Protein AF-A0A9E6EVR5-F1 (afdb_monomer)

Solvent-accessible surface area (backbone atoms only — not comparable to full-atom values): 31188 Å² total; per-residue (Å²): 119,71,75,65,56,57,59,55,51,55,53,51,53,51,52,52,51,51,53,53,56,61,62,68,73,67,78,78,81,78,73,83,34,45,49,50,52,91,80,76,61,78,35,52,96,90,31,60,69,28,76,54,60,97,86,63,82,85,86,60,60,74,40,70,45,62,33,25,68,43,56,50,83,44,80,83,68,53,72,64,40,67,34,30,29,66,26,67,80,22,41,91,54,86,29,49,43,47,29,30,30,34,64,86,46,86,98,64,24,33,50,42,73,65,69,73,76,90,64,70,81,69,59,92,79,44,45,79,41,79,58,55,92,96,43,74,59,42,73,41,68,73,92,60,51,67,71,62,98,55,32,38,35,54,96,93,43,81,45,50,55,58,43,74,58,93,94,44,74,46,70,77,60,93,74,50,47,44,41,81,42,96,77,45,91,40,71,70,30,68,45,68,102,61,62,26,45,95,90,46,84,93,28,48,63,43,76,48,75,52,90,78,61,39,35,42,35,32,30,54,25,89,86,74,50,70,51,78,48,32,24,37,82,87,64,48,76,47,90,74,81,78,55,88,91,55,76,54,45,44,43,64,44,95,79,43,91,42,65,72,30,72,46,56,74,83,76,74,71,56,36,65,54,72,53,67,44,76,95,74,38,36,35,39,34,43,34,42,34,80,92,75,75,41,81,45,77,44,28,34,29,78,91,77,48,80,45,85,76,72,78,56,80,92,53,80,55,47,43,44,86,41,94,78,48,90,39,63,70,25,77,50,73,51,78,79,74,39,63,55,73,46,95,89,69,51,66,46,33,63,80,84,88,63,84,58,71,46,77,63,93,93,28,51,32,47,62,74,76,90,83,77,89,64,100,74,83,69,71,46,44,38,33,78,88,85,53,71,44,66,57,64,79,97,58,94,74,85,63,91,59,80,62,83,51,80,78,72,99,84,70,99,67,98,66,89,86,71,100,64,100,65,96,64,79,57,65,50,50,48,61,102,70,95,62,72,53,79,81,75,81,89,81,77,98,72,87,88,81,80,87,88,89,87,81,87,82,83,83,78,96,76,90,77,88,79,82,90,73,96,77,93,75,86,87,80,82,132

Mean predicted aligned error: 19.53 Å

Sequence (478 aa):
MTKKISFQIERSIMYVFFTFYFSLSAFHCSAQGVAINPTGTAADNSAMLDVSSSNQGILIPRVVLTSTTSASPITNPANKLMVYNTNTTLEGGNGSGIYIYDSTNATTGKWVYLTAPSNGPGTNGQVLTSGGAGATPTWTAPATYTAGTGLSLSSNTFNSVWTKTGNNIYKNNSGNVGIGTTAPSAKLQILLDGSPYLTTDSTSALSLFGGGNFRLNLGVQDQGVGWLQMRNWDNTAKNFVLNPLGGNVGIGLTNPYDLLTVIKPDGTGDPTFTIGNDQINKFGRISYSDGSDIFAIQGGAWGGTTRPLILQGGGGSVGIGTINPTAKLHVAGTSGVDGIKFPDGTLQTSAATGLNVYKSDGVTKLGPLAGVTGTACNNWIYWTGTGLYQLTTNDCTPYSSVTLYYRYANCSGTVYSDVSGTDGVVIFVRGSGTTYTDFGSQRTNGVCSNTYCNNCTKGNGSTLTSPCGPTGGPCVIK

Radius of gyration: 68.32 Å; Cα contacts (8 Å, |Δi|>4): 626; chains: 1; bounding box: 117×45×239 Å

pLDDT: mean 71.32, std 23.98, range [24.55, 96.69]

Foldseek 3Di:
DVVVVVVVVVVVVVVVVVVVVVVVPPPPPPLQADEAEPPPDRADPVHNYHYDDPPDDDQFAEDAAAEQQACPPPDPADQQDKYFHQAQDHHPDNRTGIWTWHPPPPDRTGTDHPDDLPEPDADQQWDFADPPPPDRTYTDNDCWDDPDPAWIDHRHDIDGLWDDDPNDIDGPDPDADEAVDPDDPDNYDQDDPAFQDLPDPVHFSDWDDDPDFWIWGWGAGPVGDTDIFIAGPNSHGDDDDDPPVDDADEDCDPDDPDNYHFDPVVLPFKRWDWDDDVVVQKIWIFIQGSVVRDTDTFIAGPPDGTDDDDDCVVDDADEAVDPDAPDNYHDDDDQPPAADADPVRDGDRDDPPDWDFDDDPNKTKTDDDPDDPDPDDDFIWIDPVPDIWTDGPDDTDDQPDWDKDFDDPDDDDDDDDDPDDDGDIWTWGDDPDDDTDTPDDDDDDDDDDDDDDDDDDDPDDDDDDDDDDDDDDDDDDD

Structure (mmCIF, N/CA/C/O backbone):
data_AF-A0A9E6EVR5-F1
#
_entry.id   AF-A0A9E6EVR5-F1
#
loop_
_atom_site.group_PDB
_atom_site.id
_atom_site.type_symbol
_atom_site.label_atom_id
_atom_site.label_alt_id
_atom_site.label_comp_id
_atom_site.label_asym_id
_atom_site.label_entity_id
_atom_site.label_seq_id
_atom_site.pdbx_PDB_ins_code
_atom_site.Cartn_x
_atom_site.Cartn_y
_atom_site.Cartn_z
_atom_site.occupancy
_atom_site.B_iso_or_equiv
_atom_site.auth_seq_id
_atom_site.auth_comp_id
_atom_site.auth_asym_id
_atom_site.auth_atom_id
_atom_site.pdbx_PDB_model_num
ATOM 1 N N . MET A 1 1 ? -26.620 -20.082 141.751 1.00 57.53 1 MET A N 1
ATOM 2 C CA . MET A 1 1 ? -26.436 -20.534 140.348 1.00 57.53 1 MET A CA 1
ATOM 3 C C . MET A 1 1 ? -27.390 -19.868 139.351 1.00 57.53 1 MET A C 1
ATOM 5 O O . MET A 1 1 ? -27.021 -19.717 138.197 1.00 57.53 1 MET A O 1
ATOM 9 N N . THR A 1 2 ? -28.560 -19.388 139.773 1.00 56.47 2 THR A N 1
ATOM 10 C CA . THR A 1 2 ? -29.634 -18.863 138.904 1.00 56.47 2 THR A CA 1
ATOM 11 C C . THR A 1 2 ? -29.325 -17.544 138.172 1.00 56.47 2 THR A C 1
ATOM 13 O O . THR A 1 2 ? -29.701 -17.397 137.016 1.00 56.47 2 THR A O 1
ATOM 16 N N . LYS A 1 3 ? -28.556 -16.609 138.756 1.00 55.44 3 LYS A N 1
ATOM 17 C CA . LYS A 1 3 ? -28.197 -15.334 138.084 1.00 55.44 3 LYS A CA 1
ATOM 18 C C . LYS A 1 3 ? -27.202 -15.474 136.917 1.00 55.44 3 LYS A C 1
ATOM 20 O O . LYS A 1 3 ? -27.209 -14.647 136.014 1.00 55.44 3 LYS A O 1
ATOM 25 N N . LYS A 1 4 ? -26.354 -16.513 136.911 1.00 56.00 4 LYS A N 1
ATOM 26 C CA . LYS A 1 4 ? -25.321 -16.717 135.871 1.00 56.00 4 LYS A CA 1
ATOM 27 C C . LYS A 1 4 ? -25.896 -17.278 134.565 1.00 56.00 4 LYS A C 1
ATOM 29 O O . LYS A 1 4 ? -25.347 -17.003 133.508 1.00 56.00 4 LYS A O 1
ATOM 34 N N . ILE A 1 5 ? -27.003 -18.019 134.637 1.00 60.00 5 ILE A N 1
ATOM 35 C CA . ILE A 1 5 ? -27.662 -18.622 133.468 1.00 60.00 5 ILE A CA 1
ATOM 36 C C . ILE A 1 5 ? -28.480 -17.568 132.701 1.00 60.00 5 ILE A C 1
ATOM 38 O O . ILE A 1 5 ? -28.388 -17.505 131.479 1.00 60.00 5 ILE A O 1
ATOM 42 N N . SER A 1 6 ? -29.170 -16.660 133.405 1.00 62.69 6 SER A N 1
ATOM 43 C CA . SER A 1 6 ? -29.941 -15.562 132.788 1.00 62.69 6 SER A CA 1
ATOM 44 C C . SER A 1 6 ? -29.074 -14.638 131.923 1.00 62.69 6 SER A C 1
ATOM 46 O O . SER A 1 6 ? -29.437 -14.306 130.801 1.00 62.69 6 SER A O 1
ATOM 48 N N . PHE A 1 7 ? -27.874 -14.289 132.400 1.00 64.75 7 PHE A N 1
ATOM 49 C CA . PHE A 1 7 ? -26.966 -13.383 131.687 1.00 64.75 7 PHE A CA 1
ATOM 50 C C . PHE A 1 7 ? -26.338 -14.005 130.423 1.00 64.75 7 PHE A C 1
ATOM 52 O O . PHE A 1 7 ? -25.921 -13.295 129.511 1.00 64.75 7 PHE A O 1
ATOM 59 N N . GLN A 1 8 ? -26.238 -15.336 130.348 1.00 68.31 8 GLN A N 1
ATOM 60 C CA . GLN A 1 8 ? -25.707 -16.032 129.165 1.00 68.31 8 GLN A CA 1
ATOM 61 C C . GLN A 1 8 ? -26.763 -16.205 128.067 1.00 68.31 8 GLN A C 1
ATOM 63 O O . GLN A 1 8 ? -26.422 -16.185 126.882 1.00 68.31 8 GLN A O 1
ATOM 68 N N . ILE A 1 9 ? -28.038 -16.308 128.446 1.00 72.62 9 ILE A N 1
ATOM 69 C CA . ILE A 1 9 ? -29.156 -16.419 127.505 1.00 72.62 9 ILE A CA 1
ATOM 70 C C . ILE A 1 9 ? -29.427 -15.067 126.829 1.00 72.62 9 ILE A C 1
ATOM 72 O O . ILE A 1 9 ? -29.521 -15.017 125.605 1.00 72.62 9 ILE A O 1
ATOM 76 N N . GLU A 1 10 ? -29.432 -13.960 127.578 1.00 72.44 10 GLU A N 1
ATOM 77 C CA . GLU A 1 10 ? -29.647 -12.619 127.004 1.00 72.44 10 GLU A CA 1
ATOM 78 C C . GLU A 1 10 ? -28.540 -12.206 126.022 1.00 72.44 10 GLU A C 1
ATOM 80 O O . GLU A 1 10 ? -28.831 -11.695 124.942 1.00 72.44 10 GLU A O 1
ATOM 85 N N . ARG A 1 11 ? -27.268 -12.515 126.325 1.00 71.75 11 ARG A N 1
ATOM 86 C CA . ARG A 1 11 ? -26.153 -12.287 125.386 1.00 71.75 11 ARG A CA 1
ATOM 87 C C . ARG A 1 11 ? -26.319 -13.091 124.099 1.00 71.75 11 ARG A C 1
ATOM 89 O O . ARG A 1 11 ? -26.082 -12.558 123.022 1.00 71.75 11 ARG A O 1
ATOM 96 N N . SER A 1 12 ? -26.732 -14.352 124.205 1.00 72.69 12 SER A N 1
ATOM 97 C CA . SER A 1 12 ? -26.894 -15.236 123.045 1.00 72.69 12 SER A CA 1
ATOM 98 C C . SER A 1 12 ? -28.053 -14.790 122.147 1.00 72.69 12 SER A C 1
ATOM 100 O O . SER A 1 12 ? -27.900 -14.766 120.929 1.00 72.69 12 SER A O 1
ATOM 102 N N . ILE A 1 13 ? -29.168 -14.340 122.731 1.00 76.56 13 ILE A N 1
ATOM 103 C CA . ILE A 1 13 ? -30.303 -13.773 121.985 1.00 76.56 13 ILE A CA 1
ATOM 104 C C . ILE A 1 13 ? -29.897 -12.467 121.288 1.00 76.56 13 ILE A C 1
ATOM 106 O O . ILE A 1 13 ? -30.236 -12.267 120.123 1.00 76.56 13 ILE A O 1
ATOM 110 N N . MET A 1 14 ? -29.108 -11.613 121.947 1.00 75.94 14 MET A N 1
ATOM 111 C CA . MET A 1 14 ? -28.633 -10.364 121.346 1.00 75.94 14 MET A CA 1
ATOM 112 C C . MET A 1 14 ? -27.657 -10.607 120.181 1.00 75.94 14 MET A C 1
ATOM 114 O O . MET A 1 14 ? -27.748 -9.923 119.165 1.00 75.94 14 MET A O 1
ATOM 118 N N . TYR A 1 15 ? -26.769 -11.607 120.280 1.00 76.81 15 TYR A N 1
ATOM 119 C CA . TYR A 1 15 ? -25.873 -11.982 119.177 1.00 76.81 15 TYR A CA 1
ATOM 120 C C . TYR A 1 15 ? -26.634 -12.541 117.977 1.00 76.81 15 TYR A C 1
ATOM 122 O O . TYR A 1 15 ? -26.307 -12.170 116.851 1.00 76.81 15 TYR A O 1
ATOM 130 N N . VAL A 1 16 ? -27.658 -13.371 118.203 1.00 79.88 16 VAL A N 1
ATOM 131 C CA . VAL A 1 16 ? -28.506 -13.925 117.134 1.00 79.88 16 VAL A CA 1
ATOM 132 C C . VAL A 1 16 ? -29.320 -12.824 116.452 1.00 79.88 16 VAL A C 1
ATOM 134 O O . VAL A 1 16 ? -29.363 -12.772 115.226 1.00 79.88 16 VAL A O 1
ATOM 137 N N . PHE A 1 17 ? -29.892 -11.883 117.209 1.00 77.12 17 PHE A N 1
ATOM 138 C CA . PHE A 1 17 ? -30.594 -10.737 116.622 1.00 77.12 17 PHE A CA 1
ATOM 139 C C . PHE A 1 17 ? -29.657 -9.813 115.835 1.00 77.12 17 PHE A C 1
ATOM 141 O O . PHE A 1 17 ? -30.022 -9.361 114.752 1.00 77.12 17 PHE A O 1
ATOM 148 N N . PHE A 1 18 ? -28.438 -9.567 116.325 1.00 73.56 18 PHE A N 1
ATOM 149 C CA . PHE A 1 18 ? -27.469 -8.719 115.628 1.00 73.56 18 PHE A CA 1
ATOM 150 C C . PHE A 1 18 ? -26.918 -9.387 114.357 1.00 73.56 18 PHE A C 1
ATOM 152 O O . PHE A 1 18 ? -26.769 -8.720 113.336 1.00 73.56 18 PHE A O 1
ATOM 159 N N . THR A 1 19 ? -26.687 -10.708 114.370 1.00 71.88 19 THR A N 1
ATOM 160 C CA . THR A 1 19 ? -26.302 -11.456 113.154 1.00 71.88 19 THR A CA 1
ATOM 161 C C . THR A 1 19 ? -27.446 -11.551 112.149 1.00 71.88 19 THR A C 1
ATOM 163 O O . THR A 1 19 ? -27.203 -11.401 110.953 1.00 71.88 19 THR A O 1
ATOM 166 N N . PHE A 1 20 ? -28.692 -11.707 112.603 1.00 72.44 20 PHE A N 1
ATOM 167 C CA . PHE A 1 20 ? -29.855 -11.695 111.717 1.00 72.44 20 PHE A CA 1
ATOM 168 C C . PHE A 1 20 ? -30.056 -10.312 111.070 1.00 72.44 20 PHE A C 1
ATOM 170 O O . PHE A 1 20 ? -30.204 -10.224 109.852 1.00 72.44 20 PHE A O 1
ATOM 177 N N . TYR A 1 21 ? -29.938 -9.223 111.841 1.00 70.56 21 TYR A N 1
ATOM 178 C CA . TYR A 1 21 ? -30.065 -7.849 111.333 1.00 70.56 21 TYR A CA 1
ATOM 179 C C . TYR A 1 21 ? -28.938 -7.463 110.356 1.00 70.56 21 TYR A C 1
ATOM 181 O O . TYR A 1 21 ? -29.200 -6.813 109.346 1.00 70.56 21 TYR A O 1
ATOM 189 N N . PHE A 1 22 ? -27.699 -7.910 110.601 1.00 63.31 22 PHE A N 1
ATOM 190 C CA . PHE A 1 22 ? -26.560 -7.667 109.702 1.00 63.31 22 PHE A CA 1
ATOM 191 C C . PHE A 1 22 ? -26.600 -8.540 108.432 1.00 63.31 22 PHE A C 1
ATOM 193 O O . PHE A 1 22 ? -26.067 -8.151 107.398 1.00 63.31 22 PHE A O 1
ATOM 200 N N . SER A 1 23 ? -27.267 -9.702 108.475 1.00 63.12 23 SER A N 1
ATOM 201 C CA . SER A 1 23 ? -27.481 -10.541 107.285 1.00 63.12 23 SER A CA 1
ATOM 202 C C . SER A 1 23 ? -28.567 -9.998 106.346 1.00 63.12 23 SER A C 1
ATOM 204 O O . SER A 1 23 ? -28.495 -10.219 105.139 1.00 63.12 23 SER A O 1
ATOM 206 N N . LEU A 1 24 ? -29.540 -9.238 106.869 1.00 58.09 24 LEU A N 1
ATOM 207 C CA . LEU A 1 24 ? -30.609 -8.637 106.062 1.00 58.09 24 LEU A CA 1
ATOM 208 C C . LEU A 1 24 ? -30.180 -7.356 105.318 1.00 58.09 24 LEU A C 1
ATOM 210 O O . LEU A 1 24 ? -30.825 -6.993 104.339 1.00 58.09 24 LEU A O 1
ATOM 214 N N . SER A 1 25 ? -29.097 -6.683 105.723 1.00 58.72 25 SER A N 1
ATOM 215 C CA . SER A 1 25 ? -28.634 -5.429 105.101 1.00 58.72 25 SER A CA 1
ATOM 216 C C . SER A 1 25 ? -27.645 -5.608 103.935 1.00 58.72 25 SER A C 1
ATOM 218 O O . SER A 1 25 ? -27.264 -4.621 103.306 1.00 58.72 25 SER A O 1
ATOM 220 N N . ALA A 1 26 ? -27.242 -6.843 103.607 1.00 57.56 26 ALA A N 1
ATOM 221 C CA . ALA A 1 26 ? -26.203 -7.127 102.607 1.00 57.56 26 ALA A CA 1
ATOM 222 C C . ALA A 1 26 ? -26.716 -7.483 101.193 1.00 57.56 26 ALA A C 1
ATOM 224 O O . ALA A 1 26 ? -25.910 -7.713 100.292 1.00 57.56 26 ALA A O 1
ATOM 225 N N . PHE A 1 27 ? -28.028 -7.493 100.944 1.00 46.66 27 PHE A N 1
ATOM 226 C CA . PHE A 1 27 ? -28.571 -7.795 99.613 1.00 46.66 27 PHE A CA 1
ATOM 227 C C . PHE A 1 27 ? -28.700 -6.541 98.738 1.00 46.66 27 PHE A C 1
ATOM 229 O O . PHE A 1 27 ? -29.797 -6.104 98.406 1.00 46.66 27 PHE A O 1
ATOM 236 N N . HIS A 1 28 ? -27.568 -5.984 98.304 1.00 52.06 28 HIS A N 1
ATOM 237 C CA . HIS A 1 28 ? -27.540 -5.157 97.095 1.00 52.06 28 HIS A CA 1
ATOM 238 C C . HIS A 1 28 ? -27.300 -6.070 95.889 1.00 52.06 28 HIS A C 1
ATOM 240 O O . HIS A 1 28 ? -26.169 -6.260 95.445 1.00 52.06 28 HIS A O 1
ATOM 246 N N . CYS A 1 29 ? -28.367 -6.671 95.359 1.00 55.53 29 CYS A N 1
ATOM 247 C CA . CYS A 1 29 ? -28.308 -7.310 94.048 1.00 55.53 29 CYS A CA 1
ATOM 248 C C . CYS A 1 29 ? -28.341 -6.205 92.982 1.00 55.53 29 CYS A C 1
ATOM 250 O O . CYS A 1 29 ? -29.402 -5.703 92.622 1.00 55.53 29 CYS A O 1
ATOM 252 N N . SER A 1 30 ? -27.166 -5.777 92.520 1.00 60.97 30 SER A N 1
ATOM 253 C CA . SER A 1 30 ? -27.043 -4.945 91.323 1.00 60.97 30 SER A CA 1
ATOM 254 C C . SER A 1 30 ? -27.077 -5.865 90.106 1.00 60.97 30 SER A C 1
ATOM 256 O O . SER A 1 30 ? -26.046 -6.375 89.664 1.00 60.97 30 SER A O 1
ATOM 258 N N . ALA A 1 31 ? -28.273 -6.134 89.589 1.00 58.78 31 ALA A N 1
ATOM 259 C CA . ALA A 1 31 ? -28.386 -6.597 88.215 1.00 58.78 31 ALA A CA 1
ATOM 260 C C . ALA A 1 31 ? -28.079 -5.395 87.308 1.00 58.78 31 ALA A C 1
ATOM 262 O O . ALA A 1 31 ? -28.807 -4.405 87.320 1.00 58.78 31 ALA A O 1
ATOM 263 N N . GLN A 1 32 ? -26.971 -5.459 86.565 1.00 72.81 32 GLN A N 1
ATOM 264 C CA . GLN A 1 32 ? -26.511 -4.365 85.697 1.00 72.81 32 GLN A CA 1
ATOM 265 C C . GLN A 1 32 ? -27.267 -4.310 84.357 1.00 72.81 32 GLN A C 1
ATOM 267 O O . GLN A 1 32 ? -27.103 -3.349 83.619 1.00 72.81 32 GLN A O 1
ATOM 272 N N . GLY A 1 33 ? -28.127 -5.289 84.058 1.00 82.06 33 GLY A N 1
ATOM 273 C CA . GLY A 1 33 ? -28.955 -5.327 82.853 1.00 82.06 33 GLY A CA 1
ATOM 274 C C . GLY A 1 33 ? -30.353 -5.876 83.133 1.00 82.06 33 GLY A C 1
ATOM 275 O O . GLY A 1 33 ? -30.556 -6.676 84.049 1.00 82.06 33 GLY A O 1
ATOM 276 N N . VAL A 1 34 ? -31.326 -5.428 82.341 1.00 89.94 34 VAL A N 1
ATOM 277 C CA . VAL A 1 34 ? -32.709 -5.911 82.378 1.00 89.94 34 VAL A CA 1
ATOM 278 C C . VAL A 1 34 ? -32.873 -6.987 81.313 1.00 89.94 34 VAL A C 1
ATOM 280 O O . VAL A 1 34 ? -32.786 -6.694 80.123 1.00 89.94 34 VAL A O 1
ATOM 283 N N . ALA A 1 35 ? -33.142 -8.220 81.736 1.00 91.12 35 ALA A N 1
ATOM 284 C CA . ALA A 1 35 ? -33.498 -9.308 80.833 1.00 91.12 35 ALA A CA 1
ATOM 285 C C . ALA A 1 35 ? -35.025 -9.451 80.767 1.00 91.12 35 ALA A C 1
ATOM 287 O O . ALA A 1 35 ? -35.681 -9.575 81.803 1.00 91.12 35 ALA A O 1
ATOM 288 N N . ILE A 1 36 ? -35.596 -9.462 79.564 1.00 93.00 36 ILE A N 1
ATOM 289 C CA . ILE A 1 36 ? -37.014 -9.751 79.322 1.00 93.00 36 ILE A CA 1
ATOM 290 C C . ILE A 1 36 ? -37.084 -10.976 78.414 1.00 93.00 36 ILE A C 1
ATOM 292 O O . ILE A 1 36 ? -36.949 -10.881 77.195 1.00 93.00 36 ILE A O 1
ATOM 296 N N . ASN A 1 37 ? -37.253 -12.149 79.020 1.00 91.25 37 ASN A N 1
ATOM 297 C CA . ASN A 1 37 ? -37.320 -13.423 78.312 1.00 91.25 37 ASN A CA 1
ATOM 298 C C . ASN A 1 37 ? -38.145 -14.456 79.106 1.00 91.25 37 ASN A C 1
ATOM 300 O O . ASN A 1 37 ? -38.268 -14.336 80.327 1.00 91.25 37 ASN A O 1
ATOM 304 N N . PRO A 1 38 ? -38.710 -15.479 78.443 1.00 89.31 38 PRO A N 1
ATOM 305 C CA . PRO A 1 38 ? -39.497 -16.522 79.105 1.00 89.31 38 PRO A CA 1
ATOM 306 C C . PRO A 1 38 ? -38.641 -17.603 79.791 1.00 89.31 38 PRO A C 1
ATOM 308 O O . PRO A 1 38 ? -39.185 -18.455 80.489 1.00 89.31 38 PRO A O 1
ATOM 311 N N . THR A 1 39 ? -37.322 -17.607 79.578 1.00 89.06 39 THR A N 1
ATOM 312 C CA . THR A 1 39 ? -36.395 -18.670 80.008 1.00 89.06 39 THR A CA 1
ATOM 313 C C . THR A 1 39 ? -35.682 -18.380 81.329 1.00 89.06 39 THR A C 1
ATOM 315 O O . THR A 1 39 ? -34.996 -19.256 81.848 1.00 89.06 39 THR A O 1
ATOM 318 N N . GLY A 1 40 ? -35.820 -17.169 81.874 1.00 86.81 40 GLY A N 1
ATOM 319 C CA . GLY A 1 40 ? -35.113 -16.728 83.079 1.00 86.81 40 GLY A CA 1
ATOM 320 C C . GLY A 1 40 ? -33.605 -16.551 82.883 1.00 86.81 40 GLY A C 1
ATOM 321 O O . GLY A 1 40 ? -32.858 -16.525 83.859 1.00 86.81 40 GLY A O 1
ATOM 322 N N . THR A 1 41 ? -33.136 -16.454 81.637 1.00 90.31 41 THR A N 1
ATOM 323 C CA . THR A 1 41 ? -31.716 -16.241 81.340 1.00 90.31 41 THR A CA 1
ATOM 324 C C . THR A 1 41 ? -31.311 -14.831 81.754 1.00 90.31 41 THR A C 1
ATOM 326 O O . THR A 1 41 ? -32.061 -13.878 81.526 1.00 90.31 41 THR A O 1
ATOM 329 N N . ALA A 1 42 ? -30.131 -14.700 82.365 1.00 88.31 42 ALA A N 1
ATOM 330 C CA . ALA A 1 42 ? -29.557 -13.394 82.670 1.00 88.31 42 ALA A CA 1
ATOM 331 C C . ALA A 1 42 ? -29.341 -12.590 81.378 1.00 88.31 42 ALA A C 1
ATOM 333 O O . ALA A 1 42 ? -29.126 -13.180 80.319 1.00 88.31 42 ALA A O 1
ATOM 334 N N . ALA A 1 43 ? -29.407 -11.261 81.483 1.00 91.44 43 ALA A N 1
ATOM 335 C CA . ALA A 1 43 ? -29.090 -10.379 80.366 1.00 91.44 43 ALA A CA 1
ATOM 336 C C . ALA A 1 43 ? -27.626 -10.572 79.952 1.00 91.44 43 ALA A C 1
ATOM 338 O O . ALA A 1 43 ? -26.765 -10.780 80.814 1.00 91.44 43 ALA A O 1
ATOM 339 N N . ASP A 1 44 ? -27.347 -10.479 78.653 1.00 91.25 44 ASP A N 1
ATOM 340 C CA . ASP A 1 44 ? -25.977 -10.451 78.147 1.00 91.25 44 ASP A CA 1
ATOM 341 C C . ASP A 1 44 ? -25.161 -9.324 78.811 1.00 91.25 44 ASP A C 1
ATOM 343 O O . ASP A 1 44 ? -25.645 -8.207 78.999 1.00 91.25 44 ASP A O 1
ATOM 347 N N . ASN A 1 45 ? -23.894 -9.597 79.141 1.00 89.19 45 ASN A N 1
ATOM 348 C CA . ASN A 1 45 ? -23.010 -8.640 79.820 1.00 89.19 45 ASN A CA 1
ATOM 349 C C . ASN A 1 45 ? -22.787 -7.338 79.024 1.00 89.19 45 ASN A C 1
ATOM 351 O O . ASN A 1 45 ? -22.360 -6.336 79.599 1.00 89.19 45 ASN A O 1
ATOM 355 N N . SER A 1 46 ? -23.035 -7.346 77.711 1.00 89.75 46 SER A N 1
ATOM 356 C CA . SER A 1 46 ? -22.937 -6.173 76.837 1.00 89.75 46 SER A CA 1
ATOM 357 C C . SER A 1 46 ? -24.236 -5.361 76.728 1.00 89.75 46 SER A C 1
ATOM 359 O O . SER A 1 46 ? -24.224 -4.274 76.145 1.00 89.75 46 SER A O 1
ATOM 361 N N . ALA A 1 47 ? -25.349 -5.844 77.293 1.00 90.38 47 ALA A N 1
ATOM 362 C CA . ALA A 1 47 ? -26.674 -5.264 77.113 1.00 90.38 47 ALA A CA 1
ATOM 363 C C . ALA A 1 47 ? -27.275 -4.741 78.428 1.00 90.38 47 ALA A C 1
ATOM 365 O O . ALA A 1 47 ? -27.412 -5.456 79.416 1.00 90.38 47 ALA A O 1
ATOM 366 N N . MET A 1 48 ? -27.720 -3.481 78.421 1.00 90.56 48 MET A N 1
ATOM 367 C CA . MET A 1 48 ? -28.522 -2.923 79.525 1.00 90.56 48 MET A CA 1
ATOM 368 C C . MET A 1 48 ? -30.002 -3.318 79.427 1.00 90.56 48 MET A C 1
ATOM 370 O O . MET A 1 48 ? -30.702 -3.351 80.437 1.00 90.56 48 MET A O 1
ATOM 374 N N . LEU A 1 49 ? -30.472 -3.645 78.220 1.00 91.56 49 LEU A N 1
ATOM 375 C CA . LEU A 1 49 ? -31.775 -4.244 77.950 1.00 91.56 49 LEU A CA 1
ATOM 376 C C . LEU A 1 49 ? -31.571 -5.397 76.963 1.00 91.56 49 LEU A C 1
ATOM 378 O O . LEU A 1 49 ? -31.194 -5.160 75.817 1.00 91.56 49 LEU A O 1
ATOM 382 N N . ASP A 1 50 ? -31.836 -6.617 77.414 1.00 93.12 50 ASP A N 1
ATOM 383 C CA . ASP A 1 50 ? -31.756 -7.842 76.621 1.00 93.12 50 ASP A CA 1
ATOM 384 C C . ASP A 1 50 ? -33.154 -8.460 76.516 1.00 93.12 50 ASP A C 1
ATOM 386 O O . ASP A 1 50 ? -33.781 -8.796 77.525 1.00 93.12 50 ASP A O 1
ATOM 390 N N . VAL A 1 51 ? -33.677 -8.561 75.296 1.00 93.88 51 VAL A N 1
ATOM 391 C CA . VAL A 1 51 ? -35.021 -9.081 75.033 1.00 93.88 51 VAL A CA 1
ATOM 392 C C . VAL A 1 51 ? -34.905 -10.298 74.134 1.00 93.88 51 VAL A C 1
ATOM 394 O O . VAL A 1 51 ? -34.500 -10.184 72.979 1.00 93.88 51 VAL A O 1
ATOM 397 N N . SER A 1 52 ? -35.326 -11.451 74.649 1.00 92.38 52 SER A N 1
ATOM 398 C CA . SER A 1 52 ? -35.348 -12.704 73.897 1.00 92.38 52 SER A CA 1
ATOM 399 C C . SER A 1 52 ? -36.766 -13.250 73.834 1.00 92.38 52 SER A C 1
ATOM 401 O O . SER A 1 52 ? -37.401 -13.539 74.850 1.00 92.38 52 SER A O 1
ATOM 403 N N . SER A 1 53 ? -37.279 -13.374 72.614 1.00 92.50 53 SER A N 1
ATOM 404 C CA . SER A 1 53 ? -38.567 -13.985 72.315 1.00 92.50 53 SER A CA 1
ATOM 405 C C . SER A 1 53 ? -38.524 -14.601 70.921 1.00 92.50 53 SER A C 1
ATOM 407 O O . SER A 1 53 ? -37.855 -14.093 70.025 1.00 92.50 53 SER A O 1
ATOM 409 N N . SER A 1 54 ? -39.248 -15.701 70.728 1.00 92.75 54 SER A N 1
ATOM 410 C CA . SER A 1 54 ? -39.389 -16.351 69.422 1.00 92.75 54 SER A CA 1
ATOM 411 C C . SER A 1 54 ? -40.472 -15.714 68.547 1.00 92.75 54 SER A C 1
ATOM 413 O O . SER A 1 54 ? -40.545 -16.013 67.357 1.00 92.75 54 SER A O 1
ATOM 415 N N . ASN A 1 55 ? -41.334 -14.868 69.123 1.00 91.50 55 ASN A N 1
ATOM 416 C CA . ASN A 1 55 ? -42.512 -14.328 68.439 1.00 91.50 55 ASN A CA 1
ATOM 417 C C . ASN A 1 55 ? -42.934 -12.910 68.875 1.00 91.50 55 ASN A C 1
ATOM 419 O O . ASN A 1 55 ? -43.911 -12.382 68.345 1.00 91.50 55 ASN A O 1
ATOM 423 N N . GLN A 1 56 ? -42.229 -12.283 69.817 1.00 91.44 56 GLN A N 1
ATOM 424 C CA . GLN A 1 56 ? -42.455 -10.903 70.257 1.00 91.44 56 GLN A CA 1
ATOM 425 C C . GLN A 1 56 ? -41.195 -10.064 70.028 1.00 91.44 56 GLN A C 1
ATOM 427 O O . GLN A 1 56 ? -40.093 -10.590 69.908 1.00 91.44 56 GLN A O 1
ATOM 432 N N . GLY A 1 57 ? -41.358 -8.745 69.968 1.00 89.19 57 GLY A N 1
ATOM 433 C CA . GLY A 1 57 ? -40.254 -7.806 69.787 1.00 89.19 57 GLY A CA 1
ATOM 434 C C . GLY A 1 57 ? -40.441 -6.547 70.622 1.00 89.19 57 GLY A C 1
ATOM 435 O O . GLY A 1 57 ? -41.353 -6.454 71.444 1.00 89.19 57 GLY A O 1
ATOM 436 N N . ILE A 1 58 ? -39.584 -5.558 70.388 1.00 93.12 58 ILE A N 1
ATOM 437 C CA . ILE A 1 58 ? -39.627 -4.275 71.091 1.00 93.12 58 ILE A CA 1
ATOM 438 C C . ILE A 1 58 ? -40.431 -3.272 70.261 1.00 93.12 58 ILE A C 1
ATOM 440 O O . ILE A 1 58 ? -40.075 -2.962 69.124 1.00 93.12 58 ILE A O 1
ATOM 444 N N . LEU A 1 59 ? -41.497 -2.718 70.845 1.00 91.94 59 LEU A N 1
ATOM 445 C CA . LEU A 1 59 ? -42.126 -1.507 70.325 1.00 91.94 59 LEU A CA 1
ATOM 446 C C . LEU A 1 59 ? -41.391 -0.285 70.878 1.00 91.94 59 LEU A C 1
ATOM 448 O O . LEU A 1 59 ? -41.489 0.030 72.060 1.00 91.94 59 LEU A O 1
ATOM 452 N N . ILE A 1 60 ? -40.668 0.406 70.004 1.00 94.00 60 ILE A N 1
ATOM 453 C CA . ILE A 1 60 ? -40.045 1.698 70.307 1.00 94.00 60 ILE A CA 1
ATOM 454 C C . ILE A 1 60 ? -41.067 2.847 70.226 1.00 94.00 60 ILE A C 1
ATOM 456 O O . ILE A 1 60 ? -42.125 2.675 69.607 1.00 94.00 60 ILE A O 1
ATOM 460 N N . PRO A 1 61 ? -40.777 4.025 70.818 1.00 96.19 61 PRO A N 1
ATOM 461 C CA . PRO A 1 61 ? -41.680 5.170 70.784 1.00 96.19 61 PRO A CA 1
ATOM 462 C C . PRO A 1 61 ? -42.151 5.508 69.366 1.00 96.19 61 PRO A C 1
ATOM 464 O O . PRO A 1 61 ? -41.344 5.687 68.450 1.00 96.19 61 PRO A O 1
ATOM 467 N N . ARG A 1 62 ? -43.475 5.591 69.194 1.00 96.38 62 ARG A N 1
ATOM 468 C CA . ARG A 1 62 ? -44.124 5.974 67.936 1.00 96.38 62 ARG A CA 1
ATOM 469 C C . ARG A 1 62 ? -44.335 7.480 67.925 1.00 96.38 62 ARG A C 1
ATOM 471 O O . ARG A 1 62 ? -45.034 8.003 68.788 1.00 96.38 62 ARG A O 1
ATOM 478 N N . VAL A 1 63 ? -43.730 8.168 66.967 1.00 95.62 63 VAL A N 1
ATOM 479 C CA . VAL A 1 63 ? -43.660 9.632 66.931 1.00 95.62 63 VAL A CA 1
ATOM 480 C C . VAL A 1 63 ? -44.089 10.127 65.556 1.00 95.62 63 VAL A C 1
ATOM 482 O O . VAL A 1 63 ? -43.745 9.526 64.548 1.00 95.62 63 VAL A O 1
ATOM 485 N N . VAL A 1 64 ? -44.839 11.226 65.492 1.00 95.19 64 VAL A N 1
ATOM 486 C CA . VAL A 1 64 ? -45.187 11.879 64.221 1.00 95.19 64 VAL A CA 1
ATOM 487 C C . VAL A 1 64 ? -44.103 12.916 63.915 1.00 95.19 64 VAL A C 1
ATOM 489 O O . VAL A 1 64 ? -44.191 14.054 64.371 1.00 95.19 64 VAL A O 1
ATOM 492 N N . LEU A 1 65 ? -43.046 12.530 63.195 1.00 93.75 65 LEU A N 1
ATOM 493 C CA . LEU A 1 65 ? -42.022 13.482 62.752 1.00 93.75 65 LEU A CA 1
ATOM 494 C C . LEU A 1 65 ? -42.603 14.397 61.665 1.00 93.75 65 LEU A C 1
ATOM 496 O O . LEU A 1 65 ? -43.440 13.976 60.867 1.00 93.75 65 LEU A O 1
ATOM 500 N N . THR A 1 66 ? -42.159 15.651 61.618 1.00 91.56 66 THR A N 1
ATOM 501 C CA . THR A 1 66 ? -42.646 16.637 60.632 1.00 91.56 66 THR A CA 1
ATOM 502 C C . THR A 1 66 ? -41.694 16.795 59.450 1.00 91.56 66 THR A C 1
ATOM 504 O O . THR A 1 66 ? -42.144 16.835 58.309 1.00 91.56 66 THR A O 1
ATOM 507 N N . SER A 1 67 ? -40.384 16.780 59.707 1.00 90.38 67 SER A N 1
ATOM 508 C CA . SER A 1 67 ? -39.330 16.829 58.693 1.00 90.38 67 SER A CA 1
ATOM 509 C C . SER A 1 67 ? -38.082 16.092 59.176 1.00 90.38 67 SER A C 1
ATOM 511 O O . SER A 1 67 ? -37.813 16.029 60.377 1.00 90.38 67 SER A O 1
ATOM 513 N N . THR A 1 68 ? -37.288 15.546 58.252 1.00 90.81 68 THR A N 1
ATOM 514 C CA . THR A 1 68 ? -36.008 14.906 58.604 1.00 90.81 68 THR A CA 1
ATOM 515 C C . THR A 1 68 ? -34.953 15.879 59.118 1.00 90.81 68 THR A C 1
ATOM 517 O O . THR A 1 68 ? -34.013 15.445 59.773 1.00 90.81 68 THR A O 1
ATOM 520 N N . THR A 1 69 ? -35.089 17.176 58.859 1.00 90.19 69 THR A N 1
ATOM 521 C CA . THR A 1 69 ? -34.142 18.214 59.300 1.00 90.19 69 THR A CA 1
ATOM 522 C C . THR A 1 69 ? -34.608 18.954 60.555 1.00 90.19 69 THR A C 1
ATOM 524 O O . THR A 1 69 ? -34.007 19.949 60.942 1.00 90.19 69 THR A O 1
ATOM 527 N N . SER A 1 70 ? -35.683 18.488 61.198 1.00 88.75 70 SER A N 1
ATOM 528 C CA . SER A 1 70 ? -36.234 19.087 62.413 1.00 88.75 70 SER A CA 1
ATOM 529 C C . SER A 1 70 ? -36.180 18.104 63.578 1.00 88.75 70 SER A C 1
ATOM 531 O O . SER A 1 70 ? -36.610 16.959 63.457 1.00 88.75 70 SER A O 1
ATOM 533 N N . ALA A 1 71 ? -35.701 18.559 64.738 1.00 87.25 71 ALA A N 1
ATOM 534 C CA . ALA A 1 71 ? -35.754 17.778 65.975 1.00 87.25 71 ALA A CA 1
ATOM 535 C C . ALA A 1 71 ? -37.200 17.583 66.483 1.00 87.25 71 ALA A C 1
ATOM 537 O O . ALA A 1 71 ? -37.517 16.557 67.086 1.00 87.25 71 ALA A O 1
ATOM 538 N N . SER A 1 72 ? -38.095 18.535 66.186 1.00 87.00 72 SER A N 1
ATOM 539 C CA . SER A 1 72 ? -39.513 18.489 66.565 1.00 87.00 72 SER A CA 1
ATOM 540 C C . SER A 1 72 ? -40.213 17.244 65.997 1.00 87.00 72 SER A C 1
ATOM 542 O O . SER A 1 72 ? -39.995 16.897 64.831 1.00 87.00 72 SER A O 1
ATOM 544 N N . PRO A 1 73 ? -41.081 16.569 66.774 1.00 90.94 73 PRO A N 1
ATOM 545 C CA . PRO A 1 73 ? -41.690 16.980 68.050 1.00 90.94 73 PRO A CA 1
ATOM 546 C C . PRO A 1 73 ? -40.881 16.622 69.305 1.00 90.94 73 PRO A C 1
ATOM 548 O O . PRO A 1 73 ? -41.363 16.821 70.418 1.00 90.94 73 PRO A O 1
ATOM 551 N N . ILE A 1 74 ? -39.674 16.076 69.155 1.00 92.62 74 ILE A N 1
ATOM 552 C CA . ILE A 1 74 ? -38.839 15.693 70.293 1.00 92.62 74 ILE A CA 1
ATOM 553 C C . ILE A 1 74 ? -37.906 16.857 70.618 1.00 92.62 74 ILE A C 1
ATOM 555 O O . ILE A 1 74 ? -37.108 17.290 69.792 1.00 92.62 74 ILE A O 1
ATOM 559 N N . THR A 1 75 ? -37.993 17.379 71.837 1.00 91.69 75 THR A N 1
ATOM 560 C CA . THR A 1 75 ? -37.083 18.429 72.304 1.00 91.69 75 THR A CA 1
ATOM 561 C C . THR A 1 75 ? -35.747 17.806 72.699 1.00 91.69 75 THR A C 1
ATOM 563 O O . THR A 1 75 ? -35.721 16.891 73.518 1.00 91.69 75 THR A O 1
ATOM 566 N N . ASN A 1 76 ? -34.638 18.311 72.149 1.00 88.25 76 ASN A N 1
ATOM 567 C CA . ASN A 1 76 ? -33.271 17.850 72.440 1.00 88.25 76 ASN A CA 1
ATOM 568 C C . ASN A 1 76 ? -33.083 16.316 72.339 1.00 88.25 76 ASN A C 1
ATOM 570 O O . ASN A 1 76 ? -32.630 15.696 73.305 1.00 88.25 76 ASN A O 1
ATOM 574 N N . PRO A 1 77 ? -33.435 15.675 71.206 1.00 91.62 77 PRO A N 1
ATOM 575 C CA . PRO A 1 77 ? -33.253 14.239 71.041 1.00 91.62 77 PRO A CA 1
ATOM 576 C C . PRO A 1 77 ? -31.773 13.867 71.210 1.00 91.62 77 PRO A C 1
ATOM 578 O O . PRO A 1 77 ? -30.880 14.520 70.666 1.00 91.62 77 PRO A O 1
ATOM 581 N N . ALA A 1 78 ? -31.512 12.807 71.977 1.00 92.88 78 ALA A N 1
ATOM 582 C CA . ALA A 1 78 ? -30.162 12.289 72.162 1.00 92.88 78 ALA A CA 1
ATOM 583 C C . ALA A 1 78 ? -29.579 11.800 70.825 1.00 92.88 78 ALA A C 1
ATOM 585 O O . ALA A 1 78 ? -30.308 11.316 69.954 1.00 92.88 78 ALA A O 1
ATOM 586 N N . ASN A 1 79 ? -28.255 11.886 70.663 1.00 91.88 79 ASN A N 1
ATOM 587 C CA . ASN A 1 79 ? -27.604 11.315 69.488 1.00 91.88 79 ASN A CA 1
ATOM 588 C C . ASN A 1 79 ? -27.893 9.812 69.425 1.00 91.88 79 ASN A C 1
ATOM 590 O O . ASN A 1 79 ? -27.752 9.103 70.419 1.00 91.88 79 ASN A O 1
ATOM 594 N N . LYS A 1 80 ? -28.288 9.341 68.247 1.00 92.69 80 LYS A N 1
ATOM 595 C CA . LYS A 1 80 ? -28.720 7.969 67.977 1.00 92.69 80 LYS A CA 1
ATOM 596 C C . LYS A 1 80 ? -29.997 7.532 68.706 1.00 92.69 80 LYS A C 1
ATOM 598 O O . LYS A 1 80 ? -30.257 6.336 68.807 1.00 92.69 80 LYS A O 1
ATOM 603 N N . LEU A 1 81 ? -30.842 8.478 69.131 1.00 94.06 81 LEU A N 1
ATOM 604 C CA . LEU A 1 81 ? -32.204 8.174 69.576 1.00 94.06 81 LEU A CA 1
ATOM 605 C C . LEU A 1 81 ? -32.991 7.498 68.445 1.00 94.06 81 LEU A C 1
ATOM 607 O O . LEU A 1 81 ? -33.074 8.037 67.342 1.00 94.06 81 LEU A O 1
ATOM 611 N N . MET A 1 82 ? -33.585 6.341 68.732 1.00 95.12 82 MET A N 1
ATOM 612 C CA . MET A 1 82 ? -34.361 5.559 67.771 1.00 95.12 82 MET A CA 1
ATOM 613 C C . MET A 1 82 ? -35.862 5.719 68.024 1.00 95.12 82 MET A C 1
ATOM 615 O O . MET A 1 82 ? -36.332 5.529 69.147 1.00 95.12 82 MET A O 1
ATOM 619 N N . VAL A 1 83 ? -36.620 6.039 66.977 1.00 95.50 83 VAL A N 1
ATOM 620 C CA . VAL A 1 83 ? -38.084 6.177 67.025 1.00 95.50 83 VAL A CA 1
ATOM 621 C C . VAL A 1 83 ? -38.730 5.521 65.815 1.00 95.50 83 VAL A C 1
ATOM 623 O O . VAL A 1 83 ? -38.115 5.394 64.757 1.00 95.50 83 VAL A O 1
ATOM 626 N N . TYR A 1 84 ? -39.993 5.128 65.956 1.00 95.31 84 TYR A N 1
ATOM 627 C CA . TYR A 1 84 ? -40.823 4.746 64.823 1.00 95.31 84 TYR A CA 1
ATOM 628 C C . TYR A 1 84 ? -41.638 5.960 64.366 1.00 95.31 84 TYR A C 1
ATOM 630 O O . TYR A 1 84 ? -42.568 6.381 65.055 1.00 95.31 84 TYR A O 1
ATOM 638 N N . ASN A 1 85 ? -41.301 6.530 63.211 1.00 94.50 85 ASN A N 1
ATOM 639 C CA . ASN A 1 85 ? -42.073 7.607 62.610 1.00 94.50 85 ASN A CA 1
ATOM 640 C C . ASN A 1 85 ? -43.403 7.083 62.049 1.00 94.50 85 ASN A C 1
ATOM 642 O O . ASN A 1 85 ? -43.412 6.160 61.233 1.00 94.50 85 ASN A O 1
ATOM 646 N N . THR A 1 86 ? -44.516 7.707 62.427 1.00 95.06 86 THR A N 1
ATOM 647 C CA . THR A 1 86 ? -45.856 7.388 61.908 1.00 95.06 86 THR A CA 1
ATOM 648 C C . THR A 1 86 ? -46.333 8.341 60.811 1.00 95.06 86 THR A C 1
ATOM 650 O O . THR A 1 86 ? -47.344 8.053 60.178 1.00 95.06 86 THR A O 1
ATOM 653 N N . ASN A 1 87 ? -45.617 9.434 60.522 1.00 92.94 87 ASN A N 1
ATOM 654 C CA . ASN A 1 87 ? -45.965 10.327 59.415 1.00 92.94 87 ASN A CA 1
ATOM 655 C C . ASN A 1 87 ? -45.630 9.673 58.062 1.00 92.94 87 ASN A C 1
ATOM 657 O O . ASN A 1 87 ? -44.458 9.562 57.700 1.00 92.94 87 ASN A O 1
ATOM 661 N N . THR A 1 88 ? -46.650 9.252 57.310 1.00 88.06 88 THR A N 1
ATOM 662 C CA . THR A 1 88 ? -46.503 8.608 55.991 1.00 88.06 88 THR A CA 1
ATOM 663 C C . THR A 1 88 ? -45.980 9.553 54.908 1.00 88.06 88 THR A C 1
ATOM 665 O O . THR A 1 88 ? -45.498 9.084 53.883 1.00 88.06 88 THR A O 1
ATOM 668 N N . THR A 1 89 ? -46.044 10.867 55.127 1.00 88.06 89 THR A N 1
ATOM 669 C CA . THR A 1 89 ? -45.634 11.915 54.179 1.00 88.06 89 THR A CA 1
ATOM 670 C C . THR A 1 89 ? -44.537 12.805 54.772 1.00 88.06 89 THR A C 1
ATOM 672 O O . THR A 1 89 ? -44.598 14.028 54.665 1.00 88.06 89 THR A O 1
ATOM 675 N N . LEU A 1 90 ? -43.557 12.208 55.460 1.00 88.12 90 LEU A N 1
ATOM 676 C CA . LEU A 1 90 ? -42.467 12.944 56.106 1.00 88.12 90 LEU A CA 1
ATOM 677 C C . LEU A 1 90 ? -41.643 13.760 55.097 1.00 88.12 90 LEU A C 1
ATOM 679 O O . LEU A 1 90 ? -41.063 13.200 54.166 1.00 88.12 90 LEU A O 1
ATOM 683 N N . GLU A 1 91 ? -41.506 15.064 55.335 1.00 86.50 91 GLU A N 1
ATOM 684 C CA . GLU A 1 91 ? -40.700 15.944 54.488 1.00 86.50 91 GLU A CA 1
ATOM 685 C C . GLU A 1 91 ? -39.205 15.557 54.523 1.00 86.50 91 GLU A C 1
ATOM 687 O O . GLU A 1 91 ? -38.593 15.386 55.584 1.00 86.50 91 GLU A O 1
ATOM 692 N N . GLY A 1 92 ? -38.603 15.391 53.339 1.00 79.62 92 GLY A N 1
ATOM 693 C CA . GLY A 1 92 ? -37.191 15.021 53.179 1.00 79.62 92 GLY A CA 1
ATOM 694 C C . GLY A 1 92 ? -36.837 13.587 53.605 1.00 79.62 92 GLY A C 1
ATOM 695 O O . GLY A 1 92 ? -35.651 13.266 53.702 1.00 79.62 92 GLY A O 1
ATOM 696 N N . GLY A 1 93 ? -37.829 12.728 53.876 1.00 79.00 93 GLY A N 1
ATOM 697 C CA . GLY A 1 93 ? -37.633 11.345 54.322 1.00 79.00 93 GLY A CA 1
ATOM 698 C C . GLY A 1 93 ? -38.491 10.320 53.577 1.00 79.00 93 GLY A C 1
ATOM 699 O O . GLY A 1 93 ? -39.265 10.655 52.692 1.00 79.00 93 GLY A O 1
ATOM 700 N N . ASN A 1 94 ? -38.362 9.048 53.965 1.00 82.81 94 ASN A N 1
ATOM 701 C CA . ASN A 1 94 ? -39.052 7.907 53.347 1.00 82.81 94 ASN A CA 1
ATOM 702 C C . ASN A 1 94 ? -40.388 7.538 54.037 1.00 82.81 94 ASN A C 1
ATOM 704 O O . ASN A 1 94 ? -40.721 6.360 54.148 1.00 82.81 94 ASN A O 1
ATOM 708 N N . GLY A 1 95 ? -41.152 8.524 54.524 1.00 85.56 95 GLY A N 1
ATOM 709 C CA . GLY A 1 95 ? -42.449 8.283 55.173 1.00 85.56 95 GLY A CA 1
ATOM 710 C C . GLY A 1 95 ? -42.352 7.554 56.523 1.00 85.56 95 GLY A C 1
ATOM 711 O O . GLY A 1 95 ? -41.518 7.889 57.363 1.00 85.56 95 GLY A O 1
ATOM 712 N N . SER A 1 96 ? -43.238 6.590 56.783 1.00 89.19 96 SER A N 1
ATOM 713 C CA . SER A 1 96 ? -43.254 5.852 58.054 1.00 89.19 96 SER A CA 1
ATOM 714 C C . SER A 1 96 ? -42.116 4.830 58.159 1.00 89.19 96 SER A C 1
ATOM 716 O O . SER A 1 96 ? -41.727 4.196 57.179 1.00 89.19 96 SER A O 1
ATOM 718 N N . GLY A 1 97 ? -41.610 4.612 59.371 1.00 90.38 97 GLY A N 1
ATOM 719 C CA . GLY A 1 97 ? -40.625 3.565 59.658 1.00 90.38 97 GLY A CA 1
ATOM 720 C C . GLY A 1 97 ? -39.648 3.963 60.754 1.00 90.38 97 GLY A C 1
ATOM 721 O O . GLY A 1 97 ? -39.907 4.893 61.511 1.00 90.38 97 GLY A O 1
ATOM 722 N N . ILE A 1 98 ? -38.534 3.244 60.873 1.00 93.12 98 ILE A N 1
ATOM 723 C CA . ILE A 1 98 ? -37.561 3.486 61.942 1.00 93.12 98 ILE A CA 1
ATOM 724 C C . ILE A 1 98 ? -36.621 4.619 61.535 1.00 93.12 98 ILE A C 1
ATOM 726 O O . ILE A 1 98 ? -36.011 4.584 60.467 1.00 93.12 98 ILE A O 1
ATOM 730 N N . TYR A 1 99 ? -36.482 5.610 62.408 1.00 93.31 99 TYR A N 1
ATOM 731 C CA . TYR A 1 99 ? -35.548 6.715 62.249 1.00 93.31 99 TYR A CA 1
ATOM 732 C C . TYR A 1 99 ? -34.602 6.781 63.439 1.00 93.31 99 TYR A C 1
ATOM 734 O O . TYR A 1 99 ? -34.999 6.558 64.583 1.00 93.31 99 TYR A O 1
ATOM 742 N N . ILE A 1 100 ? -33.352 7.119 63.148 1.00 94.19 100 ILE A N 1
ATOM 743 C CA . ILE A 1 100 ? -32.304 7.362 64.130 1.00 94.19 100 ILE A CA 1
ATOM 744 C C . ILE A 1 100 ? -31.930 8.837 64.050 1.00 94.19 100 ILE A C 1
ATOM 746 O O . ILE A 1 100 ? -31.627 9.345 62.968 1.00 94.19 100 ILE A O 1
ATOM 750 N N . TYR A 1 101 ? -31.941 9.527 65.184 1.00 93.75 101 TYR A N 1
ATOM 751 C CA . TYR A 1 101 ? -31.466 10.901 65.244 1.00 93.75 101 TYR A CA 1
ATOM 752 C C . TYR A 1 101 ? -29.945 10.942 65.114 1.00 93.75 101 TYR A C 1
ATOM 754 O O . TYR A 1 101 ? -29.229 10.211 65.796 1.00 93.75 101 TYR A O 1
ATOM 762 N N . ASP A 1 102 ? -29.432 11.810 64.258 1.00 91.81 102 ASP A N 1
ATOM 763 C CA . ASP A 1 102 ? -28.011 12.051 64.086 1.00 91.81 102 ASP A CA 1
ATOM 764 C C . ASP A 1 102 ? -27.697 13.512 64.392 1.00 91.81 102 ASP A C 1
ATOM 766 O O . ASP A 1 102 ? -27.953 14.406 63.583 1.00 91.81 102 ASP A O 1
ATOM 770 N N . SER A 1 103 ? -27.123 13.754 65.570 1.00 86.94 103 SER A N 1
ATOM 771 C CA . SER A 1 103 ? -26.723 15.096 65.994 1.00 86.94 103 SER A CA 1
ATOM 772 C C . SER A 1 103 ? -25.371 15.532 65.416 1.00 86.94 103 SER A C 1
ATOM 774 O O . SER A 1 103 ? -24.927 16.640 65.701 1.00 86.94 103 SER A O 1
ATOM 776 N N . THR A 1 104 ? -24.683 14.666 64.659 1.00 79.88 104 THR A N 1
ATOM 777 C CA . THR A 1 104 ? -23.349 14.932 64.084 1.00 79.88 104 THR A CA 1
ATOM 778 C C . THR A 1 104 ? -23.406 15.492 62.662 1.00 79.88 104 THR A C 1
ATOM 780 O O . THR A 1 104 ? -22.390 15.940 62.134 1.00 79.88 104 THR A O 1
ATOM 783 N N . ASN A 1 105 ? -24.594 15.515 62.048 1.00 68.44 105 ASN A N 1
ATOM 784 C CA . ASN A 1 105 ? -24.825 16.110 60.734 1.00 68.44 105 ASN A CA 1
ATOM 785 C C . ASN A 1 105 ? -25.217 17.601 60.863 1.00 68.44 105 ASN A C 1
ATOM 787 O O . ASN A 1 105 ? -25.976 17.971 61.758 1.00 68.44 105 ASN A O 1
ATOM 791 N N . ALA A 1 106 ? -24.650 18.455 60.005 1.00 53.00 106 ALA A N 1
ATOM 792 C CA . ALA A 1 106 ? -24.428 19.880 60.268 1.00 53.00 106 ALA A CA 1
ATOM 793 C C . ALA A 1 106 ? -25.692 20.730 60.561 1.00 53.00 106 ALA A C 1
ATOM 795 O O . ALA A 1 106 ? -26.757 20.542 59.981 1.00 53.00 106 ALA A O 1
ATOM 796 N N . THR A 1 107 ? -25.481 21.691 61.473 1.00 60.00 107 THR A N 1
ATOM 797 C CA . THR A 1 107 ? -26.295 22.841 61.935 1.00 60.00 107 THR A CA 1
ATOM 798 C C . THR A 1 107 ? -27.609 22.627 62.697 1.00 60.00 107 THR A C 1
ATOM 800 O O . THR A 1 107 ? -27.921 23.502 63.500 1.00 60.00 107 THR A O 1
ATOM 803 N N . THR A 1 108 ? -28.341 21.512 62.582 1.00 68.25 108 THR A N 1
ATOM 804 C CA . THR A 1 108 ? -29.566 21.288 63.410 1.00 68.25 108 THR A CA 1
ATOM 805 C C . THR A 1 108 ? -29.842 19.836 63.833 1.00 68.25 108 THR A C 1
ATOM 807 O O . THR A 1 108 ? -30.793 19.597 64.574 1.00 68.25 108 THR A O 1
ATOM 810 N N . GLY A 1 109 ? -28.983 18.879 63.453 1.00 81.44 109 GLY A N 1
ATOM 811 C CA . GLY A 1 109 ? -29.233 17.445 63.626 1.00 81.44 109 GLY A CA 1
ATOM 812 C C . GLY A 1 109 ? -30.299 16.918 62.656 1.00 81.44 109 GLY A C 1
ATOM 813 O O . GLY A 1 109 ? -31.144 17.661 62.163 1.00 81.44 109 GLY A O 1
ATOM 814 N N . LYS A 1 110 ? -30.228 15.630 62.308 1.00 90.06 110 LYS A N 1
ATOM 815 C CA . LYS A 1 110 ? -31.056 15.040 61.244 1.00 90.06 110 LYS A CA 1
ATOM 816 C C . LYS A 1 110 ? -31.622 13.686 61.647 1.00 90.06 110 LYS A C 1
ATOM 818 O O . LYS A 1 110 ? -30.907 12.848 62.181 1.00 90.06 110 LYS A O 1
ATOM 823 N N . TRP A 1 111 ? -32.872 13.414 61.293 1.00 91.69 111 TRP A N 1
ATOM 824 C CA . TRP A 1 111 ? -33.437 12.069 61.310 1.00 91.69 111 TRP A CA 1
ATOM 825 C C . TRP A 1 111 ? -32.980 11.274 60.088 1.00 91.69 111 TRP A C 1
ATOM 827 O O . TRP A 1 111 ? -33.307 11.594 58.942 1.00 91.69 111 TRP A O 1
ATOM 837 N N . VAL A 1 112 ? -32.225 10.210 60.339 1.00 90.38 112 VAL A N 1
ATOM 838 C CA . VAL A 1 112 ? -31.766 9.261 59.326 1.00 90.38 112 VAL A CA 1
ATOM 839 C C . VAL A 1 112 ? -32.715 8.075 59.316 1.00 90.38 112 VAL A C 1
ATOM 841 O O . VAL A 1 112 ? -32.916 7.422 60.337 1.00 90.38 112 VAL A O 1
ATOM 844 N N . TYR A 1 113 ? -33.306 7.799 58.157 1.00 88.88 113 TYR A N 1
ATOM 845 C CA . TYR A 1 113 ? -34.142 6.621 57.979 1.00 88.88 113 TYR A CA 1
ATOM 846 C C . TYR A 1 113 ? -33.281 5.361 58.034 1.00 88.88 113 TYR A C 1
ATOM 848 O O . TYR A 1 113 ? -32.344 5.216 57.245 1.00 88.88 113 TYR A O 1
ATOM 856 N N . LEU A 1 114 ? -33.601 4.444 58.943 1.00 87.50 114 LEU A N 1
ATOM 857 C CA . LEU A 1 114 ? -32.978 3.131 58.979 1.00 87.50 114 LEU A CA 1
ATOM 858 C C . LEU A 1 114 ? -33.677 2.248 57.943 1.00 87.50 114 LEU A C 1
ATOM 860 O O . LEU A 1 114 ? -34.626 1.529 58.248 1.00 87.50 114 LEU A O 1
ATOM 864 N N . THR A 1 115 ? -33.221 2.337 56.696 1.00 76.38 115 THR A N 1
ATOM 865 C CA . THR A 1 115 ? -33.674 1.427 55.645 1.00 76.38 115 THR A CA 1
ATOM 866 C C . THR A 1 115 ? -32.920 0.106 55.752 1.00 76.38 115 THR A C 1
ATOM 868 O O . THR A 1 115 ? -31.698 0.092 55.909 1.00 76.38 115 THR A O 1
ATOM 871 N N . ALA A 1 116 ? -33.616 -1.015 55.572 1.00 60.00 116 ALA A N 1
ATOM 872 C CA . ALA A 1 116 ? -32.954 -2.164 54.969 1.00 60.00 116 ALA A CA 1
ATOM 873 C C . ALA A 1 116 ? -32.584 -1.753 53.533 1.00 60.00 116 ALA A C 1
ATOM 875 O O . ALA A 1 116 ? -33.410 -1.098 52.887 1.00 60.00 116 ALA A O 1
ATOM 876 N N . PRO A 1 117 ? -31.388 -2.061 53.002 1.00 57.84 117 PRO A N 1
ATOM 877 C CA . PRO A 1 117 ? -31.169 -1.917 51.570 1.00 57.84 117 PRO A CA 1
ATOM 878 C C . PRO A 1 117 ? -32.267 -2.727 50.873 1.00 57.84 117 PRO A C 1
ATOM 880 O O . PRO A 1 117 ? -32.318 -3.949 50.996 1.00 57.84 117 PRO A O 1
ATOM 883 N N . SER A 1 118 ? -33.184 -2.041 50.190 1.00 55.12 118 SER A N 1
ATOM 884 C CA . SER A 1 118 ? -34.424 -2.612 49.643 1.00 55.12 118 SER A CA 1
ATOM 885 C C . SER A 1 118 ? -34.197 -3.671 48.566 1.00 55.12 118 SER A C 1
ATOM 887 O O . SER A 1 118 ? -35.151 -4.235 48.045 1.00 55.12 118 SER A O 1
ATOM 889 N N . ASN A 1 119 ? -32.944 -3.939 48.203 1.00 61.38 119 ASN A N 1
ATOM 890 C CA . ASN A 1 119 ? -32.626 -4.665 46.984 1.00 61.38 119 ASN A CA 1
ATOM 891 C C . ASN A 1 119 ? -32.004 -6.034 47.238 1.00 61.38 119 ASN A C 1
ATOM 893 O O . ASN A 1 119 ? -31.721 -6.736 46.272 1.00 61.38 119 ASN A O 1
ATOM 897 N N . GLY A 1 120 ? -31.759 -6.399 48.502 1.00 65.56 120 GLY A N 1
ATOM 898 C CA . GLY A 1 120 ? -30.992 -7.600 48.828 1.00 65.56 120 GLY A CA 1
ATOM 899 C C . GLY A 1 120 ? -29.625 -7.647 48.114 1.00 65.56 120 GLY A C 1
ATOM 900 O O . GLY A 1 120 ? -29.213 -6.691 47.441 1.00 65.56 120 GLY A O 1
ATOM 901 N N . PRO A 1 121 ? -28.875 -8.748 48.257 1.00 70.25 121 PRO A N 1
ATOM 902 C CA . PRO A 1 121 ? -27.768 -9.021 47.353 1.00 70.25 121 PRO A CA 1
ATOM 903 C C . PRO A 1 121 ? -28.322 -9.271 45.942 1.00 70.25 121 PRO A C 1
ATOM 905 O O . PRO A 1 121 ? -29.264 -10.045 45.771 1.00 70.25 121 PRO A O 1
ATOM 908 N N . GLY A 1 122 ? -27.744 -8.620 44.931 1.00 73.06 122 GLY A N 1
ATOM 909 C CA . GLY A 1 122 ? -28.043 -8.936 43.536 1.00 73.06 122 GLY A CA 1
ATOM 910 C C . GLY A 1 122 ? -27.705 -10.394 43.222 1.00 73.06 122 GLY A C 1
ATOM 911 O O . GLY A 1 122 ? -26.827 -10.996 43.843 1.00 73.06 122 GLY A O 1
ATOM 912 N N . THR A 1 123 ? -28.399 -10.973 42.251 1.00 79.00 123 THR A N 1
ATOM 913 C CA . THR A 1 123 ? -28.060 -12.291 41.703 1.00 79.00 123 THR A CA 1
ATOM 914 C C . THR A 1 123 ? -26.932 -12.177 40.673 1.00 79.00 123 THR A C 1
ATOM 916 O O . THR A 1 123 ? -26.661 -11.100 40.135 1.00 79.00 123 THR A O 1
ATOM 919 N N . ASN A 1 124 ? -26.239 -13.288 40.404 1.00 73.25 124 ASN A N 1
ATOM 920 C CA . ASN A 1 124 ? -25.132 -13.316 39.446 1.00 73.25 124 ASN A CA 1
ATOM 921 C C . ASN A 1 124 ? -25.583 -12.805 38.062 1.00 73.25 124 ASN A C 1
ATOM 923 O O . ASN A 1 124 ? -26.609 -13.238 37.544 1.00 73.25 124 ASN A O 1
ATOM 927 N N . GLY A 1 125 ? -24.807 -11.895 37.468 1.00 71.88 125 GLY A N 1
ATOM 928 C CA . GLY A 1 125 ? -25.115 -11.268 36.178 1.00 71.88 125 GLY A CA 1
ATOM 929 C C . GLY A 1 125 ? -25.992 -10.014 36.252 1.00 71.88 125 GLY A C 1
ATOM 930 O O . GLY A 1 125 ? -26.226 -9.393 35.217 1.00 71.88 125 GLY A O 1
ATOM 931 N N . GLN A 1 126 ? -26.451 -9.608 37.441 1.00 81.38 126 GLN A N 1
ATOM 932 C CA . GLN A 1 126 ? -27.127 -8.325 37.620 1.00 81.38 126 GLN A CA 1
ATOM 933 C C . GLN A 1 126 ? -26.137 -7.185 37.888 1.00 81.38 126 GLN A C 1
ATOM 935 O O . GLN A 1 126 ? -25.103 -7.373 38.527 1.00 81.38 126 GLN A O 1
ATOM 940 N N . VAL A 1 127 ? -26.487 -5.974 37.454 1.00 82.44 127 VAL A N 1
ATOM 941 C CA . VAL A 1 127 ? -25.781 -4.732 37.797 1.00 82.44 127 VAL A CA 1
ATOM 942 C C . VAL A 1 127 ? -26.722 -3.781 38.518 1.00 82.44 127 VAL A C 1
ATOM 944 O O . VAL A 1 127 ? -27.903 -3.683 38.191 1.00 82.44 127 VAL A O 1
ATOM 947 N N . LEU A 1 128 ? -26.191 -3.093 39.530 1.00 85.06 128 LEU A N 1
ATOM 948 C CA . LEU A 1 128 ? -26.923 -2.090 40.287 1.00 85.06 128 LEU A CA 1
ATOM 949 C C . LEU A 1 128 ? -26.979 -0.798 39.473 1.00 85.06 128 LEU A C 1
ATOM 951 O O . LEU A 1 128 ? -25.984 -0.086 39.336 1.00 85.06 128 LEU A O 1
ATOM 955 N N . THR A 1 129 ? -28.145 -0.494 38.927 1.00 82.88 129 THR A N 1
ATOM 956 C CA . THR A 1 129 ? -28.397 0.741 38.192 1.00 82.88 129 THR A CA 1
ATOM 957 C C . THR A 1 129 ? -28.955 1.802 39.131 1.00 82.88 129 THR A C 1
ATOM 959 O O . THR A 1 129 ? -29.902 1.547 39.874 1.00 82.88 129 THR A O 1
ATOM 962 N N . SER A 1 130 ? -28.369 3.002 39.107 1.00 81.00 130 SER A N 1
ATOM 963 C CA . SER A 1 130 ? -28.937 4.168 39.791 1.00 81.00 130 SER A CA 1
ATOM 964 C C . SER A 1 130 ? -30.271 4.540 39.144 1.00 81.00 130 SER A C 1
ATOM 966 O O . SER A 1 130 ? -30.343 4.667 37.924 1.00 81.00 130 SER A O 1
ATOM 968 N N . GLY A 1 131 ? -31.313 4.743 39.954 1.00 72.81 131 GLY A N 1
ATOM 969 C CA . GLY A 1 131 ? -32.590 5.290 39.486 1.00 72.81 131 GLY A CA 1
ATOM 970 C C . GLY A 1 131 ? -32.598 6.821 39.360 1.00 72.81 131 GLY A C 1
ATOM 971 O O . GLY A 1 131 ? -33.627 7.395 39.020 1.00 72.81 131 GLY A O 1
ATOM 972 N N . GLY A 1 132 ? -31.478 7.493 39.656 1.00 72.44 132 GLY A N 1
ATOM 973 C CA . GLY A 1 132 ? -31.421 8.948 39.810 1.00 72.44 132 GLY A CA 1
ATOM 974 C C . GLY A 1 132 ? -31.771 9.417 41.228 1.00 72.44 132 GLY A C 1
ATOM 975 O O . GLY A 1 132 ? -31.942 8.618 42.149 1.00 72.44 132 GLY A O 1
ATOM 976 N N . ALA A 1 133 ? -31.828 10.737 41.428 1.00 62.66 133 ALA A N 1
ATOM 977 C CA . ALA A 1 133 ? -32.102 11.330 42.736 1.00 62.66 133 ALA A CA 1
ATOM 978 C C . ALA A 1 133 ? -33.504 10.945 43.244 1.00 62.66 133 ALA A C 1
ATOM 980 O O . ALA A 1 133 ? -34.497 11.162 42.557 1.00 62.66 133 ALA A O 1
ATOM 981 N N . GLY A 1 134 ? -33.579 10.386 44.456 1.00 62.56 134 GLY A N 1
ATOM 982 C CA . GLY A 1 134 ? -34.839 10.002 45.106 1.00 62.56 134 GLY A CA 1
ATOM 983 C C . GLY A 1 134 ? -35.398 8.629 44.712 1.00 62.56 134 GLY A C 1
ATOM 984 O O . GLY A 1 134 ? -36.359 8.183 45.330 1.00 62.56 134 GLY A O 1
ATOM 985 N N . ALA A 1 135 ? -34.794 7.932 43.746 1.00 71.81 135 ALA A N 1
ATOM 986 C CA . ALA A 1 135 ? -35.183 6.575 43.375 1.00 71.81 135 ALA A CA 1
ATOM 987 C C . ALA A 1 135 ? -34.238 5.538 43.995 1.00 71.81 135 ALA A C 1
ATOM 989 O O . ALA A 1 135 ? -33.016 5.712 44.019 1.00 71.81 135 ALA A O 1
ATOM 990 N N . THR A 1 136 ? -34.793 4.422 44.468 1.00 70.94 136 THR A N 1
ATOM 991 C CA . THR A 1 136 ? -33.991 3.281 44.915 1.00 70.94 136 THR A CA 1
ATOM 992 C C . THR A 1 136 ? -33.209 2.712 43.727 1.00 70.94 136 THR A C 1
ATOM 994 O O . THR A 1 136 ? -33.808 2.483 42.672 1.00 70.94 136 THR A O 1
ATOM 997 N N . PRO A 1 137 ? -31.896 2.447 43.863 1.00 78.56 137 PRO A N 1
ATOM 998 C CA . PRO A 1 137 ? -31.152 1.699 42.856 1.00 78.56 137 PRO A CA 1
ATOM 999 C C . PRO A 1 137 ? -31.846 0.363 42.567 1.00 78.56 137 PRO A C 1
ATOM 1001 O O . PRO A 1 137 ? -32.531 -0.166 43.437 1.00 78.56 137 PRO A O 1
ATOM 1004 N N . THR A 1 138 ? -31.685 -0.204 41.380 1.00 83.94 138 THR A N 1
ATOM 1005 C CA . THR A 1 138 ? -32.313 -1.486 41.016 1.00 83.94 138 THR A CA 1
ATOM 1006 C C . THR A 1 138 ? -31.274 -2.447 40.466 1.00 83.94 138 THR A C 1
ATOM 1008 O O . THR A 1 138 ? -30.371 -2.044 39.739 1.00 83.94 138 THR A O 1
ATOM 1011 N N . TRP A 1 139 ? -31.373 -3.727 40.826 1.00 86.00 139 TRP A N 1
ATOM 1012 C CA . TRP A 1 139 ? -30.586 -4.774 40.181 1.00 86.00 139 TRP A CA 1
ATOM 1013 C C . TRP A 1 139 ? -31.237 -5.112 38.844 1.00 86.00 139 TRP A C 1
ATOM 1015 O O . TRP A 1 139 ? -32.342 -5.651 38.803 1.00 86.00 139 TRP A O 1
ATOM 1025 N N . THR A 1 140 ? -30.565 -4.793 37.747 1.00 82.56 140 THR A N 1
ATOM 1026 C CA . THR A 1 140 ? -31.028 -5.129 36.399 1.00 82.56 140 THR A CA 1
ATOM 1027 C C . THR A 1 140 ? -30.166 -6.241 35.823 1.00 82.56 140 THR A C 1
ATOM 1029 O O . THR A 1 140 ? -28.964 -6.281 36.067 1.00 82.56 140 THR A O 1
ATOM 1032 N N . ALA A 1 141 ? -30.776 -7.159 35.069 1.00 79.25 141 ALA A N 1
ATOM 1033 C CA . ALA A 1 141 ? -30.075 -8.146 34.246 1.00 79.25 141 ALA A CA 1
ATOM 1034 C C . ALA A 1 141 ? -30.096 -7.662 32.786 1.00 79.25 141 ALA A C 1
ATOM 1036 O O . ALA A 1 141 ? -30.983 -8.051 32.023 1.00 79.25 141 ALA A O 1
ATOM 1037 N N . PRO A 1 142 ? -29.211 -6.736 32.389 1.00 68.56 142 PRO A N 1
ATOM 1038 C CA . PRO A 1 142 ? -29.193 -6.251 31.018 1.00 68.56 142 PRO A CA 1
ATOM 1039 C C . PRO A 1 142 ? -28.857 -7.394 30.057 1.00 68.56 142 PRO A C 1
ATOM 1041 O O . PRO A 1 142 ? -27.861 -8.096 30.212 1.00 68.56 142 PRO A O 1
ATOM 1044 N N . ALA A 1 143 ? -29.706 -7.566 29.044 1.00 66.06 143 ALA A N 1
ATOM 1045 C CA . ALA A 1 143 ? -29.557 -8.615 28.037 1.00 66.06 143 ALA A CA 1
ATOM 1046 C C . ALA A 1 143 ? -28.315 -8.413 27.150 1.00 66.06 143 ALA A C 1
ATOM 1048 O O . ALA A 1 143 ? -27.815 -9.360 26.543 1.00 66.06 143 ALA A O 1
ATOM 1049 N N . THR A 1 144 ? -27.819 -7.179 27.029 1.00 62.16 144 THR A N 1
ATOM 1050 C CA . THR A 1 144 ? -26.609 -6.838 26.272 1.00 62.16 144 THR A CA 1
ATOM 1051 C C . THR A 1 144 ? -26.111 -5.474 26.741 1.00 62.16 144 THR A C 1
ATOM 1053 O O . THR A 1 144 ? -26.911 -4.545 26.849 1.00 62.16 144 THR A O 1
ATOM 1056 N N . TYR A 1 145 ? -24.808 -5.320 26.989 1.00 67.25 145 TYR A N 1
ATOM 1057 C CA . TYR A 1 145 ? -24.208 -3.981 27.027 1.00 67.25 145 TYR A CA 1
ATOM 1058 C C . TYR A 1 145 ? -23.563 -3.722 25.673 1.00 67.25 145 TYR A C 1
ATOM 1060 O O . TYR A 1 145 ? -22.638 -4.433 25.287 1.00 67.25 145 TYR A O 1
ATOM 1068 N N . THR A 1 146 ? -24.057 -2.728 24.943 1.00 59.22 146 THR A N 1
ATOM 1069 C CA . THR A 1 146 ? -23.623 -2.452 23.570 1.00 59.22 146 THR A CA 1
ATOM 1070 C C . THR A 1 146 ? -22.979 -1.070 23.512 1.00 59.22 146 THR A C 1
ATOM 1072 O O . THR A 1 146 ? -23.661 -0.063 23.692 1.00 59.22 146 THR A O 1
ATOM 1075 N N . ALA A 1 147 ? -21.672 -1.004 23.249 1.00 59.00 147 ALA A N 1
ATOM 1076 C CA . ALA A 1 147 ? -20.963 0.238 22.937 1.00 59.00 147 ALA A CA 1
ATOM 1077 C C . ALA A 1 147 ? -20.890 0.391 21.406 1.00 59.00 147 ALA A C 1
ATOM 1079 O O . ALA A 1 147 ? -19.837 0.238 20.789 1.00 59.00 147 ALA A O 1
ATOM 1080 N N . GLY A 1 148 ? -22.053 0.617 20.782 1.00 69.31 148 GLY A N 1
ATOM 1081 C CA . GLY A 1 148 ? -22.214 0.580 19.323 1.00 69.31 148 GLY A CA 1
ATOM 1082 C C . GLY A 1 148 ? -22.129 -0.837 18.733 1.00 69.31 148 GLY A C 1
ATOM 1083 O O . GLY A 1 148 ? -22.128 -1.830 19.449 1.00 69.31 148 GLY A O 1
ATOM 1084 N N . THR A 1 149 ? -22.057 -0.965 17.407 1.00 70.56 149 THR A N 1
ATOM 1085 C CA . THR A 1 149 ? -22.127 -2.271 16.714 1.00 70.56 149 THR A CA 1
ATOM 1086 C C . THR A 1 149 ? -20.846 -3.114 16.783 1.00 70.56 149 THR A C 1
ATOM 1088 O O . THR A 1 149 ? -20.855 -4.266 16.357 1.00 70.56 149 THR A O 1
ATOM 1091 N N . GLY A 1 150 ? -19.739 -2.562 17.293 1.00 73.44 150 GLY A N 1
ATOM 1092 C CA . GLY A 1 150 ? -18.420 -3.207 17.276 1.00 73.44 150 GLY A CA 1
ATOM 1093 C C . GLY A 1 150 ? -17.962 -3.816 18.601 1.00 73.44 150 GLY A C 1
ATOM 1094 O O . GLY A 1 150 ? -16.998 -4.581 18.594 1.00 73.44 150 GLY A O 1
ATOM 1095 N N . LEU A 1 151 ? -18.621 -3.482 19.715 1.00 83.19 151 LEU A N 1
ATOM 1096 C CA . LEU A 1 151 ? -18.279 -3.945 21.059 1.00 83.19 151 LEU A CA 1
ATOM 1097 C C . LEU A 1 151 ? -19.558 -4.299 21.823 1.00 83.19 151 LEU A C 1
ATOM 1099 O O . LEU A 1 151 ? -20.373 -3.427 22.130 1.00 83.19 151 LEU A O 1
ATOM 1103 N N . SER A 1 152 ? -19.714 -5.579 22.153 1.00 82.31 152 SER A N 1
ATOM 1104 C CA . SER A 1 152 ? -20.846 -6.079 22.939 1.00 82.31 152 SER A CA 1
ATOM 1105 C C . SER A 1 152 ? -20.354 -6.895 24.126 1.00 82.31 152 SER A C 1
ATOM 1107 O O . SER A 1 152 ? -19.524 -7.785 23.953 1.00 82.31 152 SER A O 1
ATOM 1109 N N . LEU A 1 153 ? -20.890 -6.651 25.315 1.00 76.50 153 LEU A N 1
ATOM 1110 C CA . LEU A 1 153 ? -20.680 -7.491 26.490 1.00 76.50 153 LEU A CA 1
ATOM 1111 C C . LEU A 1 153 ? -21.786 -8.549 26.546 1.00 76.50 153 LEU A C 1
ATOM 1113 O O . LEU A 1 153 ? -22.962 -8.208 26.698 1.00 76.50 153 LEU A O 1
ATOM 1117 N N . SER A 1 154 ? -21.400 -9.820 26.435 1.00 74.69 154 SER A N 1
ATOM 1118 C CA . SER A 1 154 ? -22.280 -10.963 26.697 1.00 74.69 154 SER A CA 1
ATOM 1119 C C . SER A 1 154 ? -21.804 -11.674 27.960 1.00 74.69 154 SER A C 1
ATOM 1121 O O . SER A 1 154 ? -20.670 -12.163 28.003 1.00 74.69 154 SER A O 1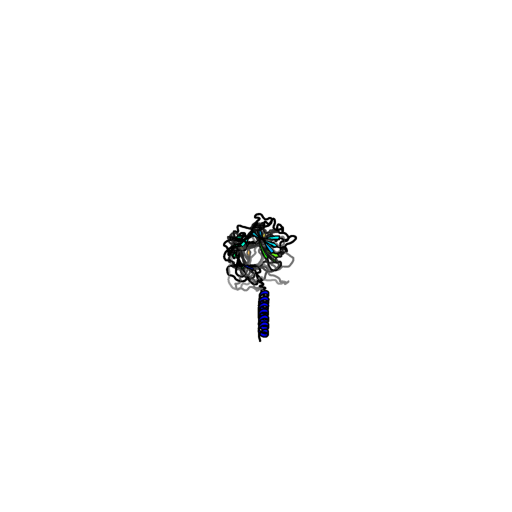
ATOM 1123 N N . SER A 1 155 ? -22.654 -11.733 28.985 1.00 76.00 155 SER A N 1
ATOM 1124 C CA . SER A 1 155 ? -22.293 -12.253 30.310 1.00 76.00 155 SER A CA 1
ATOM 1125 C C . SER A 1 155 ? -21.080 -11.509 30.894 1.00 76.00 155 SER A C 1
ATOM 1127 O O . SER A 1 155 ? -21.205 -10.358 31.298 1.00 76.00 155 SER A O 1
ATOM 1129 N N . ASN A 1 156 ? -19.905 -12.141 30.914 1.00 69.19 156 ASN A N 1
ATOM 1130 C CA . ASN A 1 156 ? -18.648 -11.599 31.435 1.00 69.19 156 ASN A CA 1
ATOM 1131 C C . ASN A 1 156 ? -17.577 -11.388 30.346 1.00 69.19 156 ASN A C 1
ATOM 1133 O O . ASN A 1 156 ? -16.423 -11.124 30.675 1.00 69.19 156 ASN A O 1
ATOM 1137 N N . THR A 1 157 ? -17.930 -11.532 29.063 1.00 72.94 157 THR A N 1
ATOM 1138 C CA . THR A 1 157 ? -16.979 -11.460 27.945 1.00 72.94 157 THR A CA 1
ATOM 1139 C C . THR A 1 157 ? -17.275 -10.265 27.047 1.00 72.94 157 THR A C 1
ATOM 1141 O O . THR A 1 157 ? -18.372 -10.138 26.500 1.00 72.94 157 THR A O 1
ATOM 1144 N N . PHE A 1 158 ? -16.278 -9.397 26.863 1.00 81.31 158 PHE A N 1
ATOM 1145 C CA . PHE A 1 158 ? -16.311 -8.365 25.831 1.00 81.31 158 PHE A CA 1
ATOM 1146 C C . PHE A 1 158 ? -16.049 -9.004 24.467 1.00 81.31 158 PHE A C 1
ATOM 1148 O O . PHE A 1 158 ? -14.930 -9.420 24.170 1.00 81.31 158 PHE A O 1
ATOM 1155 N N . ASN A 1 159 ? -17.080 -9.061 23.631 1.00 84.06 159 ASN A N 1
ATOM 1156 C CA . ASN A 1 159 ? -16.952 -9.448 22.235 1.00 84.06 159 ASN A CA 1
ATOM 1157 C C . ASN A 1 159 ? -16.644 -8.219 21.388 1.00 84.06 159 ASN A C 1
ATOM 1159 O O . ASN A 1 159 ? -17.249 -7.158 21.552 1.00 84.06 159 ASN A O 1
ATOM 1163 N N . SER A 1 160 ? -15.720 -8.400 20.454 1.00 88.56 160 SER A N 1
ATOM 1164 C CA . SER A 1 160 ? -15.305 -7.404 19.480 1.00 88.56 160 SER A CA 1
ATOM 1165 C C . SER A 1 160 ? -15.252 -8.051 18.104 1.00 88.56 160 SER A C 1
ATOM 1167 O O . SER A 1 160 ? -14.947 -9.239 17.982 1.00 88.56 160 SER A O 1
ATOM 1169 N N . VAL A 1 161 ? -15.484 -7.256 17.061 1.00 90.62 161 VAL A N 1
ATOM 1170 C CA . VAL A 1 161 ? -15.204 -7.653 15.670 1.00 90.62 161 VAL A CA 1
ATOM 1171 C C . VAL A 1 161 ? -13.698 -7.801 15.384 1.00 90.62 161 VAL A C 1
ATOM 1173 O O . VAL A 1 161 ? -13.305 -8.312 14.334 1.00 90.62 161 VAL A O 1
ATOM 1176 N N . TRP A 1 162 ? -12.850 -7.380 16.328 1.00 92.44 162 TRP A N 1
ATOM 1177 C CA . TRP A 1 162 ? -11.396 -7.525 16.322 1.00 92.44 162 TRP A CA 1
ATOM 1178 C C . TRP A 1 162 ? -10.944 -8.441 17.461 1.00 92.44 162 TRP A C 1
ATOM 1180 O O . TRP A 1 162 ? -11.257 -8.196 18.623 1.00 92.44 162 TRP A O 1
ATOM 1190 N N . THR A 1 163 ? -10.178 -9.484 17.146 1.00 91.00 163 THR A N 1
ATOM 1191 C CA . THR A 1 163 ? -9.626 -10.430 18.130 1.00 91.00 163 THR A CA 1
ATOM 1192 C C . THR A 1 163 ? -8.107 -10.340 18.178 1.00 91.00 163 THR A C 1
ATOM 1194 O O . THR A 1 163 ? -7.454 -10.224 17.140 1.00 91.00 163 THR A O 1
ATOM 1197 N N . LYS A 1 164 ? -7.539 -10.420 19.388 1.00 93.31 164 LYS A N 1
ATOM 1198 C CA . LYS A 1 164 ? -6.095 -10.541 19.619 1.00 93.31 164 LYS A CA 1
ATOM 1199 C C . LYS A 1 164 ? -5.701 -12.013 19.747 1.00 93.31 164 LYS A C 1
ATOM 1201 O O . LYS A 1 164 ? -6.290 -12.742 20.540 1.00 93.31 164 LYS A O 1
ATOM 1206 N N . THR A 1 165 ? -4.658 -12.438 19.040 1.00 93.94 165 THR A N 1
ATOM 1207 C CA . THR A 1 165 ? -4.022 -13.754 19.220 1.00 93.94 165 THR A CA 1
ATOM 1208 C C . THR A 1 165 ? -2.514 -13.567 19.313 1.00 93.94 165 THR A C 1
ATOM 1210 O O . THR A 1 165 ? -1.875 -13.106 18.368 1.00 93.94 165 THR A O 1
ATOM 1213 N N . GLY A 1 166 ? -1.938 -13.875 20.479 1.00 94.50 166 GLY A N 1
ATOM 1214 C CA . GLY A 1 166 ? -0.557 -13.493 20.783 1.00 94.50 166 GLY A CA 1
ATOM 1215 C C . GLY A 1 166 ? -0.401 -11.971 20.717 1.00 94.50 166 GLY A C 1
ATOM 1216 O O . GLY A 1 166 ? -1.105 -11.259 21.434 1.00 94.50 166 GLY A O 1
ATOM 1217 N N . ASN A 1 167 ? 0.473 -11.484 19.833 1.00 95.25 167 ASN A N 1
ATOM 1218 C CA . ASN A 1 167 ? 0.696 -10.054 19.571 1.00 95.25 167 ASN A CA 1
ATOM 1219 C C . ASN A 1 167 ? -0.083 -9.515 18.355 1.00 95.25 167 ASN A C 1
ATOM 1221 O O . ASN A 1 167 ? -0.001 -8.327 18.062 1.00 95.25 167 ASN A O 1
ATOM 1225 N N . ASN A 1 168 ? -0.839 -10.366 17.656 1.00 95.44 168 ASN A N 1
ATOM 1226 C CA . ASN A 1 168 ? -1.539 -10.003 16.425 1.00 95.44 168 ASN A CA 1
ATOM 1227 C C . ASN A 1 168 ? -2.989 -9.605 16.712 1.00 95.44 168 ASN A C 1
ATOM 1229 O O . ASN A 1 168 ? -3.622 -10.198 17.586 1.00 95.44 168 ASN A O 1
ATOM 1233 N N . ILE A 1 169 ? -3.531 -8.663 15.939 1.00 95.50 169 ILE A N 1
ATOM 1234 C CA . ILE A 1 169 ? -4.954 -8.295 15.927 1.00 95.50 169 ILE A CA 1
ATOM 1235 C C . ILE A 1 169 ? -5.502 -8.573 14.524 1.00 95.50 169 ILE A C 1
ATOM 1237 O O . ILE A 1 169 ? -4.870 -8.211 13.535 1.00 95.50 169 ILE A O 1
ATOM 1241 N N . TYR A 1 170 ? -6.669 -9.207 14.423 1.00 94.19 170 TYR A N 1
ATOM 1242 C CA . TYR A 1 170 ? -7.329 -9.498 13.144 1.00 94.19 170 TYR A CA 1
ATOM 1243 C C . TYR A 1 170 ? -8.851 -9.407 13.272 1.00 94.19 170 TYR A C 1
ATOM 1245 O O . TYR A 1 170 ? -9.393 -9.537 14.374 1.00 94.19 170 TYR A O 1
ATOM 1253 N N .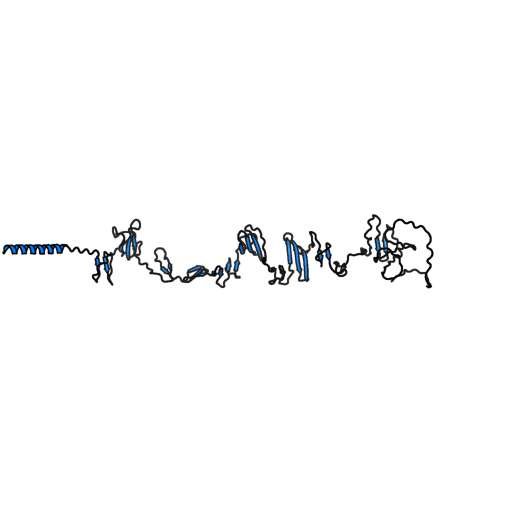 LYS A 1 171 ? -9.555 -9.188 12.151 1.00 93.62 171 LYS A N 1
ATOM 1254 C CA . LYS A 1 171 ? -11.024 -9.225 12.157 1.00 93.62 171 LYS A CA 1
ATOM 1255 C C . LYS A 1 171 ? -11.517 -10.669 12.215 1.00 93.62 171 LYS A C 1
ATOM 1257 O O . LYS A 1 171 ? -11.123 -11.481 11.375 1.00 93.62 171 LYS A O 1
ATOM 1262 N N . ASN A 1 172 ? -12.386 -10.978 13.173 1.00 91.69 172 ASN A N 1
ATOM 1263 C CA . ASN A 1 172 ? -12.881 -12.335 13.456 1.00 91.69 172 ASN A CA 1
ATOM 1264 C C . ASN A 1 172 ? -14.228 -12.657 12.782 1.00 91.69 172 ASN A C 1
ATOM 1266 O O . ASN A 1 172 ? -14.885 -13.633 13.131 1.00 91.69 172 ASN A O 1
ATOM 1270 N N . ASN A 1 173 ? -14.638 -11.842 11.812 1.00 91.06 173 ASN A N 1
ATOM 1271 C CA . ASN A 1 173 ? -15.858 -12.027 11.036 1.00 91.06 173 ASN A CA 1
ATOM 1272 C C . ASN A 1 173 ? -15.555 -12.162 9.527 1.00 91.06 173 ASN A C 1
ATOM 1274 O O . ASN A 1 173 ? -14.414 -11.997 9.066 1.00 91.06 173 ASN A O 1
ATOM 1278 N N . SER A 1 174 ? -16.593 -12.480 8.747 1.00 92.00 174 SER A N 1
ATOM 1279 C CA . SER A 1 174 ? -16.531 -12.637 7.285 1.00 92.00 174 SER A CA 1
ATOM 1280 C C . SER A 1 174 ? -16.573 -11.313 6.510 1.00 92.00 174 SER A C 1
ATOM 1282 O O . SER A 1 174 ? -16.263 -11.303 5.314 1.00 92.00 174 SER A O 1
ATOM 1284 N N . GLY A 1 175 ? -16.916 -10.211 7.185 1.00 93.38 175 GLY A N 1
ATOM 1285 C CA . GLY A 1 175 ? -17.014 -8.875 6.610 1.00 93.38 175 GLY A CA 1
ATOM 1286 C C . GLY A 1 175 ? -15.674 -8.304 6.139 1.00 93.38 175 GLY A C 1
ATOM 1287 O O . GLY A 1 175 ? -14.593 -8.850 6.389 1.00 93.38 175 GLY A O 1
ATOM 1288 N N . ASN A 1 176 ? -15.767 -7.185 5.428 1.00 96.00 176 ASN A N 1
ATOM 1289 C CA . ASN A 1 176 ? -14.635 -6.409 4.930 1.00 96.00 176 ASN A CA 1
ATOM 1290 C C . ASN A 1 176 ? -14.384 -5.189 5.838 1.00 96.00 176 ASN A C 1
ATOM 1292 O O . ASN A 1 176 ? -15.283 -4.745 6.551 1.00 96.00 176 ASN A O 1
ATOM 1296 N N . VAL A 1 177 ? -13.171 -4.636 5.800 1.00 95.56 177 VAL A N 1
ATOM 1297 C CA . VAL A 1 177 ? -12.794 -3.438 6.564 1.00 95.56 177 VAL A CA 1
ATOM 1298 C C . VAL A 1 177 ? -12.877 -2.222 5.646 1.00 95.56 177 VAL A C 1
ATOM 1300 O O . VAL A 1 177 ? -12.127 -2.124 4.676 1.00 95.56 177 VAL A O 1
ATOM 1303 N N . GLY A 1 178 ? -13.798 -1.310 5.946 1.00 94.44 178 GLY A N 1
ATOM 1304 C CA . GLY A 1 178 ? -13.921 -0.021 5.272 1.00 94.44 178 GLY A CA 1
ATOM 1305 C C . GLY A 1 178 ? -13.344 1.103 6.129 1.00 94.44 178 GLY A C 1
ATOM 1306 O O . GLY A 1 178 ? -13.644 1.186 7.318 1.00 94.44 178 GLY A O 1
ATOM 1307 N N . ILE A 1 179 ? -12.538 1.975 5.528 1.00 92.56 179 ILE A N 1
ATOM 1308 C CA . ILE A 1 179 ? -12.162 3.276 6.095 1.00 92.56 179 ILE A CA 1
ATOM 1309 C C . ILE A 1 179 ? -12.766 4.331 5.172 1.00 92.56 179 ILE A C 1
ATOM 1311 O O . ILE A 1 179 ? -12.509 4.289 3.974 1.00 92.56 179 ILE A O 1
ATOM 1315 N N . GLY A 1 180 ? -13.629 5.201 5.703 1.00 90.44 180 GLY A N 1
ATOM 1316 C CA . GLY A 1 180 ? -14.376 6.189 4.907 1.00 90.44 180 GLY A CA 1
ATOM 1317 C C . GLY A 1 180 ? -15.449 5.602 3.975 1.00 90.44 180 GLY A C 1
ATOM 1318 O O . GLY A 1 180 ? -16.026 6.314 3.166 1.00 90.44 180 GLY A O 1
ATOM 1319 N N . THR A 1 181 ? -15.760 4.307 4.085 1.00 92.06 181 THR A N 1
ATOM 1320 C CA . THR A 1 181 ? -16.883 3.668 3.380 1.00 92.06 181 THR A CA 1
ATOM 1321 C C . THR A 1 181 ? -17.578 2.651 4.276 1.00 92.06 181 THR A C 1
ATOM 1323 O O . THR A 1 181 ? -16.925 1.894 4.997 1.00 92.06 181 THR A O 1
ATOM 1326 N N . THR A 1 182 ? -18.908 2.607 4.217 1.00 93.69 182 THR A N 1
ATOM 1327 C CA . THR A 1 182 ? -19.734 1.590 4.888 1.00 93.69 182 THR A CA 1
ATOM 1328 C C . THR A 1 182 ? -20.052 0.394 3.987 1.00 93.69 182 THR A C 1
ATOM 1330 O O . THR A 1 182 ? -20.549 -0.617 4.479 1.00 93.69 182 THR A O 1
ATOM 1333 N N . ALA A 1 183 ? -19.725 0.471 2.691 1.00 94.75 183 ALA A N 1
ATOM 1334 C CA . ALA A 1 183 ? -19.958 -0.582 1.700 1.00 94.75 183 ALA A CA 1
ATOM 1335 C C . ALA A 1 183 ? -18.648 -1.017 1.000 1.00 94.75 183 ALA A C 1
ATOM 1337 O O . ALA A 1 183 ? -18.500 -0.841 -0.211 1.00 94.75 183 ALA A O 1
ATOM 1338 N N . PRO A 1 184 ? -17.664 -1.563 1.741 1.00 96.56 184 PRO A N 1
ATOM 1339 C CA . PRO A 1 184 ? -16.392 -1.999 1.170 1.00 96.56 184 PRO A CA 1
ATOM 1340 C C . PRO A 1 184 ? -16.541 -3.202 0.216 1.00 96.56 184 PRO A C 1
ATOM 1342 O O . PRO A 1 184 ? -16.968 -4.287 0.621 1.00 96.56 184 PRO A O 1
ATOM 1345 N N . SER A 1 185 ? -16.104 -3.039 -1.035 1.00 96.56 185 SER A N 1
ATOM 1346 C CA . SER A 1 185 ? -16.105 -4.071 -2.093 1.00 96.56 185 SER A CA 1
ATOM 1347 C C . SER A 1 185 ? -14.877 -4.994 -2.068 1.00 96.56 185 SER A C 1
ATOM 1349 O O . SER A 1 185 ? -14.917 -6.101 -2.602 1.00 96.56 185 SER A O 1
ATOM 1351 N N . ALA A 1 186 ? -13.801 -4.576 -1.397 1.00 96.69 186 ALA A N 1
ATOM 1352 C CA . ALA A 1 186 ? -12.575 -5.348 -1.191 1.00 96.69 186 ALA A CA 1
ATOM 1353 C C . ALA A 1 186 ? -12.343 -5.632 0.302 1.00 96.69 186 ALA A C 1
ATOM 1355 O O . ALA A 1 186 ? -12.908 -4.960 1.162 1.00 96.69 186 ALA A O 1
ATOM 1356 N N . LYS A 1 187 ? -11.483 -6.613 0.629 1.00 96.12 187 LYS A N 1
ATOM 1357 C CA . LYS A 1 187 ? -11.205 -7.032 2.023 1.00 96.12 187 LYS A CA 1
ATOM 1358 C C . LYS A 1 187 ? -10.753 -5.882 2.926 1.00 96.12 187 LYS A C 1
ATOM 1360 O O . LYS A 1 187 ? -11.150 -5.840 4.089 1.00 96.12 187 LYS A O 1
ATOM 1365 N N . LEU A 1 188 ? -9.964 -4.968 2.371 1.00 95.19 188 LEU A N 1
ATOM 1366 C CA . LEU A 1 188 ? -9.671 -3.655 2.923 1.00 95.19 188 LEU A CA 1
ATOM 1367 C C . LEU A 1 188 ? -9.949 -2.636 1.816 1.00 95.19 188 LEU A C 1
ATOM 1369 O O . LEU A 1 188 ? -9.339 -2.718 0.752 1.00 95.19 188 LEU A O 1
ATOM 1373 N N . GLN A 1 189 ? -10.859 -1.699 2.060 1.00 94.62 189 GLN A N 1
ATOM 1374 C CA . GLN A 1 189 ? -11.097 -0.561 1.178 1.00 94.62 189 GLN A CA 1
ATOM 1375 C C . GLN A 1 189 ? -10.919 0.725 1.976 1.00 94.62 189 GLN A C 1
ATOM 1377 O O . GLN A 1 189 ? -11.564 0.918 3.005 1.00 94.62 189 GLN A O 1
ATOM 1382 N N . ILE A 1 190 ? -10.057 1.606 1.478 1.00 91.69 190 ILE A N 1
ATOM 1383 C CA . ILE A 1 190 ? -9.880 2.952 2.013 1.00 91.69 190 ILE A CA 1
ATOM 1384 C C . ILE A 1 190 ? -10.451 3.910 0.977 1.00 91.69 190 ILE A C 1
ATOM 1386 O O . ILE A 1 190 ? -9.936 3.996 -0.136 1.00 91.69 190 ILE A O 1
ATOM 1390 N N . LEU A 1 191 ? -11.551 4.563 1.333 1.00 88.44 191 LEU A N 1
ATOM 1391 C CA . LEU A 1 191 ? -12.187 5.616 0.559 1.00 88.44 191 LEU A CA 1
ATOM 1392 C C . LEU A 1 191 ? -11.952 6.936 1.295 1.00 88.44 191 LEU A C 1
ATOM 1394 O O . LEU A 1 191 ? -12.153 7.017 2.503 1.00 88.44 191 LEU A O 1
ATOM 1398 N N . LEU A 1 192 ? -11.484 7.947 0.576 1.00 81.50 192 LEU A N 1
ATOM 1399 C CA . LEU A 1 192 ? -11.268 9.288 1.105 1.00 81.50 192 LEU A CA 1
ATOM 1400 C C . LEU A 1 192 ? -12.328 10.227 0.535 1.00 81.50 192 LEU A C 1
ATOM 1402 O O . LEU A 1 192 ? -12.699 10.099 -0.631 1.00 81.50 192 LEU A O 1
ATOM 1406 N N . ASP A 1 193 ? -12.741 11.213 1.327 1.00 69.56 193 ASP A N 1
ATOM 1407 C CA . ASP A 1 193 ? -13.567 12.326 0.858 1.00 69.56 193 ASP A CA 1
ATOM 1408 C C . ASP A 1 193 ? -12.665 13.348 0.131 1.00 69.56 193 ASP A C 1
ATOM 1410 O O . ASP A 1 193 ? -12.316 14.399 0.668 1.00 69.56 193 ASP A O 1
ATOM 1414 N N . GLY A 1 194 ? -12.200 12.996 -1.075 1.00 71.31 194 GLY A N 1
ATOM 1415 C CA . GLY A 1 194 ? -11.373 13.848 -1.943 1.00 71.31 194 GLY A CA 1
ATOM 1416 C C . GLY A 1 194 ? -10.254 13.110 -2.690 1.00 71.31 194 GLY A C 1
ATOM 1417 O O . GLY A 1 194 ? -9.810 12.041 -2.276 1.00 71.31 194 GLY A O 1
ATOM 1418 N N . SER A 1 195 ? -9.773 13.710 -3.786 1.00 68.19 195 SER A N 1
ATOM 1419 C CA . SER A 1 195 ? -8.709 13.157 -4.638 1.00 68.19 195 SER A CA 1
ATOM 1420 C C . SER A 1 195 ? -7.321 13.163 -3.965 1.00 68.19 195 SER A C 1
ATOM 1422 O O . SER A 1 195 ? -6.813 14.240 -3.640 1.00 68.19 195 SER A O 1
ATOM 1424 N N . PRO A 1 196 ? -6.643 12.006 -3.851 1.00 67.25 196 PRO A N 1
ATOM 1425 C CA . PRO A 1 196 ? -5.226 11.876 -3.510 1.00 67.25 196 PRO A CA 1
ATOM 1426 C C . PRO A 1 196 ? -4.291 12.658 -4.428 1.00 67.25 196 PRO A C 1
ATOM 1428 O O . PRO A 1 196 ? -3.903 12.168 -5.487 1.00 67.25 196 PRO A O 1
ATOM 1431 N N . TYR A 1 197 ? -3.857 13.843 -4.015 1.00 68.56 197 TYR A N 1
ATOM 1432 C CA . TYR A 1 197 ? -2.944 14.676 -4.782 1.00 68.56 197 TYR A CA 1
ATOM 1433 C C . TYR A 1 197 ? -1.489 14.470 -4.341 1.00 68.56 197 TYR A C 1
ATOM 1435 O O . TYR A 1 197 ? -1.163 14.462 -3.153 1.00 68.56 197 TYR A O 1
ATOM 1443 N N . LEU A 1 198 ? -0.579 14.330 -5.311 1.00 67.81 198 LEU A N 1
ATOM 1444 C CA . LEU A 1 198 ? 0.833 14.015 -5.058 1.00 67.81 198 LEU A CA 1
ATOM 1445 C C . LEU A 1 198 ? 1.523 15.056 -4.155 1.00 67.81 198 LEU A C 1
ATOM 1447 O O . LEU A 1 198 ? 2.462 14.712 -3.442 1.00 67.81 198 LEU A O 1
ATOM 1451 N N . THR A 1 199 ? 1.060 16.310 -4.142 1.00 60.38 199 THR A N 1
ATOM 1452 C CA . THR A 1 199 ? 1.741 17.424 -3.460 1.00 60.38 199 THR A CA 1
ATOM 1453 C C . THR A 1 199 ? 1.228 17.745 -2.054 1.00 60.38 199 THR A C 1
ATOM 1455 O O . THR A 1 199 ? 1.798 18.631 -1.422 1.00 60.38 199 THR A O 1
ATOM 1458 N N . THR A 1 200 ? 0.181 17.080 -1.546 1.00 62.09 200 THR A N 1
ATOM 1459 C CA . THR A 1 200 ? -0.353 17.361 -0.200 1.00 62.09 200 THR A CA 1
ATOM 1460 C C . THR A 1 200 ? -0.565 16.093 0.626 1.00 62.09 200 THR A C 1
ATOM 1462 O O . THR A 1 200 ? -1.229 15.138 0.224 1.00 62.09 200 THR A O 1
ATOM 1465 N N . ASP A 1 201 ? 0.010 16.108 1.826 1.00 57.53 201 ASP A N 1
ATOM 1466 C CA . ASP A 1 201 ? 0.047 15.011 2.798 1.00 57.53 201 ASP A CA 1
ATOM 1467 C C . ASP A 1 201 ? -1.333 14.459 3.165 1.00 57.53 201 ASP A C 1
ATOM 1469 O O . ASP A 1 201 ? -1.483 13.265 3.417 1.00 57.53 201 ASP A O 1
ATOM 1473 N N . SER A 1 202 ? -2.344 15.325 3.173 1.00 60.34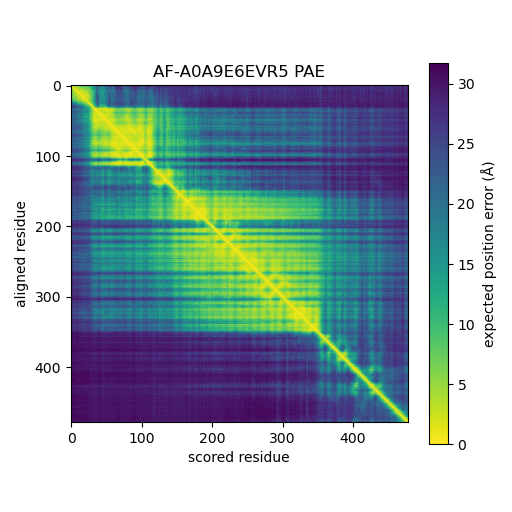 202 SER A N 1
ATOM 1474 C CA . SER A 1 202 ? -3.685 15.040 3.687 1.00 60.34 202 SER A CA 1
ATOM 1475 C C . SER A 1 202 ? -4.517 14.108 2.806 1.00 60.34 202 SER A C 1
ATOM 1477 O O . SER A 1 202 ? -5.668 13.846 3.136 1.00 60.34 202 SER A O 1
ATOM 1479 N N . THR A 1 203 ? -3.983 13.653 1.670 1.00 66.81 203 THR A N 1
ATOM 1480 C CA . THR A 1 203 ? -4.801 13.032 0.623 1.00 66.81 203 THR A CA 1
ATOM 1481 C C . THR A 1 203 ? -4.333 11.632 0.202 1.00 66.81 203 THR A C 1
ATOM 1483 O O . THR A 1 203 ? -5.010 10.988 -0.585 1.00 66.81 203 THR A O 1
ATOM 1486 N N . SER A 1 204 ? -3.230 11.078 0.730 1.00 79.75 204 SER A N 1
ATOM 1487 C CA . SER A 1 204 ? -2.869 9.677 0.423 1.00 79.75 204 SER A CA 1
ATOM 1488 C C . SER A 1 204 ? -3.896 8.695 0.997 1.00 79.75 204 SER A C 1
ATOM 1490 O O . SER A 1 204 ? -4.220 8.795 2.180 1.00 79.75 204 SER A O 1
ATOM 1492 N N . ALA A 1 205 ? -4.323 7.697 0.220 1.00 85.69 205 ALA A N 1
ATOM 1493 C CA . ALA A 1 205 ? -5.206 6.632 0.707 1.00 85.69 205 ALA A CA 1
ATOM 1494 C C . ALA A 1 205 ? -4.508 5.740 1.744 1.00 85.69 205 ALA A C 1
ATOM 1496 O O . ALA A 1 205 ? -5.117 5.325 2.724 1.00 85.69 205 ALA A O 1
ATOM 1497 N N . LEU A 1 206 ? -3.212 5.472 1.563 1.00 89.19 206 LEU A N 1
ATOM 1498 C CA . LEU A 1 206 ? -2.397 4.755 2.540 1.00 89.19 206 LEU A CA 1
ATOM 1499 C C . LEU A 1 206 ? -1.036 5.434 2.700 1.00 89.19 206 LEU A C 1
ATOM 1501 O O . LEU A 1 206 ? -0.346 5.722 1.721 1.00 89.19 206 LEU A O 1
ATOM 1505 N N . SER A 1 207 ? -0.643 5.641 3.955 1.00 89.25 207 SER A N 1
ATOM 1506 C CA . SER A 1 207 ? 0.678 6.118 4.357 1.00 89.25 207 SER A CA 1
ATOM 1507 C C . SER A 1 207 ? 1.345 5.091 5.269 1.00 89.25 207 SER A C 1
ATOM 1509 O O . SER A 1 207 ? 0.786 4.729 6.302 1.00 89.25 207 SER A O 1
ATOM 1511 N N . LEU A 1 208 ? 2.546 4.642 4.904 1.00 90.56 208 LEU A N 1
ATOM 1512 C CA . LEU A 1 208 ? 3.395 3.788 5.736 1.00 90.56 208 LEU A CA 1
ATOM 1513 C C . LEU A 1 208 ? 4.578 4.611 6.243 1.00 90.56 208 LEU A C 1
ATOM 1515 O O . LEU A 1 208 ? 5.314 5.179 5.437 1.00 90.56 208 LEU A O 1
ATOM 1519 N N . PHE A 1 209 ? 4.759 4.666 7.560 1.00 88.44 209 PHE A N 1
ATOM 1520 C CA . PHE A 1 209 ? 5.806 5.456 8.204 1.00 88.44 209 PHE A CA 1
ATOM 1521 C C . PHE A 1 209 ? 6.982 4.565 8.600 1.00 88.44 209 PHE A C 1
ATOM 1523 O O . PHE A 1 209 ? 6.797 3.525 9.233 1.00 88.44 209 PHE A O 1
ATOM 1530 N N . GLY A 1 210 ? 8.192 4.981 8.231 1.00 83.00 210 GLY A N 1
ATOM 1531 C CA . GLY A 1 210 ? 9.414 4.456 8.835 1.00 83.00 210 GLY A CA 1
ATOM 1532 C C . GLY A 1 210 ? 9.720 5.179 10.148 1.00 83.00 210 GLY A C 1
ATOM 1533 O O . GLY A 1 210 ? 9.094 6.184 10.476 1.00 83.00 210 GLY A O 1
ATOM 1534 N N . GLY A 1 211 ? 10.720 4.708 10.896 1.00 77.56 211 GLY A N 1
ATOM 1535 C CA . GLY A 1 211 ? 11.293 5.520 11.972 1.00 77.56 211 GLY A CA 1
ATOM 1536 C C . GLY A 1 211 ? 11.842 6.842 11.412 1.00 77.56 211 GLY A C 1
ATOM 1537 O O . GLY A 1 211 ? 12.551 6.839 10.406 1.00 77.56 211 GLY A O 1
ATOM 1538 N N . GLY A 1 212 ? 11.511 7.972 12.043 1.00 83.12 212 GLY A N 1
ATOM 1539 C CA . GLY A 1 212 ? 11.907 9.313 11.592 1.00 83.12 212 GLY A CA 1
ATOM 1540 C C . GLY A 1 212 ? 10.915 9.956 10.611 1.00 83.12 212 GLY A C 1
ATOM 1541 O O . GLY A 1 212 ? 9.710 9.758 10.715 1.00 83.12 212 GLY A O 1
ATOM 1542 N N . ASN A 1 213 ? 11.426 10.751 9.664 1.00 86.19 213 ASN A N 1
ATOM 1543 C CA . ASN A 1 213 ? 10.613 11.606 8.783 1.00 86.19 213 ASN A CA 1
ATOM 1544 C C . ASN A 1 213 ? 10.237 10.958 7.436 1.00 86.19 213 ASN A C 1
ATOM 1546 O O . ASN A 1 213 ? 9.792 11.674 6.543 1.00 86.19 213 ASN A O 1
ATOM 1550 N N . PHE A 1 214 ? 10.443 9.649 7.256 1.00 89.19 214 PHE A N 1
ATOM 1551 C CA . PHE A 1 214 ? 10.283 8.950 5.973 1.00 89.19 214 PHE A CA 1
ATOM 1552 C C . PHE A 1 214 ? 8.928 8.248 5.853 1.00 89.19 214 PHE A C 1
ATOM 1554 O O . PHE A 1 214 ? 8.452 7.631 6.809 1.00 89.19 214 PHE A O 1
ATOM 1561 N N . ARG A 1 215 ? 8.341 8.266 4.652 1.00 89.25 215 ARG A N 1
ATOM 1562 C CA . ARG A 1 215 ? 7.079 7.578 4.356 1.00 89.25 215 ARG A CA 1
ATOM 1563 C C . ARG A 1 215 ? 6.994 7.050 2.928 1.00 89.25 215 ARG A C 1
ATOM 1565 O O . ARG A 1 215 ? 7.545 7.651 2.003 1.00 89.25 215 ARG A O 1
ATOM 1572 N N . LEU A 1 216 ? 6.236 5.969 2.768 1.00 91.88 216 LEU A N 1
ATOM 1573 C CA . LEU A 1 216 ? 5.713 5.496 1.489 1.00 91.88 216 LEU A CA 1
ATOM 1574 C C . LEU A 1 216 ? 4.235 5.860 1.401 1.00 91.88 216 LEU A C 1
ATOM 1576 O O . LEU A 1 216 ? 3.458 5.555 2.308 1.00 91.88 216 LEU A O 1
ATOM 1580 N N . ASN A 1 217 ? 3.837 6.523 0.325 1.00 90.06 217 ASN A N 1
ATOM 1581 C CA . ASN A 1 217 ? 2.463 6.955 0.121 1.00 90.06 217 ASN A CA 1
ATOM 1582 C C . ASN A 1 217 ? 1.881 6.371 -1.158 1.00 90.06 217 ASN A C 1
ATOM 1584 O O . ASN A 1 217 ? 2.577 6.276 -2.168 1.00 90.06 217 ASN A O 1
ATOM 1588 N N . LEU A 1 218 ? 0.604 6.001 -1.076 1.00 90.19 218 LEU A N 1
ATOM 1589 C CA . LEU A 1 218 ? -0.178 5.408 -2.151 1.00 90.19 218 LEU A CA 1
ATOM 1590 C C . LEU A 1 218 ? -1.500 6.154 -2.293 1.00 90.19 218 LEU A C 1
ATOM 1592 O O . LEU A 1 218 ? -2.128 6.510 -1.290 1.00 90.19 218 LEU A O 1
ATOM 1596 N N . GLY A 1 219 ? -1.949 6.349 -3.527 1.00 87.88 219 GLY A N 1
ATOM 1597 C CA . GLY A 1 219 ? -3.230 6.983 -3.806 1.00 87.88 219 GLY A CA 1
ATOM 1598 C C . GLY A 1 219 ? -3.684 6.778 -5.243 1.00 87.88 219 GLY A C 1
ATOM 1599 O O . GLY A 1 219 ? -2.890 6.427 -6.113 1.00 87.88 219 GLY A O 1
ATOM 1600 N N . VAL A 1 220 ? -4.974 6.998 -5.478 1.00 86.31 220 VAL A N 1
ATOM 1601 C CA . VAL A 1 220 ? -5.599 6.988 -6.805 1.00 86.31 220 VAL A CA 1
ATOM 1602 C C . VAL A 1 220 ? -6.416 8.264 -6.940 1.00 86.31 220 VAL A C 1
ATOM 1604 O O . VAL A 1 220 ? -7.305 8.481 -6.130 1.00 86.31 220 VAL A O 1
ATOM 1607 N N . GLN A 1 221 ? -6.096 9.103 -7.923 1.00 82.31 221 GLN A N 1
ATOM 1608 C CA . GLN A 1 221 ? -6.822 10.341 -8.235 1.00 82.31 221 GLN A CA 1
ATOM 1609 C C . GLN A 1 221 ? -8.147 10.049 -8.955 1.00 82.31 221 GLN A C 1
ATOM 1611 O O . GLN A 1 221 ? -8.253 9.044 -9.658 1.00 82.31 221 GLN A O 1
ATOM 1616 N N . ASP A 1 222 ? -9.109 10.976 -8.888 1.00 77.00 222 ASP A N 1
ATOM 1617 C CA . ASP A 1 222 ? -10.427 10.850 -9.547 1.00 77.00 222 ASP A CA 1
ATOM 1618 C C . ASP A 1 222 ? -10.336 10.730 -11.079 1.00 77.00 222 ASP A C 1
ATOM 1620 O O . ASP A 1 222 ? -11.264 10.258 -11.728 1.00 77.00 222 ASP A O 1
ATOM 1624 N N . GLN A 1 223 ? -9.199 11.109 -11.670 1.00 78.94 223 GLN A N 1
ATOM 1625 C CA . GLN A 1 223 ? -8.908 10.954 -13.102 1.00 78.94 223 GLN A CA 1
ATOM 1626 C C . GLN A 1 223 ? -8.286 9.585 -13.449 1.00 78.94 223 GLN A C 1
ATOM 1628 O O . GLN A 1 223 ? -7.709 9.414 -14.520 1.00 78.94 223 GLN A O 1
ATOM 1633 N N . GLY A 1 224 ? -8.351 8.609 -12.535 1.00 82.69 224 GLY A N 1
ATOM 1634 C CA . GLY A 1 224 ? -7.865 7.242 -12.753 1.00 82.69 224 GLY A CA 1
ATOM 1635 C C . GLY A 1 224 ? -6.347 7.071 -12.644 1.00 82.69 224 GLY A C 1
ATOM 1636 O O . GLY A 1 224 ? -5.818 6.023 -13.010 1.00 82.69 224 GLY A O 1
ATOM 1637 N N . VAL A 1 225 ? -5.626 8.075 -12.137 1.00 84.12 225 VAL A N 1
ATOM 1638 C CA . VAL A 1 225 ? -4.166 8.014 -11.982 1.00 84.12 225 VAL A CA 1
ATOM 1639 C C . VAL A 1 225 ? -3.805 7.458 -10.607 1.00 84.12 225 VAL A C 1
ATOM 1641 O O . VAL A 1 225 ? -3.976 8.132 -9.589 1.00 84.12 225 VAL A O 1
ATOM 1644 N N . GLY A 1 226 ? -3.275 6.235 -10.580 1.00 88.38 226 GLY A N 1
ATOM 1645 C CA . GLY A 1 226 ? -2.646 5.642 -9.400 1.00 88.38 226 GLY A CA 1
ATOM 1646 C C . GLY A 1 226 ? -1.196 6.098 -9.234 1.00 88.38 226 GLY A C 1
ATOM 1647 O O . GLY A 1 226 ? -0.480 6.272 -10.219 1.00 88.38 226 GLY A O 1
ATOM 1648 N N . TRP A 1 227 ? -0.743 6.277 -7.995 1.00 88.62 227 TRP A N 1
ATOM 1649 C CA . TRP A 1 227 ? 0.636 6.661 -7.697 1.00 88.62 227 TRP A CA 1
ATOM 1650 C C . TRP A 1 227 ? 1.177 5.986 -6.434 1.00 88.62 227 TRP A C 1
ATOM 1652 O O . TRP A 1 227 ? 0.434 5.609 -5.525 1.00 88.62 227 TRP A O 1
ATOM 1662 N N . LEU A 1 228 ? 2.504 5.858 -6.399 1.00 91.88 228 LEU A N 1
ATOM 1663 C CA . LEU A 1 228 ? 3.300 5.301 -5.310 1.00 91.88 228 LEU A CA 1
ATOM 1664 C C . LEU A 1 228 ? 4.558 6.159 -5.155 1.00 91.88 228 LEU A C 1
ATOM 1666 O O . LEU A 1 228 ? 5.300 6.315 -6.122 1.00 91.88 228 LEU A O 1
ATOM 1670 N N . GLN A 1 229 ? 4.809 6.718 -3.971 1.00 92.00 229 GLN A N 1
ATOM 1671 C CA . GLN A 1 229 ? 5.931 7.643 -3.776 1.00 92.00 229 GLN A CA 1
ATOM 1672 C C . GLN A 1 229 ? 6.586 7.510 -2.398 1.00 92.00 229 GLN A C 1
ATOM 1674 O O . GLN A 1 229 ? 5.915 7.600 -1.368 1.00 92.00 229 GLN A O 1
ATOM 1679 N N . MET A 1 230 ? 7.918 7.392 -2.388 1.00 92.19 230 MET A N 1
ATOM 1680 C CA . MET A 1 230 ? 8.756 7.562 -1.195 1.00 92.19 230 MET A CA 1
ATOM 1681 C C . MET A 1 230 ? 9.099 9.040 -0.987 1.00 92.19 230 MET A C 1
ATOM 1683 O O . MET A 1 230 ? 9.562 9.706 -1.918 1.00 92.19 230 MET A O 1
ATOM 1687 N N . ARG A 1 231 ? 8.905 9.568 0.224 1.00 88.62 231 ARG A N 1
ATOM 1688 C CA . ARG A 1 231 ? 9.201 10.976 0.543 1.00 88.62 231 ARG A CA 1
ATOM 1689 C C . ARG A 1 231 ? 9.436 11.231 2.029 1.00 88.62 231 ARG A C 1
ATOM 1691 O O . ARG A 1 231 ? 9.177 10.368 2.865 1.00 88.62 231 ARG A O 1
ATOM 1698 N N . ASN A 1 232 ? 9.885 12.444 2.333 1.00 89.25 232 ASN A N 1
ATOM 1699 C CA . ASN A 1 232 ? 9.916 13.006 3.681 1.00 89.25 232 ASN A CA 1
ATOM 1700 C C . ASN A 1 232 ? 8.629 13.799 4.017 1.00 89.25 232 ASN A C 1
ATOM 1702 O O . ASN A 1 232 ? 7.769 13.995 3.151 1.00 89.25 232 ASN A O 1
ATOM 1706 N N . TRP A 1 233 ? 8.505 14.274 5.264 1.00 85.50 233 TRP A N 1
ATOM 1707 C CA . TRP A 1 233 ? 7.424 15.176 5.713 1.00 85.50 233 TRP A CA 1
ATOM 1708 C C . TRP A 1 233 ? 7.401 16.519 4.968 1.00 85.50 233 TRP A C 1
ATOM 1710 O O . TRP A 1 233 ? 6.344 17.061 4.678 1.00 85.50 233 TRP A O 1
ATOM 1720 N N . ASP A 1 234 ? 8.570 17.024 4.581 1.00 85.75 234 ASP A N 1
ATOM 1721 C CA . ASP A 1 234 ? 8.732 18.237 3.766 1.00 85.75 234 ASP A CA 1
ATOM 1722 C C . ASP A 1 234 ? 8.445 18.011 2.267 1.00 85.75 234 ASP A C 1
ATOM 1724 O O . ASP A 1 234 ? 8.744 18.864 1.438 1.00 85.75 234 ASP A O 1
ATOM 1728 N N . ASN A 1 235 ? 7.892 16.847 1.908 1.00 83.44 235 ASN A N 1
ATOM 1729 C CA . ASN A 1 235 ? 7.639 16.409 0.536 1.00 83.44 235 ASN A CA 1
ATOM 1730 C C . ASN A 1 235 ? 8.883 16.244 -0.352 1.00 83.44 235 ASN A C 1
ATOM 1732 O O . ASN A 1 235 ? 8.751 16.039 -1.559 1.00 83.44 235 ASN A O 1
ATOM 1736 N N . THR A 1 236 ? 10.087 16.195 0.227 1.00 88.25 236 THR A N 1
ATOM 1737 C CA . THR A 1 236 ? 11.294 15.832 -0.525 1.00 88.25 236 THR A CA 1
ATOM 1738 C C . THR A 1 236 ? 11.222 14.371 -0.972 1.00 88.25 236 THR A C 1
ATOM 1740 O O . THR A 1 236 ? 11.185 13.465 -0.131 1.00 88.25 236 THR A O 1
ATOM 1743 N N . ALA A 1 237 ? 11.252 14.131 -2.286 1.00 90.69 237 ALA A N 1
ATOM 1744 C CA . ALA A 1 237 ? 11.271 12.791 -2.870 1.00 90.69 237 ALA A CA 1
ATOM 1745 C C . ALA A 1 237 ? 12.486 11.974 -2.393 1.00 90.69 237 ALA A C 1
ATOM 1747 O O . ALA A 1 237 ? 13.584 12.504 -2.192 1.00 90.69 237 ALA A O 1
ATOM 1748 N N . LYS A 1 238 ? 12.280 10.668 -2.203 1.00 92.38 238 LYS A N 1
ATOM 1749 C CA . LYS A 1 238 ? 13.316 9.697 -1.832 1.00 92.38 238 LYS A CA 1
ATOM 1750 C C . LYS A 1 238 ? 13.323 8.526 -2.802 1.00 92.38 238 LYS A C 1
ATOM 1752 O O . LYS A 1 238 ? 12.351 8.288 -3.514 1.00 92.38 238 LYS A O 1
ATOM 1757 N N . ASN A 1 239 ? 14.429 7.791 -2.798 1.00 94.31 239 ASN A N 1
ATOM 1758 C CA . ASN A 1 239 ? 14.574 6.598 -3.616 1.00 94.31 239 ASN A CA 1
ATOM 1759 C C . ASN A 1 239 ? 13.538 5.553 -3.191 1.00 94.31 239 ASN A C 1
ATOM 1761 O O . ASN A 1 239 ? 13.404 5.241 -2.007 1.00 94.31 239 ASN A O 1
ATOM 1765 N N . PHE A 1 240 ? 12.831 5.006 -4.173 1.00 94.50 240 PHE A N 1
ATOM 1766 C CA . PHE A 1 240 ? 11.989 3.833 -4.012 1.00 94.50 240 PHE A CA 1
ATOM 1767 C C . PHE A 1 240 ? 12.698 2.649 -4.663 1.00 94.50 240 PHE A C 1
ATOM 1769 O O . PHE A 1 240 ? 13.112 2.735 -5.817 1.00 94.50 240 PHE A O 1
ATOM 1776 N N . VAL A 1 241 ? 12.885 1.568 -3.908 1.00 94.69 241 VAL A N 1
ATOM 1777 C CA . VAL A 1 241 ? 13.604 0.377 -4.369 1.00 94.69 241 VAL A CA 1
ATOM 1778 C C . VAL A 1 241 ? 12.613 -0.772 -4.486 1.00 94.69 241 VAL A C 1
ATOM 1780 O O . VAL A 1 241 ? 11.915 -1.090 -3.525 1.00 94.69 241 VAL A O 1
ATOM 1783 N N . LEU A 1 242 ? 12.567 -1.397 -5.661 1.00 95.12 242 LEU A N 1
ATOM 1784 C CA . LEU A 1 242 ? 11.775 -2.594 -5.931 1.00 95.12 242 LEU A CA 1
ATOM 1785 C C . LEU A 1 242 ? 12.660 -3.836 -5.804 1.00 95.12 242 LEU A C 1
ATOM 1787 O O . LEU A 1 242 ? 13.789 -3.830 -6.285 1.00 95.12 242 LEU A O 1
ATOM 1791 N N . ASN A 1 243 ? 12.140 -4.887 -5.161 1.00 94.38 243 ASN A N 1
ATOM 1792 C CA . ASN A 1 243 ? 12.805 -6.187 -4.991 1.00 94.38 243 ASN A CA 1
ATOM 1793 C C . ASN A 1 243 ? 14.271 -6.113 -4.490 1.00 94.38 243 ASN A C 1
ATOM 1795 O O . ASN A 1 243 ? 15.158 -6.728 -5.083 1.00 94.38 243 ASN A O 1
ATOM 1799 N N . PRO A 1 244 ? 14.571 -5.403 -3.379 1.00 95.50 244 PRO A N 1
ATOM 1800 C CA . PRO A 1 244 ? 15.952 -5.202 -2.917 1.00 95.50 244 PRO A CA 1
ATOM 1801 C C . PRO A 1 244 ? 16.680 -6.492 -2.503 1.00 95.50 244 PRO A C 1
ATOM 1803 O O . PRO A 1 244 ? 17.904 -6.496 -2.418 1.00 95.50 244 PRO A O 1
ATOM 1806 N N . LEU A 1 245 ? 15.946 -7.576 -2.230 1.00 96.69 245 LEU A N 1
ATOM 1807 C CA . LEU A 1 245 ? 16.504 -8.889 -1.887 1.00 96.69 245 LEU A CA 1
ATOM 1808 C C . LEU A 1 245 ? 16.626 -9.831 -3.103 1.00 96.69 245 LEU A C 1
ATOM 1810 O O . LEU A 1 245 ? 16.977 -10.996 -2.931 1.00 96.69 245 LEU A O 1
ATOM 1814 N N . GLY A 1 246 ? 16.335 -9.348 -4.316 1.00 93.00 246 GLY A N 1
ATOM 1815 C CA . GLY A 1 246 ? 16.265 -10.144 -5.544 1.00 93.00 246 GLY A CA 1
ATOM 1816 C C . GLY A 1 246 ? 14.831 -10.473 -5.980 1.00 93.00 246 GLY A C 1
ATOM 1817 O O . GLY A 1 246 ? 13.859 -10.087 -5.331 1.00 93.00 246 GLY A O 1
ATOM 1818 N N . GLY A 1 247 ? 14.711 -11.189 -7.101 1.00 95.62 247 GLY A N 1
ATOM 1819 C CA . GLY A 1 247 ? 13.443 -11.461 -7.787 1.00 95.62 247 GLY A CA 1
ATOM 1820 C C . GLY A 1 247 ? 13.147 -10.467 -8.916 1.00 95.62 247 GLY A C 1
ATOM 1821 O O . GLY A 1 247 ? 13.654 -9.347 -8.941 1.00 95.62 247 GLY A O 1
ATOM 1822 N N . ASN A 1 248 ? 12.301 -10.882 -9.854 1.00 96.31 248 ASN A N 1
ATOM 1823 C CA . ASN A 1 248 ? 12.016 -10.150 -11.087 1.00 96.31 248 ASN A CA 1
ATOM 1824 C C . ASN A 1 248 ? 10.808 -9.203 -10.929 1.00 96.31 248 ASN A C 1
ATOM 1826 O O . ASN A 1 248 ? 9.845 -9.522 -10.229 1.00 96.31 248 ASN A O 1
ATOM 1830 N N . VAL A 1 249 ? 10.838 -8.045 -11.593 1.00 96.00 249 VAL A N 1
ATOM 1831 C CA . VAL A 1 249 ? 9.718 -7.098 -11.701 1.00 96.00 249 VAL A CA 1
ATOM 1832 C C . VAL A 1 249 ? 9.049 -7.285 -13.061 1.00 96.00 249 VAL A C 1
ATOM 1834 O O . VAL A 1 249 ? 9.630 -6.988 -14.102 1.00 96.00 249 VAL A O 1
ATOM 1837 N N . GLY A 1 250 ? 7.814 -7.782 -13.054 1.00 94.38 250 GLY A N 1
ATOM 1838 C CA . GLY A 1 250 ? 6.981 -7.899 -14.249 1.00 94.38 250 GLY A CA 1
ATOM 1839 C C . GLY A 1 250 ? 5.994 -6.741 -14.358 1.00 94.38 250 GLY A C 1
ATOM 1840 O O . GLY A 1 250 ? 5.238 -6.481 -13.425 1.00 94.38 250 GLY A O 1
ATOM 1841 N N . ILE A 1 251 ? 5.962 -6.075 -15.509 1.00 93.69 251 ILE A N 1
ATOM 1842 C CA . ILE A 1 251 ? 4.881 -5.178 -15.917 1.00 93.69 251 ILE A CA 1
ATOM 1843 C C . ILE A 1 251 ? 4.107 -5.903 -17.015 1.00 93.69 251 ILE A C 1
ATOM 1845 O O . ILE A 1 251 ? 4.642 -6.146 -18.094 1.00 93.69 251 ILE A O 1
ATOM 1849 N N . GLY A 1 252 ? 2.868 -6.287 -16.701 1.00 90.31 252 GLY A N 1
ATOM 1850 C CA . GLY A 1 252 ? 1.967 -7.005 -17.607 1.00 90.31 252 GLY A CA 1
ATOM 1851 C C . GLY A 1 252 ? 2.148 -8.527 -17.673 1.00 90.31 252 GLY A C 1
ATOM 1852 O O . GLY A 1 252 ? 1.356 -9.185 -18.335 1.00 90.31 252 GLY A O 1
ATOM 1853 N N . LEU A 1 253 ? 3.101 -9.113 -16.937 1.00 90.31 253 LEU A N 1
ATOM 1854 C CA . LEU A 1 253 ? 3.208 -10.564 -16.727 1.00 90.31 253 LEU A CA 1
ATOM 1855 C C . LEU A 1 253 ? 3.275 -10.919 -15.243 1.00 90.31 253 LEU A C 1
ATOM 1857 O O . LEU A 1 253 ? 3.935 -10.233 -14.466 1.00 90.31 253 LEU A O 1
ATOM 1861 N N . THR A 1 254 ? 2.660 -12.042 -14.867 1.00 92.00 254 THR A N 1
ATOM 1862 C CA . THR A 1 254 ? 2.738 -12.596 -13.503 1.00 92.00 254 THR A CA 1
ATOM 1863 C C . THR A 1 254 ? 3.977 -13.464 -13.275 1.00 92.00 254 THR A C 1
ATOM 1865 O O . THR A 1 254 ? 4.385 -13.633 -12.133 1.00 92.00 254 THR A O 1
ATOM 1868 N N . ASN A 1 255 ? 4.591 -13.974 -14.350 1.00 93.44 255 ASN A N 1
ATOM 1869 C CA . ASN A 1 255 ? 5.804 -14.799 -14.327 1.00 93.44 255 ASN A CA 1
ATOM 1870 C C . ASN A 1 255 ? 6.896 -14.164 -15.217 1.00 93.44 255 ASN A C 1
ATOM 1872 O O . ASN A 1 255 ? 7.084 -14.600 -16.352 1.00 93.44 255 ASN A O 1
ATOM 1876 N N . PRO A 1 256 ? 7.566 -13.092 -14.761 1.00 95.44 256 PRO A N 1
ATOM 1877 C CA . PRO A 1 256 ? 8.616 -12.414 -15.528 1.00 95.44 256 PRO A CA 1
ATOM 1878 C C . PRO A 1 256 ? 9.883 -13.276 -15.689 1.00 95.44 256 PRO A C 1
ATOM 1880 O O . PRO A 1 256 ? 10.377 -13.844 -14.712 1.00 95.44 256 PRO A O 1
ATOM 1883 N N . TYR A 1 257 ? 10.432 -13.327 -16.907 1.00 92.75 257 TYR A N 1
ATOM 1884 C CA . TYR A 1 257 ? 11.625 -14.119 -17.244 1.00 92.75 257 TYR A CA 1
ATOM 1885 C C . TYR A 1 257 ? 12.933 -13.442 -16.806 1.00 92.75 257 TYR A C 1
ATOM 1887 O O . TYR A 1 257 ? 13.840 -14.115 -16.323 1.00 92.75 257 TYR A O 1
ATOM 1895 N N . ASP A 1 258 ? 12.987 -12.111 -16.894 1.00 95.44 258 ASP A N 1
ATOM 1896 C CA . ASP A 1 258 ? 14.153 -11.285 -16.561 1.00 95.44 258 ASP A CA 1
ATOM 1897 C C . ASP A 1 258 ? 13.867 -10.317 -15.407 1.00 95.44 258 ASP A C 1
ATOM 1899 O O . ASP A 1 258 ? 12.707 -10.058 -15.072 1.00 95.44 258 ASP A O 1
ATOM 1903 N N . LEU A 1 259 ? 14.931 -9.722 -14.843 1.00 95.12 259 LEU A N 1
ATOM 1904 C CA . LEU A 1 259 ? 14.863 -8.777 -13.714 1.00 95.12 259 LEU A CA 1
ATOM 1905 C C . LEU A 1 259 ? 13.830 -7.661 -13.911 1.00 95.12 259 LEU A C 1
ATOM 1907 O O . LEU A 1 259 ? 13.147 -7.298 -12.956 1.00 95.12 259 LEU A O 1
ATOM 1911 N N . LEU A 1 260 ? 13.704 -7.136 -15.131 1.00 94.62 260 LEU A N 1
ATOM 1912 C CA . LEU A 1 260 ? 12.604 -6.269 -15.539 1.00 94.62 260 LEU A CA 1
ATOM 1913 C C . LEU A 1 260 ? 12.023 -6.807 -16.842 1.00 94.62 260 LEU A C 1
ATOM 1915 O O . LEU A 1 260 ? 12.667 -6.744 -17.884 1.00 94.62 260 LEU A O 1
ATOM 1919 N N . THR A 1 261 ? 10.790 -7.297 -16.781 1.00 93.19 261 THR A N 1
ATOM 1920 C CA . THR A 1 261 ? 10.039 -7.723 -17.964 1.00 93.19 261 THR A CA 1
ATOM 1921 C C . THR A 1 261 ? 8.878 -6.760 -18.179 1.00 93.19 261 THR A C 1
ATOM 1923 O O . THR A 1 261 ? 8.036 -6.618 -17.295 1.00 93.19 261 THR A O 1
ATOM 1926 N N . VAL A 1 262 ? 8.817 -6.100 -19.337 1.00 92.44 262 VAL A N 1
ATOM 1927 C CA . VAL A 1 262 ? 7.710 -5.206 -19.719 1.00 92.44 262 VAL A CA 1
ATOM 1928 C C . VAL A 1 262 ? 7.041 -5.777 -20.953 1.00 92.44 262 VAL A C 1
ATOM 1930 O O . VAL A 1 262 ? 7.601 -5.728 -22.043 1.00 92.44 262 VAL A O 1
ATOM 1933 N N . ILE A 1 263 ? 5.852 -6.337 -20.771 1.00 89.12 263 ILE A N 1
ATOM 1934 C CA . ILE A 1 263 ? 5.076 -6.963 -21.837 1.00 89.12 263 ILE A CA 1
ATOM 1935 C C . ILE A 1 263 ? 3.656 -6.437 -21.757 1.00 89.12 263 ILE A C 1
ATOM 1937 O O . ILE A 1 263 ? 3.100 -6.259 -20.675 1.00 89.12 263 ILE A O 1
ATOM 1941 N N . LYS A 1 264 ? 3.055 -6.185 -22.914 1.00 88.62 264 LYS A N 1
ATOM 1942 C CA . LYS A 1 264 ? 1.650 -5.831 -22.984 1.00 88.62 264 LYS A CA 1
ATOM 1943 C C . LYS A 1 264 ? 0.815 -7.115 -23.129 1.00 88.62 264 LYS A C 1
ATOM 1945 O O . LYS A 1 264 ? 0.961 -7.808 -24.130 1.00 88.62 264 LYS A O 1
ATOM 1950 N N . PRO A 1 265 ? -0.033 -7.472 -22.147 1.00 85.12 265 PRO A N 1
ATOM 1951 C CA . PRO A 1 265 ? -0.662 -8.796 -22.103 1.00 85.12 265 PRO A CA 1
ATOM 1952 C C . PRO A 1 265 ? -1.799 -9.001 -23.111 1.00 85.12 265 PRO A C 1
ATOM 1954 O O . PRO A 1 265 ? -2.181 -10.140 -23.357 1.00 85.12 265 PRO A O 1
ATOM 1957 N N . ASP A 1 266 ? -2.363 -7.928 -23.669 1.00 84.00 266 ASP A N 1
ATOM 1958 C CA . ASP A 1 266 ? -3.510 -7.988 -24.585 1.00 84.00 266 ASP A CA 1
ATOM 1959 C C . ASP A 1 266 ? -3.113 -8.060 -26.077 1.00 84.00 266 ASP A C 1
ATOM 1961 O O . ASP A 1 266 ? -3.992 -8.133 -26.934 1.00 84.00 266 ASP A O 1
ATOM 1965 N N . GLY A 1 267 ? -1.809 -8.034 -26.392 1.00 73.06 267 GLY A N 1
ATOM 1966 C CA . GLY A 1 267 ? -1.281 -8.078 -27.763 1.00 73.06 267 GLY A CA 1
ATOM 1967 C C . GLY A 1 267 ? -1.599 -6.847 -28.623 1.00 73.06 267 GLY A C 1
ATOM 1968 O O . GLY A 1 267 ? -1.501 -6.914 -29.848 1.00 73.06 267 GLY A O 1
ATOM 1969 N N . THR A 1 268 ? -2.033 -5.730 -28.025 1.00 77.81 268 THR A N 1
ATOM 1970 C CA . THR A 1 268 ? -2.409 -4.514 -28.765 1.00 77.81 268 THR A CA 1
ATOM 1971 C C . THR A 1 268 ? -1.387 -3.389 -28.609 1.00 77.81 268 THR A C 1
ATOM 1973 O O . THR A 1 268 ? -1.364 -2.658 -27.623 1.00 77.81 268 THR A O 1
ATOM 1976 N N . GLY A 1 269 ? -0.584 -3.154 -29.642 1.00 76.94 269 GLY A N 1
ATOM 1977 C CA . GLY A 1 269 ? 0.408 -2.078 -29.651 1.00 76.94 269 GLY A CA 1
ATOM 1978 C C . GLY A 1 269 ? 1.670 -2.396 -28.847 1.00 76.94 269 GLY A C 1
ATOM 1979 O O . GLY A 1 269 ? 1.719 -3.325 -28.049 1.00 76.94 269 GLY A O 1
ATOM 1980 N N . ASP A 1 270 ? 2.702 -1.598 -29.084 1.00 85.75 270 ASP A N 1
ATOM 1981 C CA . ASP A 1 270 ? 4.074 -1.928 -28.708 1.00 85.75 270 ASP A CA 1
ATOM 1982 C C . ASP A 1 270 ? 4.314 -1.816 -27.184 1.00 85.75 270 ASP A C 1
ATOM 1984 O O . ASP A 1 270 ? 4.056 -0.748 -26.607 1.00 85.75 270 ASP A O 1
ATOM 1988 N N . PRO A 1 271 ? 4.875 -2.833 -26.494 1.00 89.00 271 PRO A N 1
ATOM 1989 C CA . PRO A 1 271 ? 5.492 -2.607 -25.193 1.00 89.00 271 PRO A CA 1
ATOM 1990 C C . PRO A 1 271 ? 6.668 -1.637 -25.359 1.00 89.00 271 PRO A C 1
ATOM 1992 O O . PRO A 1 271 ? 7.631 -1.894 -26.085 1.00 89.00 271 PRO A O 1
ATOM 1995 N N . THR A 1 272 ? 6.590 -0.490 -24.685 1.00 88.06 272 THR A N 1
ATOM 1996 C CA . THR A 1 272 ? 7.609 0.562 -24.770 1.00 88.06 272 THR A CA 1
ATOM 1997 C C . THR A 1 272 ? 8.192 0.856 -23.398 1.00 88.06 272 THR A C 1
ATOM 1999 O O . THR A 1 272 ? 7.453 1.179 -22.466 1.00 88.06 272 THR A O 1
ATOM 2002 N N . PHE A 1 273 ? 9.517 0.858 -23.294 1.00 92.56 273 PHE A N 1
ATOM 2003 C CA . PHE A 1 273 ? 10.216 1.574 -22.236 1.00 92.56 273 PHE A CA 1
ATOM 2004 C C . PHE A 1 273 ? 10.606 2.954 -22.766 1.00 92.56 273 PHE A C 1
ATOM 2006 O O . PHE A 1 273 ? 11.410 3.066 -23.694 1.00 92.56 273 PHE A O 1
ATOM 2013 N N . THR A 1 274 ? 10.013 4.001 -22.197 1.00 90.69 274 THR A N 1
ATOM 2014 C CA . THR A 1 274 ? 10.186 5.373 -22.677 1.00 90.69 274 THR A CA 1
ATOM 2015 C C . THR A 1 274 ? 10.848 6.244 -21.620 1.00 90.69 274 THR A C 1
ATOM 2017 O O . THR A 1 274 ? 10.393 6.309 -20.482 1.00 90.69 274 THR A O 1
ATOM 2020 N N . ILE A 1 275 ? 11.897 6.961 -22.021 1.00 92.94 275 ILE A N 1
ATOM 2021 C CA . ILE A 1 275 ? 12.520 8.029 -21.239 1.00 92.94 275 ILE A CA 1
ATOM 2022 C C . ILE A 1 275 ? 12.277 9.327 -21.995 1.00 92.94 275 ILE A C 1
ATOM 2024 O O . ILE A 1 275 ? 12.686 9.468 -23.147 1.00 92.94 275 ILE A O 1
ATOM 2028 N N . GLY A 1 276 ? 11.627 10.296 -21.365 1.00 90.75 276 GLY A N 1
ATOM 2029 C CA . GLY A 1 276 ? 11.286 11.536 -22.042 1.00 90.75 276 GLY A CA 1
ATOM 2030 C C . GLY A 1 276 ? 11.029 12.688 -21.097 1.00 90.75 276 GLY A C 1
ATOM 2031 O O . GLY A 1 276 ? 10.999 12.537 -19.878 1.00 90.75 276 GLY A O 1
ATOM 2032 N N . ASN A 1 277 ? 10.853 13.855 -21.697 1.00 88.12 277 ASN A N 1
ATOM 2033 C CA . ASN A 1 277 ? 10.406 15.053 -21.020 1.00 88.12 277 ASN A CA 1
ATOM 2034 C C . ASN A 1 277 ? 9.116 15.515 -21.693 1.00 88.12 277 ASN A C 1
ATOM 2036 O O . ASN A 1 277 ? 9.109 15.927 -22.857 1.00 88.12 277 ASN A O 1
ATOM 2040 N N . ASP A 1 278 ? 8.039 15.422 -20.924 1.00 84.56 278 ASP A N 1
ATOM 2041 C CA . ASP A 1 278 ? 6.690 15.748 -21.357 1.00 84.56 278 ASP A CA 1
ATOM 2042 C C . ASP A 1 278 ? 6.532 17.237 -21.701 1.00 84.56 278 ASP A C 1
ATOM 2044 O O . ASP A 1 278 ? 5.965 17.582 -22.729 1.00 84.56 278 ASP A O 1
ATOM 2048 N N . GLN A 1 279 ? 7.174 18.132 -20.939 1.00 87.50 279 GLN A N 1
ATOM 2049 C CA . GLN A 1 279 ? 7.083 19.587 -21.143 1.00 87.50 279 GLN A CA 1
ATOM 2050 C C . GLN A 1 279 ? 7.600 20.042 -22.513 1.00 87.50 279 GLN A C 1
ATOM 2052 O O . GLN A 1 279 ? 7.206 21.089 -23.018 1.00 87.50 279 GLN A O 1
ATOM 2057 N N . ILE A 1 280 ? 8.503 19.268 -23.118 1.00 85.88 280 ILE A N 1
ATOM 2058 C CA . ILE A 1 280 ? 9.075 19.558 -24.439 1.00 85.88 280 ILE A CA 1
ATOM 2059 C C . ILE A 1 280 ? 8.669 18.527 -25.497 1.00 85.88 280 ILE A C 1
ATOM 2061 O O . ILE A 1 280 ? 9.226 18.55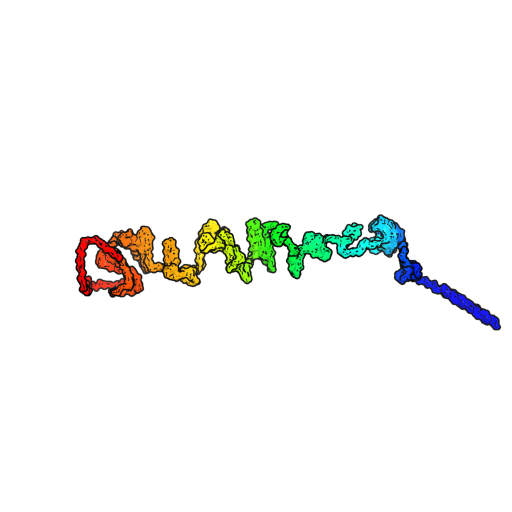8 -26.596 1.00 85.88 280 ILE A O 1
ATOM 2065 N N . ASN A 1 281 ? 7.727 17.631 -25.176 1.00 88.00 281 ASN A N 1
ATOM 2066 C CA . ASN A 1 281 ? 7.221 16.563 -26.037 1.00 88.00 281 ASN A CA 1
ATOM 2067 C C . ASN A 1 281 ? 8.316 15.715 -26.696 1.00 88.00 281 ASN A C 1
ATOM 2069 O O . ASN A 1 281 ? 8.226 15.426 -27.883 1.00 88.00 281 ASN A O 1
ATOM 2073 N N . LYS A 1 282 ? 9.381 15.339 -25.980 1.00 90.12 282 LYS A N 1
ATOM 2074 C CA . LYS A 1 282 ? 10.502 14.570 -26.557 1.00 90.12 282 LYS A CA 1
ATOM 2075 C C . LYS A 1 282 ? 10.793 13.329 -25.744 1.00 90.12 282 LYS A C 1
ATOM 2077 O O . LYS A 1 282 ? 10.799 13.382 -24.516 1.00 90.12 282 LYS A O 1
ATOM 2082 N N . PHE A 1 283 ? 11.118 12.244 -26.434 1.00 91.50 283 PHE A N 1
ATOM 2083 C CA . PHE A 1 283 ? 11.468 10.985 -25.797 1.00 91.50 283 PHE A CA 1
ATOM 2084 C C . PHE A 1 283 ? 12.503 10.186 -26.591 1.00 91.50 283 PHE A C 1
ATOM 2086 O O . PHE A 1 283 ? 12.665 10.362 -27.798 1.00 91.50 283 PHE A O 1
ATOM 2093 N N . GLY A 1 284 ? 13.184 9.281 -25.898 1.00 92.25 284 GLY A N 1
ATOM 2094 C CA . GLY A 1 284 ? 13.797 8.088 -26.463 1.00 92.25 284 GLY A CA 1
ATOM 2095 C C . GLY A 1 284 ? 13.018 6.869 -25.983 1.00 92.25 284 GLY A C 1
ATOM 2096 O O . GLY A 1 284 ? 12.629 6.804 -24.816 1.00 92.25 284 GLY A O 1
ATOM 2097 N N . ARG A 1 285 ? 12.768 5.916 -26.876 1.00 91.44 285 ARG A N 1
ATOM 2098 C CA . ARG A 1 285 ? 12.095 4.661 -26.539 1.00 91.44 285 ARG A CA 1
ATOM 2099 C C . ARG A 1 285 ? 12.925 3.459 -26.954 1.00 91.44 285 ARG A C 1
ATOM 2101 O O . ARG A 1 285 ? 13.611 3.495 -27.978 1.00 91.44 285 ARG A O 1
ATOM 2108 N N . ILE A 1 286 ? 12.806 2.409 -26.156 1.00 93.25 286 ILE A N 1
ATOM 2109 C CA . ILE A 1 286 ? 13.134 1.036 -26.515 1.00 93.25 286 ILE A CA 1
ATOM 2110 C C . ILE A 1 286 ? 11.797 0.315 -26.622 1.00 93.25 286 ILE A C 1
ATOM 2112 O O . ILE A 1 286 ? 11.011 0.336 -25.671 1.00 93.25 286 ILE A O 1
ATOM 2116 N N . SER A 1 287 ? 11.508 -0.260 -27.781 1.00 91.38 287 SER A N 1
ATOM 2117 C CA . SER A 1 287 ? 10.209 -0.871 -28.042 1.00 91.38 287 SER A CA 1
ATOM 2118 C C . SER A 1 287 ? 10.330 -2.108 -28.906 1.00 91.38 287 SER A C 1
ATOM 2120 O O . SER A 1 287 ? 11.226 -2.204 -29.744 1.00 91.38 287 SER A O 1
ATOM 2122 N N . TYR A 1 288 ? 9.385 -3.017 -28.727 1.00 91.00 288 TYR A N 1
ATOM 2123 C CA . TYR A 1 288 ? 9.144 -4.108 -29.655 1.00 91.00 288 TYR A CA 1
ATOM 2124 C C . TYR A 1 288 ? 7.820 -3.850 -30.357 1.00 91.00 288 TYR A C 1
ATOM 2126 O O . TYR A 1 288 ? 6.843 -3.546 -29.679 1.00 91.00 288 TYR A O 1
ATOM 2134 N N . SER A 1 289 ? 7.794 -3.910 -31.686 1.00 86.69 289 SER A N 1
ATOM 2135 C CA . SER A 1 289 ? 6.549 -3.768 -32.431 1.00 86.69 289 SER A CA 1
ATOM 2136 C C . SER A 1 289 ? 6.041 -5.112 -32.908 1.00 86.69 289 SER A C 1
ATOM 2138 O O . SER A 1 289 ? 6.613 -5.695 -33.829 1.00 86.69 289 SER A O 1
ATOM 2140 N N . ASP A 1 290 ? 4.940 -5.561 -32.309 1.00 79.38 290 ASP A N 1
ATOM 2141 C CA . ASP A 1 290 ? 4.313 -6.855 -32.591 1.00 79.38 290 ASP A CA 1
ATOM 2142 C C . ASP A 1 290 ? 3.842 -6.954 -34.050 1.00 79.38 290 ASP A C 1
ATOM 2144 O O . ASP A 1 290 ? 3.927 -8.009 -34.670 1.00 79.38 290 ASP A O 1
ATOM 2148 N N . GLY A 1 291 ? 3.377 -5.841 -34.632 1.00 81.75 291 GLY A N 1
ATOM 2149 C CA . GLY A 1 291 ? 2.853 -5.818 -36.001 1.00 81.75 291 GLY A CA 1
ATOM 2150 C C . GLY A 1 291 ? 3.922 -5.968 -37.086 1.00 81.75 291 GLY A C 1
ATOM 2151 O O . GLY A 1 291 ? 3.618 -6.443 -38.178 1.00 81.75 291 GLY A O 1
ATOM 2152 N N . SER A 1 292 ? 5.162 -5.560 -36.801 1.00 84.31 292 SER A N 1
ATOM 2153 C CA . SER A 1 292 ? 6.286 -5.657 -37.744 1.00 84.31 292 SER A CA 1
ATOM 2154 C C . SER A 1 292 ? 7.366 -6.653 -37.327 1.00 84.31 292 SER A C 1
ATOM 2156 O O . SER A 1 292 ? 8.277 -6.888 -38.113 1.00 84.31 292 SER A O 1
ATOM 2158 N N . ASP A 1 293 ? 7.273 -7.213 -36.119 1.00 86.50 293 ASP A N 1
ATOM 2159 C CA . ASP A 1 293 ? 8.275 -8.093 -35.507 1.00 86.50 293 ASP A CA 1
ATOM 2160 C C . ASP A 1 293 ? 9.666 -7.432 -35.405 1.00 86.50 293 ASP A C 1
ATOM 2162 O O . ASP A 1 293 ? 10.701 -8.007 -35.737 1.00 86.50 293 ASP A O 1
ATOM 2166 N N . ILE A 1 294 ? 9.690 -6.153 -35.000 1.00 88.62 294 ILE A N 1
ATOM 2167 C CA . ILE A 1 294 ? 10.907 -5.324 -34.979 1.00 88.62 294 ILE A CA 1
ATOM 2168 C C . ILE A 1 294 ? 11.190 -4.821 -33.567 1.00 88.62 294 ILE A C 1
ATOM 2170 O O . ILE A 1 294 ? 10.362 -4.146 -32.953 1.00 88.62 294 ILE A O 1
ATOM 2174 N N . PHE A 1 295 ? 12.421 -5.043 -33.103 1.00 92.50 295 PHE A N 1
ATOM 2175 C CA . PHE A 1 295 ? 13.003 -4.295 -31.992 1.00 92.50 295 PHE A CA 1
ATOM 2176 C C . PHE A 1 295 ? 13.530 -2.941 -32.478 1.00 92.50 295 PHE A C 1
ATOM 2178 O O . PHE A 1 295 ? 14.337 -2.870 -33.408 1.00 92.50 295 PHE A O 1
ATOM 2185 N N . ALA A 1 296 ? 13.112 -1.858 -31.828 1.00 90.00 296 ALA A N 1
ATOM 2186 C CA . ALA A 1 296 ? 13.485 -0.500 -32.193 1.00 90.00 296 ALA A CA 1
ATOM 2187 C C . ALA A 1 296 ? 14.075 0.275 -31.008 1.00 90.00 296 ALA A C 1
ATOM 2189 O O . ALA A 1 296 ? 13.555 0.255 -29.892 1.00 90.00 296 ALA A O 1
ATOM 2190 N N . ILE A 1 297 ? 15.128 1.043 -31.299 1.00 92.81 297 ILE A N 1
ATOM 2191 C CA . ILE A 1 297 ? 15.628 2.129 -30.453 1.00 92.81 297 ILE A CA 1
ATOM 2192 C C . ILE A 1 297 ? 15.417 3.415 -31.237 1.00 92.81 297 ILE A C 1
ATOM 2194 O O . ILE A 1 297 ? 15.947 3.567 -32.338 1.00 92.81 297 ILE A O 1
ATOM 2198 N N . GLN A 1 298 ? 14.624 4.338 -30.704 1.00 90.88 298 GLN A N 1
ATOM 2199 C CA . GLN A 1 298 ? 14.220 5.508 -31.475 1.00 90.88 298 GLN A CA 1
ATOM 2200 C C . GLN A 1 298 ? 14.034 6.745 -30.604 1.00 90.88 298 GLN A C 1
ATOM 2202 O O . GLN A 1 298 ? 13.370 6.700 -29.570 1.00 90.88 298 GLN A O 1
ATOM 2207 N N . GLY A 1 299 ? 14.582 7.870 -31.065 1.00 91.62 299 GLY A N 1
ATOM 2208 C CA . GLY A 1 299 ? 14.209 9.195 -30.582 1.00 91.62 299 GLY A CA 1
ATOM 2209 C C . GLY A 1 299 ? 12.937 9.679 -31.277 1.00 91.62 299 GLY A C 1
ATOM 2210 O O . GLY A 1 299 ? 12.775 9.494 -32.485 1.00 91.62 299 GLY A O 1
ATOM 2211 N N . GLY A 1 300 ? 12.045 10.331 -30.545 1.00 89.56 300 GLY A N 1
ATOM 2212 C CA . GLY A 1 300 ? 10.773 10.802 -31.074 1.00 89.56 300 GLY A CA 1
ATOM 2213 C C . GLY A 1 300 ? 10.209 11.999 -30.322 1.00 89.56 300 GLY A C 1
ATOM 2214 O O . GLY A 1 300 ? 10.799 12.508 -29.365 1.00 89.56 300 GLY A O 1
ATOM 2215 N N . ALA A 1 301 ? 9.057 12.454 -30.795 1.00 89.81 301 ALA A N 1
ATOM 2216 C CA . ALA A 1 301 ? 8.201 13.397 -30.101 1.00 89.81 301 ALA A CA 1
ATOM 2217 C C . ALA A 1 301 ? 6.775 12.858 -30.023 1.00 89.81 301 ALA A C 1
ATOM 2219 O O . ALA A 1 301 ? 6.320 12.156 -30.935 1.00 89.81 301 ALA A O 1
ATOM 2220 N N . TRP A 1 302 ? 6.062 13.208 -28.954 1.00 85.44 302 TRP A N 1
ATOM 2221 C CA . TRP A 1 302 ? 4.641 12.892 -28.832 1.00 85.44 302 TRP A CA 1
ATOM 2222 C C . TRP A 1 302 ? 3.889 13.523 -30.016 1.00 85.44 302 TRP A C 1
ATOM 2224 O O . TRP A 1 302 ? 4.122 14.684 -30.349 1.00 85.44 302 TRP A O 1
ATOM 2234 N N . GLY A 1 303 ? 3.067 12.740 -30.723 1.00 80.12 303 GLY A N 1
ATOM 2235 C CA . GLY A 1 303 ? 2.430 13.167 -31.981 1.00 80.12 303 GLY A CA 1
ATOM 2236 C C . GLY A 1 303 ? 3.149 12.751 -33.276 1.00 80.12 303 GLY A C 1
ATOM 2237 O O . GLY A 1 303 ? 2.757 13.193 -34.350 1.00 80.12 303 GLY A O 1
ATOM 2238 N N . GLY A 1 304 ? 4.169 11.883 -33.208 1.00 75.44 304 GLY A N 1
ATOM 2239 C CA . GLY A 1 304 ? 4.589 11.064 -34.359 1.00 75.44 304 GLY A CA 1
ATOM 2240 C C . GLY A 1 304 ? 5.793 11.557 -35.166 1.00 75.44 304 GLY A C 1
ATOM 2241 O O . GLY A 1 304 ? 6.067 11.007 -36.229 1.00 75.44 304 GLY A O 1
ATOM 2242 N N . THR A 1 305 ? 6.554 12.549 -34.690 1.00 78.81 305 THR A N 1
ATOM 2243 C CA . THR A 1 305 ? 7.802 12.934 -35.380 1.00 78.81 305 THR A CA 1
ATOM 2244 C C . THR A 1 305 ? 8.990 12.127 -34.871 1.00 78.81 305 THR A C 1
ATOM 2246 O O . THR A 1 305 ? 9.286 12.112 -33.676 1.00 78.81 305 THR A O 1
ATOM 2249 N N . THR A 1 306 ? 9.702 11.477 -35.787 1.00 82.50 306 THR A N 1
ATOM 2250 C CA . THR A 1 306 ? 10.949 10.766 -35.494 1.00 82.50 306 THR A CA 1
ATOM 2251 C C . THR A 1 306 ? 12.105 11.752 -35.342 1.00 82.50 306 THR A C 1
ATOM 2253 O O . THR A 1 306 ? 12.131 12.805 -35.984 1.00 82.50 306 THR A O 1
ATOM 2256 N N . ARG A 1 307 ? 13.083 11.425 -34.497 1.00 87.06 307 ARG A N 1
ATOM 2257 C CA . ARG A 1 307 ? 14.281 12.239 -34.250 1.00 87.06 307 ARG A CA 1
ATOM 2258 C C . ARG A 1 307 ? 15.541 11.437 -34.585 1.00 87.06 307 ARG A C 1
ATOM 2260 O O . ARG A 1 307 ? 15.492 10.207 -34.536 1.00 87.06 307 ARG A O 1
ATOM 2267 N N . PRO A 1 308 ? 16.659 12.106 -34.923 1.00 88.25 308 PRO A N 1
ATOM 2268 C CA . PRO A 1 308 ? 17.923 11.420 -35.151 1.00 88.25 308 PRO A CA 1
ATOM 2269 C C . PRO A 1 308 ? 18.300 10.547 -33.953 1.00 88.25 308 PRO A C 1
ATOM 2271 O O . PRO A 1 308 ? 18.242 10.999 -32.808 1.00 88.25 308 PRO A O 1
ATOM 2274 N N . LEU A 1 309 ? 18.695 9.305 -34.225 1.00 90.44 309 LEU A N 1
ATOM 2275 C CA . LEU A 1 309 ? 19.293 8.428 -33.230 1.00 90.44 309 LEU A CA 1
ATOM 2276 C C . LEU A 1 309 ? 20.797 8.693 -33.198 1.00 90.44 309 LEU A C 1
ATOM 2278 O O . LEU A 1 309 ? 21.487 8.491 -34.195 1.00 90.44 309 LEU A O 1
ATOM 2282 N N . ILE A 1 310 ? 21.305 9.125 -32.049 1.00 89.62 310 ILE A N 1
ATOM 2283 C CA . ILE A 1 310 ? 22.742 9.228 -31.806 1.00 89.62 310 ILE A CA 1
ATOM 2284 C C . ILE A 1 310 ? 23.131 8.061 -30.904 1.00 89.62 310 ILE A C 1
ATOM 2286 O O . ILE A 1 310 ? 22.685 7.978 -29.761 1.00 89.62 310 ILE A O 1
ATOM 2290 N N . LEU A 1 311 ? 23.978 7.171 -31.410 1.00 92.00 311 LEU A N 1
ATOM 2291 C CA . LEU A 1 311 ? 24.619 6.130 -30.614 1.00 92.00 311 LEU A CA 1
ATOM 2292 C C . LEU A 1 311 ? 25.997 6.636 -30.181 1.00 92.00 311 LEU A C 1
ATOM 2294 O O . LEU A 1 311 ? 26.721 7.190 -31.004 1.00 92.00 311 LEU A O 1
ATOM 2298 N N . GLN A 1 312 ? 26.360 6.444 -28.906 1.00 91.25 312 GLN A N 1
ATOM 2299 C CA . GLN A 1 312 ? 27.682 6.832 -28.381 1.00 91.25 312 GLN A CA 1
ATOM 2300 C C . GLN A 1 312 ? 27.975 8.349 -28.520 1.00 91.25 312 GLN A C 1
ATOM 2302 O O . GLN A 1 312 ? 29.069 8.769 -28.894 1.00 91.25 312 GLN A O 1
ATOM 2307 N N . GLY A 1 313 ? 26.985 9.202 -28.216 1.00 86.25 313 GLY A N 1
ATOM 2308 C CA . GLY A 1 313 ? 27.066 10.661 -28.421 1.00 86.25 313 GLY A CA 1
ATOM 2309 C C . GLY A 1 313 ? 28.141 11.398 -27.607 1.00 86.25 313 GLY A C 1
ATOM 2310 O O . GLY A 1 313 ? 28.525 12.503 -27.977 1.00 86.25 313 GLY A O 1
ATOM 2311 N N . GLY A 1 314 ? 28.655 10.790 -26.533 1.00 90.56 314 GLY A N 1
ATOM 2312 C CA . GLY A 1 314 ? 29.783 11.310 -25.747 1.00 90.56 314 GLY A CA 1
ATOM 2313 C C . GLY A 1 314 ? 31.163 10.805 -26.195 1.00 90.56 314 GLY A C 1
ATOM 2314 O O . GLY A 1 314 ? 32.156 11.112 -25.542 1.00 90.56 314 GLY A O 1
ATOM 2315 N N . GLY A 1 315 ? 31.244 10.011 -27.270 1.00 89.19 315 GLY A N 1
ATOM 2316 C CA . GLY A 1 315 ? 32.430 9.226 -27.635 1.00 89.19 315 GLY A CA 1
ATOM 2317 C C . GLY A 1 315 ? 32.178 7.718 -27.509 1.00 89.19 315 GLY A C 1
ATOM 2318 O O . GLY A 1 315 ? 31.101 7.311 -27.098 1.00 89.19 315 GLY A O 1
ATOM 2319 N N . GLY A 1 316 ? 33.162 6.889 -27.880 1.00 93.31 316 GLY A N 1
ATOM 2320 C CA . GLY A 1 316 ? 33.004 5.428 -28.010 1.00 93.31 316 GLY A CA 1
ATOM 2321 C C . GLY A 1 316 ? 32.806 4.956 -29.457 1.00 93.31 316 GLY A C 1
ATOM 2322 O O . GLY A 1 316 ? 32.997 5.744 -30.391 1.00 93.31 316 GLY A O 1
ATOM 2323 N N . SER A 1 317 ? 32.465 3.676 -29.623 1.00 95.75 317 SER A N 1
ATOM 2324 C CA . SER A 1 317 ? 32.293 2.987 -30.909 1.00 95.75 317 SER A CA 1
ATOM 2325 C C . SER A 1 317 ? 31.090 2.042 -30.866 1.00 95.75 317 SER A C 1
ATOM 2327 O O . SER A 1 317 ? 30.776 1.489 -29.815 1.00 95.75 317 SER A O 1
ATOM 2329 N N . VAL A 1 318 ? 30.435 1.833 -32.007 1.00 95.88 318 VAL A N 1
ATOM 2330 C CA . VAL A 1 318 ? 29.345 0.864 -32.180 1.00 95.88 318 VAL A CA 1
ATOM 2331 C C . VAL A 1 318 ? 29.906 -0.400 -32.825 1.00 95.88 318 VAL A C 1
ATOM 2333 O O . VAL A 1 318 ? 30.402 -0.361 -33.951 1.00 95.88 318 VAL A O 1
ATOM 2336 N N . GLY A 1 319 ? 29.841 -1.518 -32.105 1.00 94.00 319 GLY A N 1
ATOM 2337 C CA . GLY A 1 319 ? 30.156 -2.845 -32.628 1.00 94.00 319 GLY A CA 1
ATOM 2338 C C . GLY A 1 319 ? 28.883 -3.582 -33.035 1.00 94.00 319 GLY A C 1
ATOM 2339 O O . GLY A 1 319 ? 27.950 -3.670 -32.240 1.00 94.00 319 GLY A O 1
ATOM 2340 N N . ILE A 1 320 ? 28.847 -4.131 -34.247 1.00 94.25 320 ILE A N 1
ATOM 2341 C CA . ILE A 1 320 ? 27.822 -5.086 -34.684 1.00 94.25 320 ILE A CA 1
ATOM 2342 C C . ILE A 1 320 ? 28.522 -6.437 -34.826 1.00 94.25 320 ILE A C 1
ATOM 2344 O O . ILE A 1 320 ? 29.448 -6.570 -35.622 1.00 94.25 320 ILE A O 1
ATOM 2348 N N . GLY A 1 321 ? 28.144 -7.410 -33.993 1.00 92.88 321 GLY A N 1
ATOM 2349 C CA . GLY A 1 321 ? 28.792 -8.730 -33.948 1.00 92.88 321 GLY A CA 1
ATOM 2350 C C . GLY A 1 321 ? 30.169 -8.766 -33.264 1.00 92.88 321 GLY A C 1
ATOM 2351 O O . GLY A 1 321 ? 30.839 -9.791 -33.303 1.00 92.88 321 GLY A O 1
ATOM 2352 N N . THR A 1 322 ? 30.614 -7.676 -32.626 1.00 93.81 322 THR A N 1
ATOM 2353 C CA . THR A 1 322 ? 31.883 -7.618 -31.875 1.00 93.81 322 THR A CA 1
ATOM 2354 C C . THR A 1 322 ? 31.755 -6.794 -30.599 1.00 93.81 322 THR A C 1
ATOM 2356 O O . THR A 1 322 ? 31.140 -5.729 -30.602 1.00 93.81 322 THR A O 1
ATOM 2359 N N . ILE A 1 323 ? 32.375 -7.271 -29.516 1.00 95.12 323 ILE A N 1
ATOM 2360 C CA . ILE A 1 323 ? 32.456 -6.562 -28.227 1.00 95.12 323 ILE A CA 1
ATOM 2361 C C . ILE A 1 323 ? 33.692 -5.657 -28.107 1.00 95.12 323 ILE A C 1
ATOM 2363 O O . ILE A 1 323 ? 33.765 -4.844 -27.194 1.00 95.12 323 ILE A O 1
ATOM 2367 N N . ASN A 1 324 ? 34.648 -5.768 -29.037 1.00 95.06 324 ASN A N 1
ATOM 2368 C CA . ASN A 1 324 ? 35.883 -4.977 -29.065 1.00 95.06 324 ASN A CA 1
ATOM 2369 C C . ASN A 1 324 ? 35.987 -4.204 -30.397 1.00 95.06 324 ASN A C 1
ATOM 2371 O O . ASN A 1 324 ? 36.783 -4.564 -31.269 1.00 95.06 324 ASN A O 1
ATOM 2375 N N . PRO A 1 325 ? 35.149 -3.176 -30.623 1.00 96.44 325 PRO A N 1
ATOM 2376 C CA . PRO A 1 325 ? 35.167 -2.409 -31.865 1.00 96.44 325 PRO A CA 1
ATOM 2377 C C . PRO A 1 325 ? 36.468 -1.594 -32.022 1.00 96.44 325 PRO A C 1
ATOM 2379 O O . PRO A 1 325 ? 36.836 -0.835 -31.131 1.00 96.44 325 PRO A O 1
ATOM 2382 N N . THR A 1 326 ? 37.145 -1.698 -33.173 1.00 94.81 326 THR A N 1
ATOM 2383 C CA . THR A 1 326 ? 38.413 -0.992 -33.479 1.00 94.81 326 THR A CA 1
ATOM 2384 C C . THR A 1 326 ? 38.218 0.293 -34.295 1.00 94.81 326 THR A C 1
ATOM 2386 O O . THR A 1 326 ? 39.168 1.031 -34.538 1.00 94.81 326 THR A O 1
ATOM 2389 N N . ALA A 1 327 ? 36.980 0.588 -34.693 1.00 92.38 327 ALA A N 1
ATOM 2390 C CA . ALA A 1 327 ? 36.565 1.794 -35.405 1.00 92.38 327 ALA A CA 1
ATOM 2391 C C . ALA A 1 327 ? 35.241 2.310 -34.827 1.00 92.38 327 ALA A C 1
ATOM 2393 O O . ALA A 1 327 ? 34.561 1.579 -34.108 1.00 92.38 327 ALA A O 1
ATOM 2394 N N . LYS A 1 328 ? 34.855 3.554 -35.154 1.00 93.19 328 LYS A N 1
ATOM 2395 C CA . LYS A 1 328 ? 33.611 4.181 -34.656 1.00 93.19 328 LYS A CA 1
ATOM 2396 C C . LYS A 1 328 ? 32.353 3.377 -34.980 1.00 93.19 328 LYS A C 1
ATOM 2398 O O . LYS A 1 328 ? 31.443 3.332 -34.158 1.00 93.19 328 LYS A O 1
ATOM 2403 N N . LEU A 1 329 ? 32.336 2.727 -36.139 1.00 93.62 329 LEU A N 1
ATOM 2404 C CA . LEU A 1 329 ? 31.406 1.663 -36.488 1.00 93.62 329 LEU A CA 1
ATOM 2405 C C . LEU A 1 329 ? 32.244 0.467 -36.945 1.00 93.62 329 LEU A C 1
ATOM 2407 O O . LEU A 1 329 ? 32.990 0.586 -37.915 1.00 93.62 329 LEU A O 1
ATOM 2411 N N . HIS A 1 330 ? 32.148 -0.659 -36.241 1.00 92.06 330 HIS A N 1
ATOM 2412 C CA . HIS A 1 330 ? 32.813 -1.910 -36.604 1.00 92.06 330 HIS A CA 1
ATOM 2413 C C . HIS A 1 330 ? 31.751 -2.997 -36.766 1.00 92.06 330 HIS A C 1
ATOM 2415 O O . HIS A 1 330 ? 31.150 -3.433 -35.787 1.00 92.06 330 HIS A O 1
ATOM 2421 N N . VAL A 1 331 ? 31.526 -3.428 -38.006 1.00 92.31 331 VAL A N 1
ATOM 2422 C CA . VAL A 1 331 ? 30.722 -4.615 -38.317 1.00 92.31 331 VAL A CA 1
ATOM 2423 C C . VAL A 1 331 ? 31.686 -5.787 -38.453 1.00 92.31 331 VAL A C 1
ATOM 2425 O O . VAL A 1 331 ? 32.493 -5.805 -39.380 1.00 92.31 331 VAL A O 1
ATOM 2428 N N . ALA A 1 332 ? 31.663 -6.709 -37.493 1.00 90.12 332 ALA A N 1
ATOM 2429 C CA . ALA A 1 332 ? 32.443 -7.939 -37.567 1.00 90.12 332 ALA A CA 1
ATOM 2430 C C . ALA A 1 332 ? 31.699 -8.992 -38.392 1.00 90.12 332 ALA A C 1
ATOM 2432 O O . ALA A 1 332 ? 30.483 -8.916 -38.557 1.00 90.12 332 ALA A O 1
ATOM 2433 N N . GLY A 1 333 ? 32.436 -9.974 -38.901 1.00 88.69 333 GLY A N 1
ATOM 2434 C CA . GLY A 1 333 ? 31.878 -11.016 -39.750 1.00 88.69 333 GLY A CA 1
ATOM 2435 C C . GLY A 1 333 ? 32.889 -11.554 -40.751 1.00 88.69 333 GLY A C 1
ATOM 2436 O O . GLY A 1 333 ? 34.091 -11.288 -40.654 1.00 88.69 333 GLY A O 1
ATOM 2437 N N . THR A 1 334 ? 32.396 -12.320 -41.717 1.00 86.75 334 THR A N 1
ATOM 2438 C CA . THR A 1 334 ? 33.205 -12.891 -42.794 1.00 86.75 334 THR A CA 1
ATOM 2439 C C . THR A 1 334 ? 33.280 -11.910 -43.959 1.00 86.75 334 THR A C 1
ATOM 2441 O O . THR A 1 334 ? 32.258 -11.453 -44.476 1.00 86.75 334 THR A O 1
ATOM 2444 N N . SER A 1 335 ? 34.498 -11.594 -44.405 1.00 80.50 335 SER A N 1
ATOM 2445 C CA . SER A 1 335 ? 34.697 -10.756 -45.592 1.00 80.50 335 SER A CA 1
ATOM 2446 C C . SER A 1 335 ? 34.008 -11.379 -46.811 1.00 80.50 335 SER A C 1
ATOM 2448 O O . SER A 1 335 ? 34.102 -12.583 -47.036 1.00 80.50 335 SER A O 1
ATOM 2450 N N . GLY A 1 336 ? 33.287 -10.563 -47.581 1.00 78.44 336 GLY A N 1
ATOM 2451 C CA . GLY A 1 336 ? 32.466 -11.029 -48.707 1.00 78.44 336 GLY A CA 1
ATOM 2452 C C . GLY A 1 336 ? 31.052 -11.496 -48.337 1.00 78.44 336 GLY A C 1
ATOM 2453 O O . GLY A 1 336 ? 30.246 -11.698 -49.241 1.00 78.44 336 GLY A O 1
ATOM 2454 N N . VAL A 1 337 ? 30.733 -11.638 -47.045 1.00 84.81 337 VAL A N 1
ATOM 2455 C CA . VAL A 1 337 ? 29.422 -12.117 -46.562 1.00 84.81 337 VAL A CA 1
ATOM 2456 C C . VAL A 1 337 ? 28.718 -11.065 -45.714 1.00 84.81 337 VAL A C 1
ATOM 2458 O O . VAL A 1 337 ? 27.560 -10.762 -45.974 1.00 84.81 337 VAL A O 1
ATOM 2461 N N . ASP A 1 338 ? 29.412 -10.490 -44.734 1.00 88.12 338 ASP A N 1
ATOM 2462 C CA . ASP A 1 338 ? 28.854 -9.498 -43.814 1.00 88.12 338 ASP A CA 1
ATOM 2463 C C . ASP A 1 338 ? 29.250 -8.077 -44.244 1.00 88.12 338 ASP A C 1
ATOM 2465 O O . ASP A 1 338 ? 30.347 -7.854 -44.764 1.00 88.12 338 ASP A O 1
ATOM 2469 N N . GLY A 1 339 ? 28.359 -7.095 -44.063 1.00 87.31 339 GLY A N 1
ATOM 2470 C CA . GLY A 1 339 ? 28.590 -5.748 -44.583 1.00 87.31 339 GLY A CA 1
ATOM 2471 C C . GLY A 1 339 ? 27.470 -4.740 -44.342 1.00 87.31 339 GLY A C 1
ATOM 2472 O O . GLY A 1 339 ? 26.500 -5.006 -43.634 1.00 87.31 339 GLY A O 1
ATOM 2473 N N . ILE A 1 340 ? 27.599 -3.563 -44.958 1.00 91.06 340 ILE A N 1
ATOM 2474 C CA . ILE A 1 340 ? 26.561 -2.520 -44.945 1.00 91.06 340 ILE A CA 1
ATOM 2475 C C . ILE A 1 340 ? 25.700 -2.688 -46.197 1.00 91.06 340 ILE A C 1
ATOM 2477 O O . ILE A 1 340 ? 26.209 -2.596 -47.315 1.00 91.06 340 ILE A O 1
ATOM 2481 N N . LYS A 1 341 ? 24.401 -2.958 -46.020 1.00 89.88 341 LYS A N 1
ATOM 2482 C CA . LYS A 1 341 ? 23.451 -3.074 -47.133 1.00 89.88 341 LYS A CA 1
ATOM 2483 C C . LYS A 1 341 ? 22.901 -1.701 -47.502 1.00 89.88 341 LYS A C 1
ATOM 2485 O O . LYS A 1 341 ? 22.376 -0.995 -46.642 1.00 89.88 341 LYS A O 1
ATOM 2490 N N . PHE A 1 342 ? 22.991 -1.344 -48.777 1.00 90.12 342 PHE A N 1
ATOM 2491 C CA . PHE A 1 342 ? 22.452 -0.096 -49.303 1.00 90.12 342 PHE A CA 1
ATOM 2492 C C . PHE A 1 342 ? 21.050 -0.287 -49.903 1.00 90.12 342 PHE A C 1
ATOM 2494 O O . PHE A 1 342 ? 20.657 -1.413 -50.227 1.00 90.12 342 PHE A O 1
ATOM 2501 N N . PRO A 1 343 ? 20.274 0.800 -50.073 1.00 92.56 343 PRO A N 1
ATOM 2502 C CA . PRO A 1 343 ? 18.934 0.732 -50.661 1.00 92.56 343 PRO A CA 1
ATOM 2503 C C . PRO A 1 343 ? 18.889 0.199 -52.100 1.00 92.56 343 PRO A C 1
ATOM 2505 O O . PRO A 1 343 ? 17.853 -0.302 -52.523 1.00 92.56 343 PRO A O 1
ATOM 2508 N N . ASP A 1 344 ? 19.997 0.275 -52.845 1.00 89.81 344 ASP A N 1
ATOM 2509 C CA . ASP A 1 344 ? 20.131 -0.316 -54.186 1.00 89.81 344 ASP A CA 1
ATOM 2510 C C . ASP A 1 344 ? 20.304 -1.850 -54.161 1.00 89.81 344 ASP A C 1
ATOM 2512 O O . ASP A 1 344 ? 20.446 -2.490 -55.201 1.00 89.81 344 ASP A O 1
ATOM 2516 N N . GLY A 1 345 ? 20.287 -2.444 -52.965 1.00 86.50 345 GLY A N 1
ATOM 2517 C CA . GLY A 1 345 ? 20.411 -3.874 -52.731 1.00 86.50 345 GLY A CA 1
ATOM 2518 C C . GLY A 1 345 ? 21.851 -4.360 -52.588 1.00 86.50 345 GLY A C 1
ATOM 2519 O O . GLY A 1 345 ? 22.034 -5.486 -52.108 1.00 86.50 345 GLY A O 1
ATOM 2520 N N . THR A 1 346 ? 22.847 -3.536 -52.933 1.00 86.50 346 THR A N 1
ATOM 2521 C CA . THR A 1 346 ? 24.264 -3.897 -52.831 1.00 86.50 346 THR A CA 1
ATOM 2522 C C . THR A 1 346 ? 24.689 -4.052 -51.373 1.00 86.50 346 THR A C 1
ATOM 2524 O O . THR A 1 346 ? 24.164 -3.398 -50.468 1.00 86.50 346 THR A O 1
ATOM 2527 N N . LEU A 1 347 ? 25.621 -4.974 -51.136 1.00 88.25 347 LEU A N 1
ATOM 2528 C CA . LEU A 1 347 ? 26.202 -5.224 -49.824 1.00 88.25 347 LEU A CA 1
ATOM 2529 C C . LEU A 1 347 ? 27.684 -4.873 -49.880 1.00 88.25 347 LEU A C 1
ATOM 2531 O O . LEU A 1 347 ? 28.447 -5.507 -50.606 1.00 88.25 347 LEU A O 1
ATOM 2535 N N . GLN A 1 348 ? 28.097 -3.865 -49.119 1.00 86.25 348 GLN A N 1
ATOM 2536 C CA . GLN A 1 348 ? 29.504 -3.514 -49.013 1.00 86.25 348 GLN A CA 1
ATOM 2537 C C . GLN A 1 348 ? 30.173 -4.371 -47.943 1.00 86.25 348 GLN A C 1
ATOM 2539 O O . GLN A 1 348 ? 30.021 -4.121 -46.749 1.00 86.25 348 GLN A O 1
ATOM 2544 N N . THR A 1 349 ? 30.935 -5.361 -48.398 1.00 85.12 349 THR A N 1
ATOM 2545 C CA . THR A 1 349 ? 31.629 -6.352 -47.560 1.00 85.12 349 THR A CA 1
ATOM 2546 C C . THR A 1 349 ? 33.142 -6.118 -47.464 1.00 85.12 349 THR A C 1
ATOM 2548 O O . THR A 1 349 ? 33.865 -6.884 -46.826 1.00 85.12 349 THR A O 1
ATOM 2551 N N . SER A 1 350 ? 33.645 -5.075 -48.126 1.00 74.94 350 SER A N 1
ATOM 2552 C CA . SER A 1 350 ? 35.020 -4.589 -48.031 1.00 74.94 350 SER A CA 1
ATOM 2553 C C . SER A 1 350 ? 35.044 -3.064 -48.163 1.00 74.94 350 SER A C 1
ATOM 2555 O O . SER A 1 350 ? 34.138 -2.450 -48.736 1.00 74.94 350 SER A O 1
ATOM 2557 N N . ALA A 1 351 ? 36.093 -2.417 -47.652 1.00 67.12 351 ALA A N 1
ATOM 2558 C CA . ALA A 1 351 ? 36.404 -1.064 -48.103 1.00 67.12 351 ALA A CA 1
ATOM 2559 C C . ALA A 1 351 ? 36.661 -1.129 -49.618 1.00 67.12 351 ALA A C 1
ATOM 2561 O O . ALA A 1 351 ? 37.313 -2.063 -50.086 1.00 67.12 351 ALA A O 1
ATOM 2562 N N . ALA A 1 352 ? 36.120 -0.188 -50.393 1.00 57.31 352 ALA A N 1
ATOM 2563 C CA . ALA A 1 352 ? 36.407 -0.123 -51.819 1.00 57.31 352 ALA A CA 1
ATOM 2564 C C . ALA A 1 352 ? 37.911 0.133 -52.009 1.00 57.31 352 ALA A C 1
ATOM 2566 O O . ALA A 1 352 ? 38.387 1.255 -51.864 1.00 57.31 352 ALA A O 1
ATOM 2567 N N . THR A 1 353 ? 38.680 -0.910 -52.305 1.00 49.09 353 THR A N 1
ATOM 2568 C CA . THR A 1 353 ? 40.055 -0.788 -52.791 1.00 49.09 353 THR A CA 1
ATOM 2569 C C . THR A 1 353 ? 39.999 -0.781 -54.316 1.00 49.09 353 THR A C 1
ATOM 2571 O O . THR A 1 353 ? 40.270 -1.792 -54.956 1.00 49.09 353 THR A O 1
ATOM 2574 N N . GLY A 1 354 ? 39.550 0.327 -54.913 1.00 47.09 354 GLY A N 1
ATOM 2575 C CA . GLY A 1 354 ? 39.456 0.453 -56.370 1.00 47.09 354 GLY A CA 1
ATOM 2576 C C . GLY A 1 354 ? 38.735 1.717 -56.840 1.00 47.09 354 GLY A C 1
ATOM 2577 O O . GLY A 1 354 ? 37.722 2.100 -56.268 1.00 47.09 354 GLY A O 1
ATOM 2578 N N . LEU A 1 355 ? 39.307 2.352 -57.869 1.00 49.06 355 LEU A N 1
ATOM 2579 C CA . LEU A 1 355 ? 38.896 3.572 -58.582 1.00 49.06 355 LEU A CA 1
ATOM 2580 C C . LEU A 1 355 ? 37.394 3.922 -58.480 1.00 49.06 355 LEU A C 1
ATOM 2582 O O . LEU A 1 355 ? 36.545 3.199 -58.997 1.00 49.06 355 LEU A O 1
ATOM 2586 N N . ASN A 1 356 ? 37.074 5.072 -57.874 1.00 43.78 356 ASN A N 1
ATOM 2587 C CA . ASN A 1 356 ? 35.699 5.569 -57.777 1.00 43.78 356 ASN A CA 1
ATOM 2588 C C . ASN A 1 356 ? 35.137 5.879 -59.172 1.00 43.78 356 ASN A C 1
ATOM 2590 O O . ASN A 1 356 ? 35.593 6.802 -59.855 1.00 43.78 356 ASN A O 1
ATOM 2594 N N . VAL A 1 357 ? 34.117 5.119 -59.567 1.00 48.84 357 VAL A N 1
ATOM 2595 C CA . VAL A 1 357 ? 33.325 5.352 -60.771 1.00 48.84 357 VAL A CA 1
ATOM 2596 C C . VAL A 1 357 ? 32.092 6.165 -60.378 1.00 48.84 357 VAL A C 1
ATOM 2598 O O . VAL A 1 357 ? 31.150 5.626 -59.800 1.00 48.84 357 VAL A O 1
ATOM 2601 N N . TYR A 1 358 ? 32.074 7.463 -60.682 1.00 43.81 358 TYR A N 1
ATOM 2602 C CA . TYR A 1 358 ? 30.886 8.292 -60.460 1.00 43.81 358 TYR A CA 1
ATOM 2603 C C . TYR A 1 358 ? 30.001 8.262 -61.707 1.00 43.81 358 TYR A C 1
ATOM 2605 O O . TYR A 1 358 ? 30.471 8.541 -62.810 1.00 43.81 358 TYR A O 1
ATOM 2613 N N . LYS A 1 359 ? 28.704 7.989 -61.545 1.00 41.62 359 LYS A N 1
ATOM 2614 C CA . LYS A 1 359 ? 27.696 8.352 -62.548 1.00 41.62 359 LYS A CA 1
ATOM 2615 C C . LYS A 1 359 ? 27.011 9.632 -62.090 1.00 41.62 359 LYS A C 1
ATOM 2617 O O . LYS A 1 359 ? 26.134 9.584 -61.235 1.00 41.62 359 LYS A O 1
ATOM 2622 N N . SER A 1 360 ? 27.411 10.764 -62.658 1.00 37.59 360 SER A N 1
ATOM 2623 C CA . SER A 1 360 ? 26.550 11.946 -62.707 1.00 37.59 360 SER A CA 1
ATOM 2624 C C . SER A 1 360 ? 26.209 12.187 -64.175 1.00 37.59 360 SER A C 1
ATOM 2626 O O . SER A 1 360 ? 27.094 12.177 -65.030 1.00 37.59 360 SER A O 1
ATOM 2628 N N . ASP A 1 361 ? 24.922 12.370 -64.465 1.00 41.19 361 ASP A N 1
ATOM 2629 C CA . ASP A 1 361 ? 24.441 12.939 -65.733 1.00 41.19 361 ASP A CA 1
ATOM 2630 C C . ASP A 1 361 ? 24.555 12.018 -66.969 1.00 41.19 361 ASP A C 1
ATOM 2632 O O . ASP A 1 361 ? 24.727 12.480 -68.091 1.00 41.19 361 ASP A O 1
ATOM 2636 N N . GLY A 1 362 ? 24.457 10.694 -66.783 1.00 44.06 362 GLY A N 1
ATOM 2637 C CA . GLY A 1 362 ? 24.508 9.718 -67.890 1.00 44.06 362 GLY A CA 1
ATOM 2638 C C . GLY A 1 362 ? 25.919 9.418 -68.417 1.00 44.06 362 GLY A C 1
ATOM 2639 O O . GLY A 1 362 ? 26.079 8.593 -69.314 1.00 44.06 362 GLY A O 1
ATOM 2640 N N . VAL A 1 363 ? 26.947 10.023 -67.816 1.00 36.66 363 VAL A N 1
ATOM 2641 C CA . VAL A 1 363 ? 28.364 9.831 -68.147 1.00 36.66 363 VAL A CA 1
ATOM 2642 C C . VAL A 1 363 ? 29.070 9.151 -66.977 1.00 36.66 363 VAL A C 1
ATOM 2644 O O . VAL A 1 363 ? 28.920 9.536 -65.818 1.00 36.66 363 VAL A O 1
ATOM 2647 N N . THR A 1 364 ? 29.853 8.119 -67.286 1.00 44.09 364 THR A N 1
ATOM 2648 C CA . THR A 1 364 ? 30.685 7.419 -66.300 1.00 44.09 364 THR A CA 1
ATOM 2649 C C . THR A 1 364 ? 32.006 8.179 -66.167 1.00 44.09 364 THR A C 1
ATOM 2651 O O . THR A 1 364 ? 32.749 8.286 -67.145 1.00 44.09 364 THR A O 1
ATOM 2654 N N . LYS A 1 365 ? 32.272 8.761 -64.993 1.00 45.66 365 LYS A N 1
ATOM 2655 C CA . LYS A 1 365 ? 33.479 9.546 -64.683 1.00 45.66 365 LYS A CA 1
ATOM 2656 C C . LYS A 1 365 ? 34.430 8.715 -63.822 1.00 45.66 365 LYS A C 1
ATOM 2658 O O . LYS A 1 365 ? 33.999 8.138 -62.823 1.00 45.66 365 LYS A O 1
ATOM 2663 N N . LEU A 1 366 ? 35.711 8.679 -64.190 1.00 52.09 366 LEU A N 1
ATOM 2664 C CA . LEU A 1 366 ? 36.784 8.077 -63.388 1.00 52.09 366 LEU A CA 1
ATOM 2665 C C . LEU A 1 366 ? 37.500 9.192 -62.613 1.00 52.09 366 LEU A C 1
ATOM 2667 O O . LEU A 1 366 ? 38.041 10.114 -63.223 1.00 52.09 366 LEU A O 1
ATOM 2671 N N . GLY A 1 367 ? 37.447 9.150 -61.279 1.00 47.12 367 GLY A N 1
ATOM 2672 C CA . GLY A 1 367 ? 38.098 10.154 -60.425 1.00 47.12 367 GLY A CA 1
ATOM 2673 C C . GLY A 1 367 ? 39.633 10.032 -60.398 1.00 47.12 367 GLY A C 1
ATOM 2674 O O . GLY A 1 367 ? 40.164 8.970 -60.727 1.00 47.12 367 GLY A O 1
ATOM 2675 N N . PRO A 1 368 ? 40.366 11.091 -59.998 1.00 44.25 368 PRO A N 1
ATOM 2676 C CA . PRO A 1 368 ? 41.826 11.062 -59.916 1.00 44.25 368 PRO A CA 1
ATOM 2677 C C . PRO A 1 368 ? 42.332 10.074 -58.851 1.00 44.25 368 PRO A C 1
ATOM 2679 O O . PRO A 1 368 ? 41.727 9.914 -57.789 1.00 44.25 368 PRO A O 1
ATOM 2682 N N . LEU A 1 369 ? 43.470 9.435 -59.143 1.00 41.19 369 LEU A N 1
ATOM 2683 C CA . LEU A 1 369 ? 44.211 8.553 -58.235 1.00 41.19 369 LEU A CA 1
ATOM 2684 C C . LEU A 1 369 ? 44.567 9.310 -56.940 1.00 41.19 369 LEU A C 1
ATOM 2686 O O . LEU A 1 369 ? 45.153 10.394 -56.991 1.00 41.19 369 LEU A O 1
ATOM 2690 N N . ALA A 1 370 ? 44.234 8.754 -55.774 1.00 36.03 370 ALA A N 1
ATOM 2691 C CA . ALA A 1 370 ? 44.604 9.346 -54.491 1.00 36.03 370 ALA A CA 1
ATOM 2692 C C . ALA A 1 370 ? 46.140 9.391 -54.344 1.00 36.03 370 AL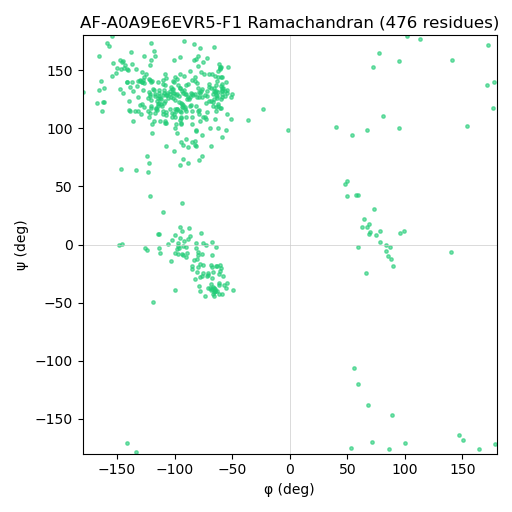A A C 1
ATOM 2694 O O . ALA A 1 370 ? 46.789 8.350 -54.395 1.00 36.03 370 ALA A O 1
ATOM 2695 N N . GLY A 1 371 ? 46.716 10.590 -54.169 1.00 40.09 371 GLY A N 1
ATOM 2696 C CA . GLY A 1 371 ? 48.154 10.776 -53.907 1.00 40.09 371 GLY A CA 1
ATOM 2697 C C . GLY A 1 371 ? 48.838 11.960 -54.603 1.00 40.09 371 GLY A C 1
ATOM 2698 O O . GLY A 1 371 ? 49.995 12.241 -54.305 1.00 40.09 371 GLY A O 1
ATOM 2699 N N . VAL A 1 372 ? 48.166 12.689 -55.499 1.00 36.03 372 VAL A N 1
ATOM 2700 C CA . VAL A 1 372 ? 48.786 13.827 -56.205 1.00 36.03 372 VAL A CA 1
ATOM 2701 C C . VAL A 1 372 ? 48.531 15.137 -55.452 1.00 36.03 372 VAL A C 1
ATOM 2703 O O . VAL A 1 372 ? 47.588 15.868 -55.739 1.00 36.03 372 VAL A O 1
ATOM 2706 N N . THR A 1 373 ? 49.371 15.454 -54.467 1.00 35.16 373 THR A N 1
ATOM 2707 C CA . THR A 1 373 ? 49.455 16.809 -53.900 1.00 35.16 373 THR A CA 1
ATOM 2708 C C . THR A 1 373 ? 50.393 17.644 -54.766 1.00 35.16 373 THR A C 1
ATOM 2710 O O . THR A 1 373 ? 51.600 17.682 -54.540 1.00 35.16 373 THR A O 1
ATOM 2713 N N . GLY A 1 374 ? 49.846 18.280 -55.798 1.00 32.41 374 GLY A N 1
ATOM 2714 C CA . GLY A 1 374 ? 50.594 19.170 -56.678 1.00 32.41 374 GLY A CA 1
ATOM 2715 C C . GLY A 1 374 ? 49.643 20.047 -57.474 1.00 32.41 374 GLY A C 1
ATOM 2716 O O . GLY A 1 374 ? 48.841 19.559 -58.263 1.00 32.41 374 GLY A O 1
ATOM 2717 N N . THR A 1 375 ? 49.702 21.347 -57.224 1.00 38.00 375 THR A N 1
ATOM 2718 C CA . THR A 1 375 ? 48.853 22.375 -57.823 1.00 38.00 375 THR A CA 1
ATOM 2719 C C . THR A 1 375 ? 49.158 22.532 -59.319 1.00 38.00 375 THR A C 1
ATOM 2721 O O . THR A 1 375 ? 49.960 23.386 -59.672 1.00 38.00 375 THR A O 1
ATOM 2724 N N . ALA A 1 376 ? 48.562 21.710 -60.193 1.00 31.34 376 ALA A N 1
ATOM 2725 C CA . ALA A 1 376 ? 48.275 22.024 -61.603 1.00 31.34 376 ALA A CA 1
ATOM 2726 C C . ALA A 1 376 ? 47.575 20.853 -62.331 1.00 31.34 376 ALA A C 1
ATOM 2728 O O . ALA A 1 376 ? 48.070 19.731 -62.341 1.00 31.34 376 ALA A O 1
ATOM 2729 N N . CYS A 1 377 ? 46.488 21.191 -63.032 1.00 31.94 377 CYS A N 1
ATOM 2730 C CA . CYS A 1 377 ? 45.848 20.467 -64.142 1.00 31.94 377 CYS A CA 1
ATOM 2731 C C . CYS A 1 377 ? 44.898 19.290 -63.822 1.00 31.94 377 CYS A C 1
ATOM 2733 O O . CYS A 1 377 ? 45.280 18.186 -63.445 1.00 31.94 377 CYS A O 1
ATOM 2735 N N . ASN A 1 378 ? 43.614 19.550 -64.093 1.00 37.50 378 ASN A N 1
ATOM 2736 C CA . ASN A 1 378 ? 42.498 18.609 -64.101 1.00 37.50 378 ASN A CA 1
ATOM 2737 C C . ASN A 1 378 ? 42.672 17.547 -65.205 1.00 37.50 378 ASN A C 1
ATOM 2739 O O . ASN A 1 378 ? 42.457 17.847 -66.373 1.00 37.50 378 ASN A O 1
ATOM 2743 N N . ASN A 1 379 ? 42.985 16.301 -64.843 1.00 43.25 379 ASN A N 1
ATOM 2744 C CA . ASN A 1 379 ? 42.930 15.149 -65.751 1.00 43.25 379 ASN A CA 1
ATOM 2745 C C . ASN A 1 379 ? 41.736 14.269 -65.384 1.00 43.25 379 ASN A C 1
ATOM 2747 O O . ASN A 1 379 ? 41.860 13.329 -64.605 1.00 43.25 379 ASN A O 1
ATOM 2751 N N . TRP A 1 380 ? 40.560 14.608 -65.906 1.00 41.78 380 TRP A N 1
ATOM 2752 C CA . TRP A 1 380 ? 39.373 13.765 -65.770 1.00 41.78 380 TRP A CA 1
ATOM 2753 C C . TRP A 1 380 ? 39.165 13.004 -67.079 1.00 41.78 380 TRP A C 1
ATOM 2755 O O . TRP A 1 380 ? 39.246 13.597 -68.159 1.00 41.78 380 TRP A O 1
ATOM 2765 N N . ILE A 1 381 ? 38.910 11.699 -66.968 1.00 49.31 381 ILE A N 1
ATOM 2766 C CA . ILE A 1 381 ? 38.560 10.824 -68.088 1.00 49.31 381 ILE A CA 1
ATOM 2767 C C . ILE A 1 381 ? 37.041 10.601 -68.053 1.00 49.31 381 ILE A C 1
ATOM 2769 O O . ILE A 1 381 ? 36.493 10.182 -67.029 1.00 49.31 381 ILE A O 1
ATOM 2773 N N . TYR A 1 382 ? 36.363 10.882 -69.166 1.00 41.88 382 TYR A N 1
ATOM 2774 C CA . TYR A 1 382 ? 34.907 10.812 -69.305 1.00 41.88 382 TYR A CA 1
ATOM 2775 C C . TYR A 1 382 ? 34.503 9.827 -70.409 1.00 41.88 382 TYR A C 1
ATOM 2777 O O . TYR A 1 382 ? 35.115 9.811 -71.476 1.00 41.88 382 TYR A O 1
ATOM 2785 N N . TRP A 1 383 ? 33.449 9.037 -70.176 1.00 41.28 383 TRP A N 1
ATOM 2786 C CA . TRP A 1 383 ? 32.839 8.149 -71.178 1.00 41.28 383 TRP A CA 1
ATOM 2787 C C . TRP A 1 383 ? 31.548 8.743 -71.755 1.00 41.28 383 TRP A C 1
ATOM 2789 O O . TRP A 1 383 ? 30.546 8.827 -71.048 1.00 41.28 383 TRP A O 1
ATOM 2799 N N . THR A 1 384 ? 31.524 9.104 -73.039 1.00 41.31 384 THR A N 1
ATOM 2800 C CA . THR A 1 384 ? 30.360 9.763 -73.678 1.00 41.31 384 THR A CA 1
ATOM 2801 C C . THR A 1 384 ? 29.304 8.793 -74.222 1.00 41.31 384 THR A C 1
ATOM 2803 O O . THR A 1 384 ? 28.380 9.207 -74.915 1.00 41.31 384 THR A O 1
ATOM 2806 N N . GLY A 1 385 ? 29.442 7.491 -73.956 1.00 36.97 385 GLY A N 1
ATOM 2807 C CA . GLY A 1 385 ? 28.620 6.447 -74.580 1.00 36.97 385 GLY A CA 1
ATOM 2808 C C . GLY A 1 385 ? 29.203 5.903 -75.889 1.00 36.97 385 GLY A C 1
ATOM 2809 O O . GLY A 1 385 ? 28.855 4.790 -76.270 1.00 36.97 385 GLY A O 1
ATOM 2810 N N . THR A 1 386 ? 30.134 6.622 -76.531 1.00 37.66 386 THR A N 1
ATOM 2811 C CA . THR A 1 386 ? 30.800 6.208 -77.785 1.00 37.66 386 THR A CA 1
ATOM 2812 C C . THR A 1 386 ? 32.335 6.164 -77.703 1.00 37.66 386 THR A C 1
ATOM 2814 O O . THR A 1 386 ? 32.972 5.732 -78.659 1.00 37.66 386 THR A O 1
ATOM 2817 N N . GLY A 1 387 ? 32.947 6.585 -76.587 1.00 41.75 387 GLY A N 1
ATOM 2818 C CA . GLY A 1 387 ? 34.402 6.545 -76.376 1.00 41.75 387 GLY A CA 1
ATOM 2819 C C . GLY A 1 387 ? 34.871 7.251 -75.093 1.00 41.75 387 GLY A C 1
ATOM 2820 O O . GLY A 1 387 ? 34.074 7.907 -74.418 1.00 41.75 387 GLY A O 1
ATOM 2821 N N . LEU A 1 388 ? 36.164 7.101 -74.755 1.00 43.38 388 LEU A N 1
ATOM 2822 C CA . LEU A 1 388 ? 36.844 7.768 -73.626 1.00 43.38 388 LEU A CA 1
ATOM 2823 C C . LEU A 1 388 ? 37.484 9.093 -74.077 1.00 43.38 388 LEU A C 1
ATOM 2825 O O . LEU A 1 388 ? 38.212 9.121 -75.068 1.00 43.38 388 LEU A O 1
ATOM 2829 N N . TYR A 1 389 ? 37.270 10.164 -73.311 1.00 42.94 389 TYR A N 1
ATOM 2830 C CA . TYR A 1 389 ? 37.781 11.514 -73.578 1.00 42.94 389 TYR A CA 1
ATOM 2831 C C . TYR A 1 389 ? 38.507 12.072 -72.347 1.00 42.94 389 TYR A C 1
ATOM 2833 O O . TYR A 1 389 ? 38.031 11.898 -71.226 1.00 42.94 389 TYR A O 1
ATOM 2841 N N . GLN A 1 390 ? 39.629 12.771 -72.545 1.00 44.66 390 GLN A N 1
ATOM 2842 C CA . GLN A 1 390 ? 40.336 13.519 -71.496 1.00 44.66 390 GLN A CA 1
ATOM 2843 C C . GLN A 1 390 ? 40.168 15.021 -71.744 1.00 44.66 390 GLN A C 1
ATOM 2845 O O . GLN A 1 390 ? 40.373 15.481 -72.864 1.00 44.66 390 GLN A O 1
ATOM 2850 N N . LEU A 1 391 ? 39.819 15.791 -70.709 1.00 41.09 391 LEU A N 1
ATOM 2851 C CA . LEU A 1 391 ? 39.712 17.250 -70.809 1.00 41.09 391 LEU A CA 1
ATOM 2852 C C . LEU A 1 391 ? 41.025 17.913 -70.375 1.00 41.09 391 LEU A C 1
ATOM 2854 O O . LEU A 1 391 ? 41.182 18.277 -69.214 1.00 41.09 391 LEU A O 1
ATOM 2858 N N . THR A 1 392 ? 41.961 18.098 -71.301 1.00 43.31 392 THR A N 1
ATOM 2859 C CA . THR A 1 392 ? 43.107 18.994 -71.094 1.00 43.31 392 THR A CA 1
ATOM 2860 C C . THR A 1 392 ? 42.790 20.324 -71.760 1.00 43.31 392 THR A C 1
ATOM 2862 O O . THR A 1 392 ? 42.929 20.434 -72.968 1.00 43.31 392 THR A O 1
ATOM 2865 N N . THR A 1 393 ? 42.294 21.294 -70.986 1.00 40.44 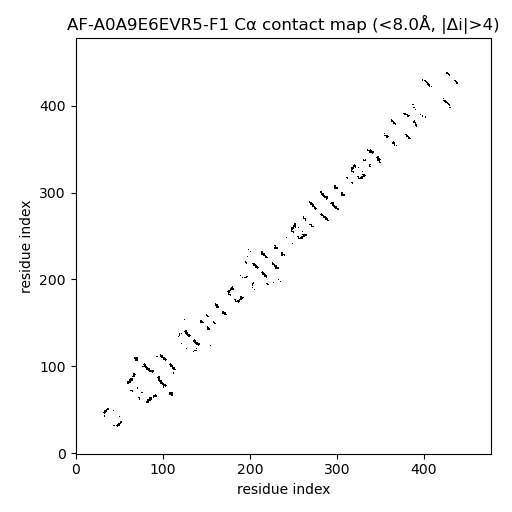393 THR A N 1
ATOM 2866 C CA . THR A 1 393 ? 42.095 22.709 -71.374 1.00 40.44 393 THR A CA 1
ATOM 2867 C C . THR A 1 393 ? 41.571 22.958 -72.803 1.00 40.44 393 THR A C 1
ATOM 2869 O O . THR A 1 393 ? 42.327 22.998 -73.761 1.00 40.44 393 THR A O 1
ATOM 2872 N N . ASN A 1 394 ? 40.271 23.233 -72.905 1.00 38.91 394 ASN A N 1
ATOM 2873 C CA . ASN A 1 394 ? 39.560 23.882 -74.019 1.00 38.91 394 ASN A CA 1
ATOM 2874 C C . ASN A 1 394 ? 39.587 23.278 -75.439 1.00 38.91 394 ASN A C 1
ATOM 2876 O O . ASN A 1 394 ? 38.825 23.783 -76.255 1.00 38.91 394 ASN A O 1
ATOM 2880 N N . ASP A 1 395 ? 40.287 22.178 -75.730 1.00 36.28 395 ASP A N 1
ATOM 2881 C CA . ASP A 1 395 ? 40.212 21.529 -77.053 1.00 36.28 395 ASP A CA 1
ATOM 2882 C C . ASP A 1 395 ? 39.782 20.054 -76.970 1.00 36.28 395 ASP A C 1
ATOM 2884 O O . ASP A 1 395 ? 40.477 19.191 -76.434 1.00 36.28 395 ASP A O 1
ATOM 2888 N N . CYS A 1 396 ? 38.606 19.748 -77.528 1.00 34.09 396 CYS A N 1
ATOM 2889 C CA . CYS A 1 396 ? 38.096 18.383 -77.674 1.00 34.09 396 CYS A CA 1
ATOM 2890 C C . CYS A 1 396 ? 38.727 17.720 -78.908 1.00 34.09 396 CYS A C 1
ATOM 2892 O O . CYS A 1 396 ? 38.232 17.900 -80.019 1.00 34.09 396 CYS A O 1
ATOM 2894 N N . THR A 1 397 ? 39.781 16.919 -78.732 1.00 38.38 397 THR A N 1
ATOM 2895 C CA . THR A 1 397 ? 40.286 16.039 -79.803 1.00 38.38 397 THR A CA 1
ATOM 2896 C C . THR A 1 397 ? 39.937 14.570 -79.506 1.00 38.38 397 THR A C 1
ATOM 2898 O O . THR A 1 397 ? 40.157 14.102 -78.388 1.00 38.38 397 THR A O 1
ATOM 2901 N N . PRO A 1 398 ? 39.327 13.827 -80.453 1.00 35.53 398 PRO A N 1
ATOM 2902 C CA . PRO A 1 398 ? 38.935 12.435 -80.234 1.00 35.53 398 PRO A CA 1
ATOM 2903 C C . PRO A 1 398 ? 40.138 11.487 -80.351 1.00 35.53 398 PRO A C 1
ATOM 2905 O O . PRO A 1 398 ? 40.854 11.501 -81.352 1.00 35.53 398 PRO A O 1
ATOM 2908 N N . TYR A 1 399 ? 40.324 10.604 -79.368 1.00 38.78 399 TYR A N 1
ATOM 2909 C CA . TYR A 1 399 ? 41.225 9.457 -79.507 1.00 38.78 399 TYR A CA 1
ATOM 2910 C C . TYR A 1 399 ? 40.549 8.370 -80.355 1.00 38.78 399 TYR A C 1
ATOM 2912 O O . TYR A 1 399 ? 39.397 8.014 -80.119 1.00 38.78 399 TYR A O 1
ATOM 2920 N N . SER A 1 400 ? 41.262 7.831 -81.346 1.00 34.44 400 SER A N 1
ATOM 2921 C CA . SER A 1 400 ? 40.712 6.870 -82.315 1.00 34.44 400 SER A CA 1
ATOM 2922 C C . SER A 1 400 ? 40.569 5.440 -81.780 1.00 34.44 400 SER A C 1
ATOM 2924 O O . SER A 1 400 ? 39.839 4.643 -82.365 1.00 34.44 400 SER A O 1
ATOM 2926 N N . SER A 1 401 ? 41.229 5.100 -80.670 1.00 35.25 401 SER A N 1
ATOM 2927 C CA . SER A 1 401 ? 41.041 3.826 -79.968 1.00 35.25 401 SER A CA 1
ATOM 2928 C C . SER A 1 401 ? 41.665 3.873 -78.573 1.00 35.25 401 SER A C 1
ATOM 2930 O O . SER A 1 401 ? 42.832 4.246 -78.444 1.00 35.25 401 SER A O 1
ATOM 2932 N N . VAL A 1 402 ? 40.935 3.420 -77.554 1.00 37.53 402 VAL A N 1
ATOM 2933 C CA . VAL A 1 402 ? 41.499 3.065 -76.243 1.00 37.53 402 VAL A CA 1
ATOM 2934 C C . VAL A 1 402 ? 41.363 1.555 -76.081 1.00 37.53 402 VAL A C 1
ATOM 2936 O O . VAL A 1 402 ? 40.267 1.019 -76.231 1.00 37.53 402 VAL A O 1
ATOM 2939 N N . THR A 1 403 ? 42.466 0.864 -75.800 1.00 34.12 403 THR A N 1
ATOM 2940 C CA . THR A 1 403 ? 42.482 -0.589 -75.588 1.00 34.12 403 THR A CA 1
ATOM 2941 C C . THR A 1 403 ? 42.911 -0.862 -74.154 1.00 34.12 403 THR A C 1
ATOM 2943 O O . THR A 1 403 ? 44.018 -0.511 -73.755 1.00 34.12 403 THR A O 1
ATOM 2946 N N . LEU A 1 404 ? 42.018 -1.467 -73.372 1.00 34.22 404 LEU A N 1
ATOM 2947 C CA . LEU A 1 404 ? 42.289 -1.889 -72.000 1.00 34.22 404 LEU A CA 1
ATOM 2948 C C . LEU A 1 404 ? 42.878 -3.301 -72.028 1.00 34.22 404 LEU A C 1
ATOM 2950 O O . LEU A 1 404 ? 42.260 -4.207 -72.584 1.00 34.22 404 LEU A O 1
ATOM 2954 N N . TYR A 1 405 ? 44.047 -3.497 -71.417 1.00 31.70 405 TYR A N 1
ATOM 2955 C CA . TYR A 1 405 ? 44.586 -4.833 -71.175 1.00 31.70 405 TYR A CA 1
ATOM 2956 C C . TYR A 1 405 ? 44.307 -5.247 -69.731 1.00 31.70 405 TYR A C 1
ATOM 2958 O O . TYR A 1 405 ? 44.713 -4.568 -68.787 1.00 31.70 405 TYR A O 1
ATOM 2966 N N . TYR A 1 406 ? 43.645 -6.391 -69.568 1.00 29.31 406 TYR A N 1
ATOM 2967 C CA . TYR A 1 406 ? 43.587 -7.113 -68.301 1.00 29.31 406 TYR A CA 1
ATOM 2968 C C . TYR A 1 406 ? 44.751 -8.108 -68.255 1.00 29.31 406 TYR A C 1
ATOM 2970 O O . TYR A 1 406 ? 44.940 -8.881 -69.196 1.00 29.31 406 TYR A O 1
ATOM 2978 N N . ARG A 1 407 ? 45.532 -8.119 -67.169 1.00 32.50 407 ARG A N 1
ATOM 2979 C CA . ARG A 1 407 ? 46.411 -9.258 -66.874 1.00 32.50 407 ARG A CA 1
ATOM 2980 C C . ARG A 1 407 ? 45.574 -10.382 -66.263 1.00 32.50 407 ARG A C 1
ATOM 2982 O O . ARG A 1 407 ? 44.843 -10.146 -65.311 1.00 32.50 407 ARG A O 1
ATOM 2989 N N . TYR A 1 408 ? 45.734 -11.599 -66.780 1.00 26.16 408 TYR A N 1
ATOM 2990 C CA . TYR A 1 408 ? 45.417 -12.830 -66.055 1.00 26.16 408 TYR A CA 1
ATOM 2991 C C . TYR A 1 408 ? 46.729 -13.422 -65.536 1.00 26.16 408 TYR A C 1
ATOM 2993 O O . TYR A 1 408 ? 47.686 -13.563 -66.296 1.00 26.16 408 TYR A O 1
ATOM 3001 N N . ALA A 1 409 ? 46.778 -13.775 -64.253 1.00 29.42 409 ALA A N 1
ATOM 3002 C CA . ALA A 1 409 ? 48.005 -14.134 -63.539 1.00 29.42 409 ALA A CA 1
ATOM 3003 C C . ALA A 1 409 ? 48.704 -15.444 -63.980 1.00 29.42 409 ALA A C 1
ATOM 3005 O O . ALA A 1 409 ? 49.725 -15.790 -63.400 1.00 29.42 409 ALA A O 1
ATOM 3006 N N . ASN A 1 410 ? 48.228 -16.173 -64.997 1.00 31.56 410 ASN A N 1
ATOM 3007 C CA . ASN A 1 410 ? 48.715 -17.532 -65.285 1.00 31.56 410 ASN A CA 1
ATOM 3008 C C . ASN A 1 410 ? 49.031 -17.800 -66.766 1.00 31.56 410 ASN A C 1
ATOM 3010 O O . ASN A 1 410 ? 48.420 -18.671 -67.379 1.00 31.56 410 ASN A O 1
ATOM 3014 N N . CYS A 1 411 ? 50.017 -17.110 -67.345 1.00 27.30 411 CYS A N 1
ATOM 3015 C CA . CYS A 1 411 ? 50.664 -17.557 -68.587 1.00 27.30 411 CYS A CA 1
ATOM 3016 C C . CYS A 1 411 ? 52.180 -17.328 -68.518 1.00 27.30 411 CYS A C 1
ATOM 3018 O O . CYS A 1 411 ? 52.653 -16.198 -68.427 1.00 27.30 411 CYS A O 1
ATOM 3020 N N . SER A 1 412 ? 52.940 -18.425 -68.554 1.00 34.03 412 SER A N 1
ATOM 3021 C CA . SER A 1 412 ? 54.401 -18.448 -68.554 1.00 34.03 412 SER A CA 1
ATOM 3022 C C . SER A 1 412 ? 54.952 -17.912 -69.880 1.00 34.03 412 SER A C 1
ATOM 3024 O O . SER A 1 412 ? 55.002 -18.622 -70.883 1.00 34.03 412 SER A O 1
ATOM 3026 N N . GLY A 1 413 ? 55.376 -16.656 -69.888 1.00 28.84 413 GLY A N 1
ATOM 3027 C CA . GLY A 1 413 ? 56.097 -16.039 -70.994 1.00 28.84 413 GLY A CA 1
ATOM 3028 C C . GLY A 1 413 ? 56.782 -14.783 -70.481 1.00 28.84 413 GLY A C 1
ATOM 3029 O O . GLY A 1 413 ? 56.138 -13.926 -69.887 1.00 28.84 413 GLY A O 1
ATOM 3030 N N . THR A 1 414 ? 58.098 -14.723 -70.631 1.00 30.75 414 THR A N 1
ATOM 3031 C CA . THR A 1 414 ? 59.005 -13.716 -70.075 1.00 30.75 414 THR A CA 1
ATOM 3032 C C . THR A 1 414 ? 58.548 -12.286 -70.382 1.00 30.75 414 THR A C 1
ATOM 3034 O O . THR A 1 414 ? 58.682 -11.810 -71.507 1.00 30.75 414 THR A O 1
ATOM 3037 N N . VAL A 1 415 ? 58.056 -11.580 -69.360 1.00 26.77 415 VAL A N 1
ATOM 3038 C CA . VAL A 1 415 ? 57.868 -10.124 -69.368 1.00 26.77 415 VAL A CA 1
ATOM 3039 C C . VAL A 1 415 ? 58.658 -9.547 -68.201 1.00 26.77 415 VAL A C 1
ATOM 3041 O O . VAL A 1 415 ? 58.604 -10.061 -67.084 1.00 26.77 415 VAL A O 1
ATOM 3044 N N . TYR A 1 416 ? 59.432 -8.507 -68.506 1.00 29.00 416 TYR A N 1
ATOM 3045 C CA . TYR A 1 416 ? 60.293 -7.783 -67.582 1.00 29.00 416 TYR A CA 1
ATOM 3046 C C . TYR A 1 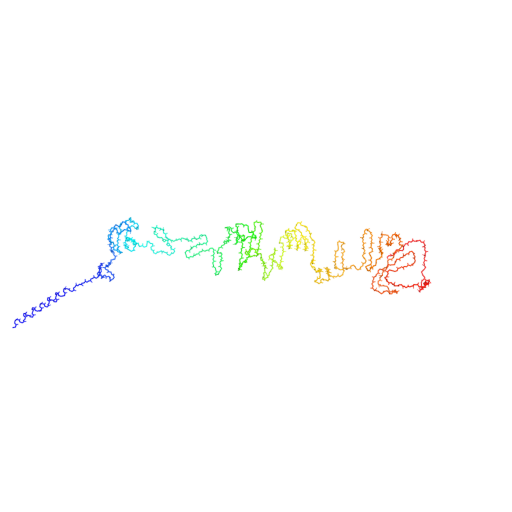416 ? 59.538 -7.365 -66.314 1.00 29.00 416 TYR A C 1
ATOM 3048 O O . TYR A 1 416 ? 58.450 -6.794 -66.365 1.00 29.00 416 TYR A O 1
ATOM 3056 N N . SER A 1 417 ? 60.149 -7.683 -65.177 1.00 25.11 417 SER A N 1
ATOM 3057 C CA . SER A 1 417 ? 59.697 -7.367 -63.830 1.00 25.11 417 SER A CA 1
ATOM 3058 C C . SER A 1 417 ? 59.710 -5.860 -63.573 1.00 25.11 417 SER A C 1
ATOM 3060 O O . SER A 1 417 ? 60.772 -5.243 -63.670 1.00 25.11 417 SER A O 1
ATOM 3062 N N . ASP A 1 418 ? 58.572 -5.308 -63.152 1.00 31.47 418 ASP A N 1
ATOM 3063 C CA . ASP A 1 418 ? 58.544 -4.116 -62.306 1.00 31.47 418 ASP A CA 1
ATOM 3064 C C . ASP A 1 418 ? 58.056 -4.513 -60.907 1.00 31.47 418 ASP A C 1
ATOM 3066 O O . ASP A 1 418 ? 57.243 -5.427 -60.733 1.00 31.47 418 ASP A O 1
ATOM 3070 N N . VAL A 1 419 ? 58.655 -3.897 -59.899 1.00 33.06 419 VAL A N 1
ATOM 3071 C CA . VAL A 1 419 ? 58.663 -4.349 -58.508 1.00 33.06 419 VAL A CA 1
ATOM 3072 C C . VAL A 1 419 ? 57.373 -3.915 -57.813 1.00 33.06 419 VAL A C 1
ATOM 3074 O O . VAL A 1 419 ? 57.320 -2.864 -57.190 1.00 33.06 419 VAL A O 1
ATOM 3077 N N . SER A 1 420 ? 56.311 -4.711 -57.929 1.00 33.12 420 SER A N 1
ATOM 3078 C CA . SER A 1 420 ? 55.278 -4.916 -56.892 1.00 33.12 420 SER A CA 1
ATOM 3079 C C . SER A 1 420 ? 54.177 -5.833 -57.432 1.00 33.12 420 SER A C 1
ATOM 3081 O O . SER A 1 420 ? 53.509 -5.540 -58.419 1.00 33.12 420 SER A O 1
ATOM 3083 N N . GLY A 1 421 ? 54.015 -6.997 -56.804 1.00 30.16 421 GLY A N 1
ATOM 3084 C CA . GLY A 1 421 ? 53.064 -8.029 -57.214 1.00 30.16 421 GLY A CA 1
ATOM 3085 C C . GLY A 1 421 ? 51.616 -7.718 -56.843 1.00 30.16 421 GLY A C 1
ATOM 3086 O O . GLY A 1 421 ? 51.081 -8.333 -55.928 1.00 30.16 421 GLY A O 1
ATOM 3087 N N . THR A 1 422 ? 50.965 -6.820 -57.576 1.00 30.64 422 THR A N 1
ATOM 3088 C CA . THR A 1 422 ? 49.504 -6.658 -57.522 1.00 30.64 422 THR A CA 1
ATOM 3089 C C . THR A 1 422 ? 48.906 -6.588 -58.919 1.00 30.64 422 THR A C 1
ATOM 3091 O O . THR A 1 422 ? 49.429 -5.887 -59.788 1.00 30.64 422 THR A O 1
ATOM 3094 N N . ASP A 1 423 ? 47.796 -7.300 -59.117 1.00 29.03 423 ASP A N 1
ATOM 3095 C CA . ASP A 1 423 ? 46.949 -7.179 -60.301 1.00 29.03 423 ASP A CA 1
ATOM 3096 C C . ASP A 1 423 ? 46.533 -5.715 -60.502 1.00 29.03 423 ASP A C 1
ATOM 3098 O O . ASP A 1 423 ? 46.077 -5.045 -59.575 1.00 29.03 423 ASP A O 1
ATOM 3102 N N . GLY A 1 424 ? 46.708 -5.204 -61.720 1.00 36.12 424 GLY A N 1
ATOM 3103 C CA . GLY A 1 424 ? 46.435 -3.811 -62.049 1.00 36.12 424 GLY A CA 1
ATOM 3104 C C . GLY A 1 424 ? 46.113 -3.625 -63.527 1.00 36.12 424 GLY A C 1
ATOM 3105 O O . GLY A 1 424 ? 46.663 -4.309 -64.393 1.00 36.12 424 GLY A O 1
ATOM 3106 N N . VAL A 1 425 ? 45.207 -2.686 -63.804 1.00 34.75 425 VAL A N 1
ATOM 3107 C CA . VAL A 1 425 ? 44.885 -2.224 -65.159 1.00 34.75 425 VAL A CA 1
ATOM 3108 C C . VAL A 1 425 ? 45.974 -1.243 -65.587 1.00 34.75 425 VAL A C 1
ATOM 3110 O O . VAL A 1 425 ? 46.104 -0.170 -65.003 1.00 34.75 425 VAL A O 1
ATOM 3113 N N . VAL A 1 426 ? 46.757 -1.604 -66.604 1.00 36.22 426 VAL A N 1
ATOM 3114 C CA . VAL A 1 426 ? 47.711 -0.688 -67.246 1.00 36.22 426 VAL A CA 1
ATOM 3115 C C . VAL A 1 426 ? 47.000 -0.036 -68.429 1.00 36.22 426 VAL A C 1
ATOM 3117 O O . VAL A 1 426 ? 46.515 -0.728 -69.326 1.00 36.22 426 VAL A O 1
ATOM 3120 N N . ILE A 1 427 ? 46.895 1.294 -68.418 1.00 39.22 427 ILE A N 1
ATOM 3121 C CA . ILE A 1 427 ? 46.245 2.059 -69.487 1.00 39.22 427 ILE A CA 1
ATOM 3122 C C . ILE A 1 427 ? 47.326 2.531 -70.457 1.00 39.22 427 ILE A C 1
ATOM 3124 O O . ILE A 1 427 ? 48.073 3.457 -70.154 1.00 39.22 427 ILE A O 1
ATOM 3128 N N . PHE A 1 428 ? 47.382 1.924 -71.641 1.00 37.66 428 PHE A N 1
ATOM 3129 C CA . PHE A 1 428 ? 48.177 2.442 -72.751 1.00 37.66 428 PHE A CA 1
ATOM 3130 C C . PHE A 1 428 ? 47.293 3.333 -73.624 1.00 37.66 428 PHE A C 1
ATOM 3132 O O . PHE A 1 428 ? 46.303 2.870 -74.195 1.00 37.66 428 PHE A O 1
ATOM 3139 N N . VAL A 1 429 ? 47.644 4.614 -73.741 1.00 36.56 429 VAL A N 1
ATOM 3140 C CA . VAL A 1 429 ? 46.922 5.566 -74.599 1.00 36.56 429 VAL A CA 1
ATOM 3141 C C . VAL A 1 429 ? 47.732 5.806 -75.870 1.00 36.56 429 VAL A C 1
ATOM 3143 O O . VAL A 1 429 ? 48.949 5.982 -75.815 1.00 36.56 429 VAL A O 1
ATOM 3146 N N . ARG A 1 430 ? 47.059 5.799 -77.026 1.00 36.56 430 ARG A N 1
ATOM 3147 C CA . ARG A 1 430 ? 47.667 6.043 -78.338 1.00 36.56 430 ARG A CA 1
ATOM 3148 C C . ARG A 1 430 ? 47.256 7.425 -78.853 1.00 36.56 430 ARG A C 1
ATOM 3150 O O . ARG A 1 430 ? 46.088 7.641 -79.165 1.00 36.56 430 ARG A O 1
ATOM 3157 N N . GLY A 1 431 ? 48.215 8.343 -78.973 1.00 38.47 431 GLY A N 1
ATOM 3158 C CA . GLY A 1 431 ? 48.076 9.540 -79.817 1.00 38.47 431 GLY A CA 1
ATOM 3159 C C . GLY A 1 431 ? 48.282 9.196 -81.299 1.00 38.47 431 GLY A C 1
ATOM 3160 O O . GLY A 1 431 ? 48.725 8.092 -81.616 1.00 38.47 431 GLY A O 1
ATOM 3161 N N . SER A 1 432 ? 47.969 10.109 -82.226 1.00 37.09 432 SER A N 1
ATOM 3162 C CA . SER A 1 432 ? 48.150 9.903 -83.675 1.00 37.09 432 SER A CA 1
ATOM 3163 C C . SER A 1 432 ? 49.622 9.609 -84.025 1.00 37.09 432 SER A C 1
ATOM 3165 O O . SER A 1 432 ? 50.422 10.522 -84.209 1.00 37.09 432 SER A O 1
ATOM 3167 N N . GLY A 1 433 ? 49.980 8.322 -84.070 1.00 44.12 433 GLY A N 1
ATOM 3168 C CA . GLY A 1 433 ? 51.349 7.812 -84.202 1.00 44.12 433 GLY A CA 1
ATOM 3169 C C . GLY A 1 433 ? 51.450 6.318 -83.846 1.00 44.12 433 GLY A C 1
ATOM 3170 O O . GLY A 1 433 ? 50.432 5.655 -83.624 1.00 44.12 433 GLY A O 1
ATOM 3171 N N . THR A 1 434 ? 52.661 5.751 -83.838 1.00 35.84 434 THR A N 1
ATOM 3172 C CA . THR A 1 434 ? 52.939 4.323 -83.537 1.00 35.84 434 THR A CA 1
ATOM 3173 C C . THR A 1 434 ? 53.482 4.073 -82.125 1.00 35.84 434 THR A C 1
ATOM 3175 O O . THR A 1 434 ? 53.812 2.938 -81.793 1.00 35.84 434 THR A O 1
ATOM 3178 N N . THR A 1 435 ? 53.584 5.105 -81.291 1.00 35.09 435 THR A N 1
ATOM 3179 C CA . THR A 1 435 ? 54.142 5.028 -79.936 1.00 35.09 435 THR A CA 1
ATOM 3180 C C . THR A 1 435 ? 53.046 4.994 -78.870 1.00 35.09 435 THR A C 1
ATOM 3182 O O . THR A 1 435 ? 52.033 5.685 -78.976 1.00 35.09 435 THR A O 1
ATOM 3185 N N . TYR A 1 436 ? 53.265 4.176 -77.839 1.00 38.72 436 TYR A N 1
ATOM 3186 C CA . TYR A 1 436 ? 52.426 4.082 -76.644 1.00 38.72 436 TYR A CA 1
ATOM 3187 C C . TYR A 1 436 ? 53.173 4.704 -75.462 1.00 38.72 436 TYR A C 1
ATOM 3189 O O . TYR A 1 436 ? 54.369 4.458 -75.301 1.00 38.72 436 TYR A O 1
ATOM 3197 N N . THR A 1 437 ? 52.477 5.487 -74.640 1.00 39.91 437 THR A N 1
ATOM 3198 C CA . THR A 1 437 ? 53.043 6.103 -73.429 1.00 39.91 437 THR A CA 1
ATOM 3199 C C . THR A 1 437 ? 52.477 5.403 -72.195 1.00 39.91 437 THR A C 1
ATOM 3201 O O . THR A 1 437 ? 51.261 5.240 -72.089 1.00 39.91 437 THR A O 1
ATOM 3204 N N . ASP A 1 438 ? 53.356 4.972 -71.290 1.00 36.47 438 ASP A N 1
ATOM 3205 C CA . ASP A 1 438 ? 52.999 4.382 -69.994 1.00 36.47 438 ASP A CA 1
ATOM 3206 C C . ASP A 1 438 ? 52.758 5.493 -68.953 1.00 36.47 438 ASP A C 1
ATOM 3208 O O . ASP A 1 438 ? 53.462 6.505 -68.942 1.00 36.47 438 ASP A O 1
ATOM 3212 N N . PHE A 1 439 ? 51.761 5.305 -68.088 1.00 40.16 439 PHE A N 1
ATOM 3213 C CA . PHE A 1 439 ? 51.385 6.210 -66.996 1.00 40.16 439 PHE A CA 1
ATOM 3214 C C . PHE A 1 439 ? 51.700 5.621 -65.600 1.00 40.16 439 PHE A C 1
ATOM 3216 O O . PHE A 1 439 ? 51.053 5.967 -64.611 1.00 40.16 439 PHE A O 1
ATOM 3223 N N . GLY A 1 440 ? 52.711 4.750 -65.497 1.00 32.09 440 GLY A N 1
ATOM 3224 C CA . GLY A 1 440 ? 53.348 4.343 -64.238 1.00 32.09 440 GLY A CA 1
ATOM 3225 C C . GLY A 1 440 ? 54.363 5.377 -63.719 1.00 32.09 440 GLY A C 1
ATOM 3226 O O . GLY A 1 440 ? 55.165 5.923 -64.467 1.00 32.09 440 GLY A O 1
ATOM 3227 N N . SER A 1 441 ? 54.309 5.686 -62.424 1.00 29.84 441 SER A N 1
ATOM 3228 C CA . SER A 1 441 ? 54.931 6.848 -61.771 1.00 29.84 441 SER A CA 1
ATOM 3229 C C . SER A 1 441 ? 56.465 6.983 -61.841 1.00 29.84 441 SER A C 1
ATOM 3231 O O . SER A 1 441 ? 57.189 5.997 -61.761 1.00 29.84 441 SER A O 1
ATOM 3233 N N . GLN A 1 442 ? 56.919 8.246 -61.774 1.00 31.58 442 GLN A N 1
ATOM 3234 C CA . GLN A 1 442 ? 58.208 8.729 -61.240 1.00 31.58 442 GLN A CA 1
ATOM 3235 C C . GLN A 1 442 ? 59.491 8.104 -61.809 1.00 31.58 442 GLN A C 1
ATOM 3237 O O . GLN A 1 442 ? 60.024 7.163 -61.227 1.00 31.58 442 GLN A O 1
ATOM 3242 N N . ARG A 1 443 ? 60.103 8.734 -62.827 1.00 31.31 443 ARG A N 1
ATOM 3243 C CA . ARG A 1 443 ? 61.565 8.669 -63.016 1.00 31.31 443 ARG A CA 1
ATOM 3244 C C . ARG A 1 443 ? 62.167 10.010 -63.427 1.00 31.31 443 ARG A C 1
ATOM 3246 O O . ARG A 1 443 ? 61.635 10.745 -64.252 1.00 31.31 443 ARG A O 1
ATOM 3253 N N . THR A 1 444 ? 63.279 10.299 -62.766 1.00 27.14 444 THR A N 1
ATOM 3254 C CA . THR A 1 444 ? 64.173 11.442 -62.902 1.00 27.14 444 THR A CA 1
ATOM 3255 C C . THR A 1 444 ? 64.797 11.540 -64.293 1.00 27.14 444 THR A C 1
ATOM 3257 O O . THR A 1 444 ? 64.997 10.549 -64.988 1.00 27.14 444 THR A O 1
ATOM 3260 N N . ASN A 1 445 ? 65.112 12.784 -64.654 1.00 31.95 445 ASN A N 1
ATOM 3261 C CA . ASN A 1 445 ? 65.793 13.244 -65.861 1.00 31.95 445 ASN A CA 1
ATOM 3262 C C . ASN A 1 445 ? 66.903 12.275 -66.335 1.00 31.95 445 ASN A C 1
ATOM 3264 O O . ASN A 1 445 ? 67.964 12.189 -65.719 1.00 31.95 445 ASN A O 1
ATOM 3268 N N . GLY A 1 446 ? 66.656 11.557 -67.433 1.00 27.03 446 GLY A N 1
ATOM 3269 C CA . GLY A 1 446 ? 67.608 10.658 -68.083 1.00 27.03 446 GLY A CA 1
ATOM 3270 C C . GLY A 1 446 ? 67.555 10.870 -69.591 1.00 27.03 446 GLY A C 1
ATOM 3271 O O . GLY A 1 446 ? 66.585 10.500 -70.246 1.00 27.03 446 GLY A O 1
ATOM 3272 N N . VAL A 1 447 ? 68.585 11.520 -70.125 1.00 26.48 447 VAL A N 1
ATOM 3273 C CA . VAL A 1 447 ? 68.739 11.846 -71.546 1.00 26.48 447 VAL A CA 1
ATOM 3274 C C . VAL A 1 447 ? 68.756 10.558 -72.375 1.00 26.48 447 VAL A C 1
ATOM 3276 O O . VAL A 1 447 ? 69.665 9.743 -72.242 1.00 26.48 447 VAL A O 1
ATOM 3279 N N . CYS A 1 448 ? 67.777 10.383 -73.265 1.00 24.55 448 CYS A N 1
ATOM 3280 C CA . CYS A 1 448 ? 67.857 9.391 -74.334 1.00 24.55 448 CYS A CA 1
ATOM 3281 C C . CYS A 1 448 ? 68.695 9.964 -75.483 1.00 24.55 448 CYS A C 1
ATOM 3283 O O . CYS A 1 448 ? 68.191 10.712 -76.317 1.00 24.55 448 CYS A O 1
ATOM 3285 N N . SER A 1 449 ? 69.972 9.592 -75.539 1.00 27.94 449 SER A N 1
ATOM 3286 C CA . SER A 1 449 ? 70.757 9.615 -76.771 1.00 27.94 449 SER A CA 1
ATOM 3287 C C . SER A 1 449 ? 70.992 8.172 -77.211 1.00 27.94 449 SER A C 1
ATOM 3289 O O . SER A 1 449 ? 71.784 7.479 -76.581 1.00 27.94 449 SER A O 1
ATOM 3291 N N . ASN A 1 450 ? 70.292 7.699 -78.239 1.00 25.23 450 ASN A N 1
ATOM 3292 C CA . ASN A 1 450 ? 70.901 7.162 -79.459 1.00 25.23 450 ASN A CA 1
ATOM 3293 C C . ASN A 1 450 ? 69.810 6.652 -80.417 1.00 25.23 450 ASN A C 1
ATOM 3295 O O . ASN A 1 450 ? 68.821 6.039 -80.025 1.00 25.23 450 ASN A O 1
ATOM 3299 N N . THR A 1 451 ? 70.049 6.941 -81.685 1.00 33.03 451 THR A N 1
ATOM 3300 C CA . THR A 1 451 ? 69.375 6.510 -82.904 1.00 33.03 451 THR A CA 1
ATOM 3301 C C . THR A 1 451 ? 69.457 4.979 -83.070 1.00 33.03 451 THR A C 1
ATOM 3303 O O . THR A 1 451 ? 70.417 4.372 -82.608 1.00 33.03 451 THR A O 1
ATOM 3306 N N . TYR A 1 452 ? 68.497 4.392 -83.804 1.00 28.42 452 TYR A N 1
ATOM 3307 C CA . TYR A 1 452 ? 68.379 2.990 -84.276 1.00 28.42 452 TYR A CA 1
ATOM 3308 C C . TYR A 1 452 ? 67.557 2.002 -83.425 1.00 28.42 452 TYR A C 1
ATOM 3310 O O . TYR A 1 452 ? 68.061 1.356 -82.516 1.00 28.42 452 TYR A O 1
ATOM 3318 N N . CYS A 1 453 ? 66.313 1.758 -83.860 1.00 25.41 453 CYS A N 1
ATOM 3319 C CA . CYS A 1 453 ? 65.617 0.471 -83.709 1.00 25.41 453 CYS A CA 1
ATOM 3320 C C . CYS A 1 453 ? 64.697 0.217 -84.921 1.00 25.41 453 CYS A C 1
ATOM 3322 O O . CYS A 1 453 ? 63.478 0.168 -84.813 1.00 25.41 453 CYS A O 1
ATOM 3324 N N . ASN A 1 454 ? 65.309 0.056 -86.097 1.00 26.91 454 ASN A N 1
ATOM 3325 C CA . ASN A 1 454 ? 64.750 -0.754 -87.179 1.00 26.91 454 ASN A CA 1
ATOM 3326 C C . ASN A 1 454 ? 65.479 -2.098 -87.116 1.00 26.91 454 ASN A C 1
ATOM 3328 O O . ASN A 1 454 ? 66.680 -2.108 -87.371 1.00 26.91 454 ASN A O 1
ATOM 3332 N N . ASN A 1 455 ? 64.784 -3.167 -86.705 1.00 25.33 455 ASN A N 1
ATOM 3333 C CA . ASN A 1 455 ? 65.008 -4.591 -87.024 1.00 25.33 455 ASN A CA 1
ATOM 3334 C C . ASN A 1 455 ? 64.451 -5.478 -85.898 1.00 25.33 455 ASN A C 1
ATOM 3336 O O . ASN A 1 455 ? 65.090 -5.670 -84.869 1.00 25.33 455 ASN A O 1
ATOM 3340 N N . CYS A 1 456 ? 63.273 -6.065 -86.117 1.00 25.53 456 CYS A N 1
ATOM 3341 C CA . CYS A 1 456 ? 62.833 -7.250 -85.381 1.00 25.53 456 CYS A CA 1
ATOM 3342 C C . CYS A 1 456 ? 63.106 -8.480 -86.252 1.00 25.53 456 CYS A C 1
ATOM 3344 O O . CYS A 1 456 ? 62.383 -8.743 -87.213 1.00 25.53 456 CYS A O 1
ATOM 3346 N N . THR A 1 457 ? 64.156 -9.232 -85.930 1.00 25.97 457 THR A N 1
ATOM 3347 C CA . THR A 1 457 ? 64.383 -10.588 -86.438 1.00 25.97 457 THR A CA 1
ATOM 3348 C C . THR A 1 457 ? 63.581 -11.590 -85.608 1.00 25.97 457 THR A C 1
ATOM 3350 O O . THR A 1 457 ? 63.615 -11.588 -84.379 1.00 25.97 457 THR A O 1
ATOM 3353 N N . LYS A 1 458 ? 62.829 -12.448 -86.304 1.00 29.39 458 LYS A N 1
ATOM 3354 C CA . LYS A 1 458 ? 61.941 -13.476 -85.749 1.00 29.39 458 LYS A CA 1
ATOM 3355 C C . LYS A 1 458 ? 62.734 -14.758 -85.473 1.00 29.39 458 LYS A C 1
ATOM 3357 O O . LYS A 1 458 ? 63.279 -15.354 -86.400 1.00 29.39 458 LYS A O 1
ATOM 3362 N N . GLY A 1 459 ? 62.763 -15.198 -84.217 1.00 25.94 459 GLY A N 1
ATOM 3363 C CA . GLY A 1 459 ? 63.158 -16.555 -83.845 1.00 25.94 459 GLY A CA 1
ATOM 3364 C C . GLY A 1 459 ? 62.039 -17.554 -84.157 1.00 25.94 459 GLY A C 1
ATOM 3365 O O . GLY A 1 459 ? 60.881 -17.311 -83.832 1.00 25.94 459 GLY A O 1
ATOM 3366 N N . ASN A 1 460 ? 62.428 -18.668 -84.775 1.00 32.19 460 ASN A N 1
ATOM 3367 C CA . ASN A 1 460 ? 61.656 -19.862 -85.134 1.00 32.19 460 ASN A CA 1
ATOM 3368 C C . ASN A 1 460 ? 60.551 -19.749 -86.206 1.00 32.19 460 ASN A C 1
ATOM 3370 O O . ASN A 1 460 ? 59.398 -19.402 -85.961 1.00 32.19 460 ASN A O 1
ATOM 3374 N N . GLY A 1 461 ? 60.966 -20.160 -87.411 1.00 36.88 461 GLY A N 1
ATOM 3375 C CA . GLY A 1 461 ? 60.217 -20.816 -88.486 1.00 36.88 461 GLY A CA 1
ATOM 3376 C C . GLY A 1 461 ? 58.742 -21.129 -88.248 1.00 36.88 461 GLY A C 1
ATOM 3377 O O . GLY A 1 461 ? 58.386 -22.170 -87.707 1.00 36.88 461 GLY A O 1
ATOM 3378 N N . SER A 1 462 ? 57.883 -20.254 -88.762 1.00 27.88 462 SER A N 1
ATOM 3379 C CA . SER A 1 462 ? 56.612 -20.606 -89.408 1.00 27.88 462 SER A CA 1
ATOM 3380 C C . SER A 1 462 ? 56.085 -19.368 -90.139 1.00 27.88 462 SER A C 1
ATOM 3382 O O . SER A 1 462 ? 55.939 -18.275 -89.570 1.00 27.88 462 SER A O 1
ATOM 3384 N N . THR A 1 463 ? 55.888 -19.534 -91.442 1.00 26.39 463 THR A N 1
ATOM 3385 C CA . THR A 1 463 ? 55.246 -18.613 -92.377 1.00 26.39 463 THR A CA 1
ATOM 3386 C C . THR A 1 463 ? 53.741 -18.619 -92.121 1.00 26.39 463 THR A C 1
ATOM 3388 O O . THR A 1 463 ? 53.097 -19.658 -92.217 1.00 26.39 463 THR A O 1
ATOM 3391 N N . LEU A 1 464 ? 53.176 -17.451 -91.819 1.00 25.95 464 LEU A N 1
ATOM 3392 C CA . LEU A 1 464 ? 51.744 -17.191 -91.941 1.00 25.95 464 LEU A CA 1
ATOM 3393 C C . LEU A 1 464 ? 51.592 -16.174 -93.067 1.00 25.95 464 LEU A C 1
ATOM 3395 O O . LEU A 1 464 ? 51.969 -15.011 -92.931 1.00 25.95 464 LEU A O 1
ATOM 3399 N N . THR A 1 465 ? 51.103 -16.660 -94.201 1.00 28.33 465 THR A N 1
ATOM 3400 C CA . THR A 1 465 ? 50.591 -15.867 -95.314 1.00 28.33 465 THR A CA 1
ATOM 3401 C C . THR A 1 465 ? 49.417 -15.023 -94.820 1.00 28.33 465 THR A C 1
ATOM 3403 O O . THR A 1 465 ? 48.402 -15.579 -94.403 1.00 28.33 465 THR A O 1
ATOM 3406 N N . SER A 1 466 ? 49.536 -13.696 -94.861 1.00 29.75 466 SER A N 1
ATOM 3407 C CA . SER A 1 466 ? 48.372 -12.811 -94.799 1.00 29.75 466 SER A CA 1
ATOM 3408 C C . SER A 1 466 ? 47.703 -12.741 -96.175 1.00 29.75 466 SER A C 1
ATOM 3410 O O . SER A 1 466 ? 48.379 -12.841 -97.201 1.00 29.75 466 SER A O 1
ATOM 3412 N N . PRO A 1 467 ? 46.397 -12.456 -96.221 1.00 33.50 467 PRO A N 1
ATOM 3413 C CA . PRO A 1 467 ? 45.866 -11.565 -97.226 1.00 33.50 467 PRO A CA 1
ATOM 3414 C C . PRO A 1 467 ? 45.480 -10.257 -96.536 1.00 33.50 467 PRO A C 1
ATOM 3416 O O . PRO A 1 467 ? 44.480 -10.173 -95.826 1.00 33.50 467 PRO A O 1
ATOM 3419 N N . CYS A 1 468 ? 46.285 -9.218 -96.753 1.00 27.20 468 CYS A N 1
ATOM 3420 C CA . CYS A 1 468 ? 45.814 -7.849 -96.599 1.00 27.20 468 CYS A CA 1
ATOM 3421 C C . CYS A 1 468 ? 44.896 -7.533 -97.790 1.00 27.20 468 CYS A C 1
ATOM 3423 O O . CYS A 1 468 ? 45.372 -7.403 -98.915 1.00 27.20 468 CYS A O 1
ATOM 3425 N N . GLY A 1 469 ? 43.595 -7.403 -97.536 1.00 28.92 469 GLY A N 1
ATOM 3426 C CA . GLY A 1 469 ? 42.657 -6.663 -98.382 1.00 28.92 469 GLY A CA 1
ATOM 3427 C C . GLY A 1 469 ? 42.285 -5.351 -97.674 1.00 28.92 469 GLY A C 1
ATOM 3428 O O . GLY A 1 469 ? 41.985 -5.400 -96.480 1.00 28.92 469 GLY A O 1
ATOM 3429 N N . PRO A 1 470 ? 42.344 -4.179 -98.331 1.00 35.91 470 PRO A N 1
ATOM 3430 C CA . PRO A 1 470 ? 42.270 -2.885 -97.664 1.00 35.91 470 PRO A CA 1
ATOM 3431 C C . PRO A 1 470 ? 40.835 -2.348 -97.642 1.00 35.91 470 PRO A C 1
ATOM 3433 O O . PRO A 1 470 ? 40.381 -1.821 -98.644 1.00 35.91 470 PRO A O 1
ATOM 3436 N N . THR A 1 471 ? 40.148 -2.397 -96.502 1.00 33.53 471 THR A N 1
ATOM 3437 C CA . THR A 1 471 ? 39.057 -1.454 -96.171 1.00 33.53 471 THR A CA 1
ATOM 3438 C C . THR A 1 471 ? 38.818 -1.480 -94.665 1.00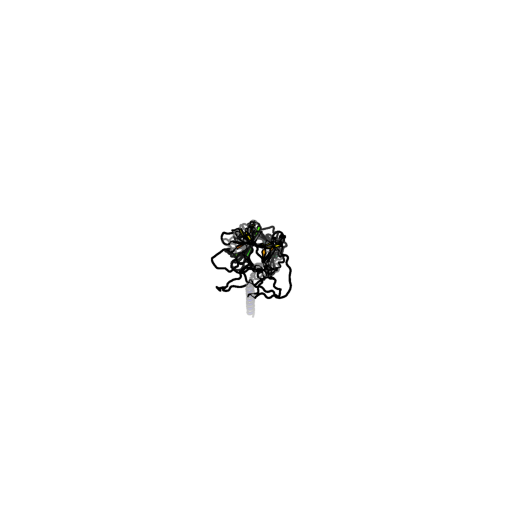 33.53 471 THR A C 1
ATOM 3440 O O . THR A 1 471 ? 38.592 -2.540 -94.088 1.00 33.53 471 THR A O 1
ATOM 3443 N N . GLY A 1 472 ? 38.932 -0.313 -94.033 1.00 43.59 472 GLY A N 1
ATOM 3444 C CA . GLY A 1 472 ? 38.956 -0.143 -92.585 1.00 43.59 472 GLY A CA 1
ATOM 3445 C C . GLY A 1 472 ? 37.677 -0.563 -91.858 1.00 43.59 472 GLY A C 1
ATOM 3446 O O . GLY A 1 472 ? 36.564 -0.269 -92.282 1.00 43.59 472 GLY A O 1
ATOM 3447 N N . GLY A 1 473 ? 37.884 -1.189 -90.703 1.00 30.39 473 GLY A N 1
ATOM 3448 C CA . GLY A 1 473 ? 36.904 -1.416 -89.647 1.00 30.39 473 GLY A CA 1
ATOM 3449 C C . GLY A 1 473 ? 37.656 -1.811 -88.367 1.00 30.39 473 GLY A C 1
ATOM 3450 O O . GLY A 1 473 ? 38.679 -2.492 -88.471 1.00 30.39 473 GLY A O 1
ATOM 3451 N N . PRO A 1 474 ? 37.246 -1.351 -87.172 1.00 28.27 474 PRO A N 1
ATOM 3452 C CA . PRO A 1 474 ? 37.967 -1.655 -85.941 1.00 28.27 474 PRO A CA 1
ATOM 3453 C C . PRO A 1 474 ? 37.816 -3.135 -85.562 1.00 28.27 474 PRO A C 1
ATOM 3455 O O . PRO A 1 474 ? 36.717 -3.688 -85.590 1.00 28.27 474 PRO A O 1
ATOM 3458 N N . CYS A 1 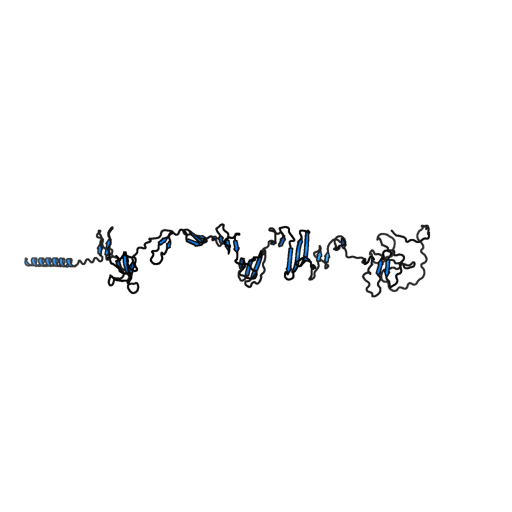475 ? 38.923 -3.769 -85.167 1.00 25.61 475 CYS A N 1
ATOM 3459 C CA . CYS A 1 475 ? 38.905 -5.086 -84.537 1.00 25.61 475 CYS A CA 1
ATOM 3460 C C . CYS A 1 475 ? 38.182 -5.007 -83.187 1.00 25.61 475 CYS A C 1
ATOM 3462 O O . CYS A 1 475 ? 38.640 -4.331 -82.267 1.00 25.61 475 CYS A O 1
ATOM 3464 N N . VAL A 1 476 ? 37.076 -5.739 -83.067 1.00 25.95 476 VAL A N 1
ATOM 3465 C CA . VAL A 1 476 ? 36.440 -6.067 -81.789 1.00 25.95 476 VAL A CA 1
ATOM 3466 C C . VAL A 1 476 ? 37.206 -7.248 -81.194 1.00 25.95 476 VAL A C 1
ATOM 3468 O O . VAL A 1 476 ? 37.277 -8.310 -81.812 1.00 25.95 476 VAL A O 1
ATOM 3471 N N . ILE A 1 477 ? 37.800 -7.067 -80.015 1.00 26.09 477 ILE A N 1
ATOM 3472 C CA . ILE A 1 477 ? 38.297 -8.182 -79.201 1.00 26.09 477 ILE A CA 1
ATOM 3473 C C . ILE A 1 477 ? 37.104 -8.686 -78.383 1.00 26.09 477 ILE A C 1
ATOM 3475 O O . ILE A 1 477 ? 36.380 -7.880 -77.800 1.00 26.09 477 ILE A O 1
ATOM 3479 N N . LYS A 1 478 ? 36.873 -9.999 -78.417 1.00 30.64 478 LYS A N 1
ATOM 3480 C CA . LYS A 1 478 ? 35.854 -10.684 -77.619 1.00 30.64 478 LYS A CA 1
ATOM 3481 C C . LYS A 1 478 ? 36.303 -10.835 -76.174 1.00 30.64 478 LYS A C 1
ATOM 3483 O O . LYS A 1 478 ? 37.501 -11.150 -75.992 1.00 30.64 478 LYS A O 1
#

Secondary structure (DSSP, 8-state):
-HHHHHHHHHHHHHHHHHHHHHHHT-------SEEE-TT-PPPPTT-SEEE--SS----PPEE---BTT--TTSSSPPTT-EEEE--TT-BTS-SSEEEEEETTSTTT-EEEE----TT-SPPTT-EEE---TTSPPEEE--S-EESSTTEEEETTEEEESEEEETTEEEE-SSS-EEES-SS-SSSEEE--SS---TT-GGG-SEEEEPSSSEEEEEEE-TTS-EEEEEEETT--B----S-TTS--EEES-SS-SSSEEE--TT--S--EEEEEEGGGTEEEEEEEETTTTEEEEEEEETTTEEE---SSTTS--EEES-SS-SSSEEE-S-TTTS-EEPTTS-EE-S---S--EEEETTEEEEPPPTT---S-----EEE-SS-EEE--TT-----S-EEEEPPPS---------S------EEEEE-SSS-EE-------------------PPPS-------------PPPP-

Nearest PDB structures (foldseek):
  9c3c-assembly1_d  TM=1.464E-01  e=3.571E-01  Oryctolagus cuniculus
  3gyx-assembly6_L  TM=2.639E-01  e=7.889E+00  Megalodesulfovibrio gigas